Protein AF-A0A535T5K2-F1 (afdb_monomer)

Nearest PDB structures (foldseek):
  8evx-assembly1_B  TM=9.225E-01  e=3.191E-37  Pseudomonas aeruginosa PAO1
  1iow-assembly1_A  TM=9.354E-01  e=1.300E-34  Escherichia coli
  7u9k-assembly1_B  TM=9.002E-01  e=1.572E-31  Staphylococcus aureus subsp. aureus NCTC 8325
  4fu0-assembly1_B  TM=8.604E-01  e=1.718E-29  Enterococcus faecalis
  3r5x-assembly2_C  TM=9.218E-01  e=3.568E-28  Bacillus anthracis

Structure (mmCIF, N/CA/C/O backbone):
data_AF-A0A535T5K2-F1
#
_entry.id   AF-A0A535T5K2-F1
#
loop_
_atom_site.group_PDB
_atom_site.id
_atom_site.type_symbol
_atom_site.label_atom_id
_atom_site.label_alt_id
_atom_site.label_comp_id
_atom_site.label_asym_id
_atom_site.label_entity_id
_atom_site.label_seq_id
_atom_site.pdbx_PDB_ins_code
_atom_site.Cartn_x
_atom_site.Cartn_y
_atom_site.Cartn_z
_atom_site.occupancy
_atom_site.B_iso_or_equiv
_atom_site.auth_seq_id
_atom_site.auth_comp_id
_atom_site.auth_asym_id
_atom_site.auth_atom_id
_atom_site.pdbx_PDB_model_num
ATOM 1 N N . MET A 1 1 ? 8.643 1.066 -57.774 1.00 52.25 1 MET A N 1
ATOM 2 C CA . MET A 1 1 ? 9.621 2.095 -58.182 1.00 52.25 1 MET A CA 1
ATOM 3 C C . MET A 1 1 ? 10.368 2.502 -56.928 1.00 52.25 1 MET A C 1
ATOM 5 O O . MET A 1 1 ? 9.748 3.037 -56.026 1.00 52.25 1 MET A O 1
ATOM 9 N N . SER A 1 2 ? 11.632 2.103 -56.788 1.00 76.88 2 SER A N 1
ATOM 10 C CA . SER A 1 2 ? 12.394 2.373 -55.565 1.00 76.88 2 SER A CA 1
ATOM 11 C C . SER A 1 2 ? 12.776 3.853 -55.527 1.00 76.88 2 SER A C 1
ATOM 13 O O . SER A 1 2 ? 13.371 4.355 -56.482 1.00 76.88 2 SER A O 1
ATOM 15 N N . TRP A 1 3 ? 12.440 4.547 -54.439 1.00 89.62 3 TRP A N 1
ATOM 16 C CA . TRP A 1 3 ? 12.830 5.938 -54.179 1.00 89.62 3 TRP A CA 1
ATOM 17 C C . TRP A 1 3 ? 14.362 6.119 -54.128 1.00 89.62 3 TRP A C 1
ATOM 19 O O . TRP A 1 3 ? 14.854 7.240 -54.229 1.00 89.62 3 TRP A O 1
ATOM 29 N N . ARG A 1 4 ? 15.131 5.017 -54.069 1.00 92.75 4 ARG A N 1
ATOM 30 C CA . ARG A 1 4 ? 16.603 4.931 -53.990 1.00 92.75 4 ARG A CA 1
ATOM 31 C C . ARG A 1 4 ? 17.344 5.294 -55.290 1.00 92.75 4 ARG A C 1
ATOM 33 O O . ARG A 1 4 ? 18.420 4.769 -55.572 1.00 92.75 4 ARG A O 1
ATOM 40 N N . LYS A 1 5 ? 16.791 6.182 -56.119 1.00 93.56 5 LYS A N 1
ATOM 41 C CA . LYS A 1 5 ? 17.503 6.715 -57.293 1.00 93.56 5 LYS A CA 1
ATOM 42 C C . LYS A 1 5 ? 18.678 7.576 -56.820 1.00 93.56 5 LYS A C 1
ATOM 44 O O . LYS A 1 5 ? 18.582 8.240 -55.789 1.00 93.56 5 LYS A O 1
ATOM 49 N N . LYS A 1 6 ? 19.763 7.621 -57.604 1.00 92.69 6 LYS A N 1
ATOM 50 C CA . LYS A 1 6 ? 20.960 8.423 -57.287 1.00 92.69 6 LYS A CA 1
ATOM 51 C C . LYS A 1 6 ? 20.608 9.879 -56.947 1.00 92.69 6 LYS A C 1
ATOM 53 O O . LYS A 1 6 ? 21.063 10.388 -55.935 1.00 92.69 6 LYS A O 1
ATOM 58 N N . SER A 1 7 ? 19.713 10.498 -57.717 1.00 94.00 7 SER A N 1
ATOM 59 C CA . SER A 1 7 ? 19.234 11.866 -57.473 1.00 94.00 7 SER A CA 1
ATOM 60 C C . SER A 1 7 ? 18.540 12.061 -56.117 1.00 94.00 7 SER A C 1
ATOM 62 O O . SER A 1 7 ? 18.687 13.120 -55.511 1.00 94.00 7 SER A O 1
ATOM 64 N N . SER A 1 8 ? 17.800 11.065 -55.624 1.00 95.00 8 SER A N 1
ATOM 65 C CA . SER A 1 8 ? 17.133 11.116 -54.315 1.00 95.00 8 SER A CA 1
ATOM 66 C C . SER A 1 8 ? 18.128 10.957 -53.166 1.00 95.00 8 SER A C 1
ATOM 68 O O . SER A 1 8 ? 18.044 11.682 -52.179 1.00 95.00 8 SER A O 1
ATOM 70 N N . LEU A 1 9 ? 19.097 10.048 -53.313 1.00 95.50 9 LEU A N 1
ATOM 71 C CA . LEU A 1 9 ? 20.156 9.833 -52.322 1.00 95.50 9 LEU A CA 1
ATOM 72 C C . LEU A 1 9 ? 21.106 11.034 -52.235 1.00 95.50 9 LEU A C 1
ATOM 74 O O . LEU A 1 9 ? 21.477 11.442 -51.138 1.00 95.50 9 LEU A O 1
ATOM 78 N N . ASP A 1 10 ? 21.468 11.624 -53.376 1.00 95.94 10 ASP A N 1
ATOM 79 C CA . ASP A 1 10 ? 22.308 12.823 -53.425 1.00 95.94 10 ASP A CA 1
ATOM 80 C C . ASP A 1 10 ? 21.592 14.018 -52.775 1.00 95.94 10 ASP A C 1
ATOM 82 O O . ASP A 1 10 ? 22.206 14.772 -52.023 1.00 95.94 10 ASP A O 1
ATOM 86 N N . TRP A 1 11 ? 20.275 14.147 -52.981 1.00 97.00 11 TRP A N 1
ATOM 87 C CA . TRP A 1 11 ? 19.466 15.163 -52.306 1.00 97.00 11 TRP A CA 1
ATOM 88 C C . TRP A 1 11 ? 19.399 14.949 -50.787 1.00 97.00 11 TRP A C 1
ATOM 90 O O . TRP A 1 11 ? 19.615 15.901 -50.041 1.00 97.00 11 TRP A O 1
ATOM 100 N N . LEU A 1 12 ? 19.166 13.714 -50.321 1.00 96.56 12 LEU A N 1
ATOM 101 C CA . LEU A 1 12 ? 19.140 13.393 -48.887 1.00 96.56 12 LEU A CA 1
ATOM 102 C C . LEU A 1 12 ? 20.468 13.731 -48.209 1.00 96.56 12 LEU A C 1
ATOM 104 O O . LEU A 1 12 ? 20.468 14.351 -47.153 1.00 96.56 12 LEU A O 1
ATOM 108 N N . ARG A 1 13 ? 21.597 13.387 -48.839 1.00 96.31 13 ARG A N 1
ATOM 109 C CA . ARG A 1 13 ? 22.947 13.690 -48.332 1.00 96.31 13 ARG A CA 1
ATOM 110 C C . ARG A 1 13 ? 23.275 15.181 -48.322 1.00 96.31 13 ARG A C 1
ATOM 112 O O . ARG A 1 13 ? 24.139 15.601 -47.561 1.00 96.31 13 ARG A O 1
ATOM 119 N N . ALA A 1 14 ? 22.607 15.967 -49.162 1.00 96.38 14 ALA A N 1
ATOM 120 C CA . ALA A 1 14 ? 22.768 17.414 -49.214 1.00 96.38 14 ALA A CA 1
ATOM 121 C C . ALA A 1 14 ? 21.903 18.158 -48.179 1.00 96.38 14 ALA A C 1
ATOM 123 O O . ALA A 1 14 ? 22.040 19.376 -48.043 1.00 96.38 14 ALA A O 1
ATOM 124 N N . LEU A 1 15 ? 21.013 17.467 -47.451 1.00 96.12 15 LEU A N 1
ATOM 125 C CA . LEU A 1 15 ? 20.202 18.100 -46.415 1.00 96.12 15 LEU A CA 1
ATOM 126 C C . LEU A 1 15 ? 21.092 18.632 -45.275 1.00 96.12 15 LEU A C 1
ATOM 128 O O . LEU A 1 15 ? 21.939 17.903 -44.755 1.00 96.12 15 LEU A O 1
ATOM 132 N N . PRO A 1 16 ? 20.900 19.888 -44.833 1.00 93.62 16 PRO A N 1
ATOM 133 C CA . PRO A 1 16 ? 21.685 20.444 -43.738 1.00 93.62 16 PRO A CA 1
ATOM 134 C C . PRO A 1 16 ? 21.524 19.638 -42.445 1.00 93.62 16 PRO A C 1
ATOM 136 O O . PRO A 1 16 ? 20.408 19.475 -41.954 1.00 93.62 16 PRO A O 1
ATOM 139 N N . GLY A 1 17 ? 22.642 19.185 -41.872 1.00 93.00 17 GLY A N 1
ATOM 140 C CA . GLY A 1 17 ? 22.655 18.465 -40.595 1.00 93.00 17 GLY A CA 1
ATOM 141 C C . GLY A 1 17 ? 22.129 17.030 -40.665 1.00 93.00 17 GLY A C 1
ATOM 142 O O . GLY A 1 17 ? 21.757 16.484 -39.629 1.00 93.00 17 GLY A O 1
ATOM 143 N N . VAL A 1 18 ? 22.072 16.435 -41.860 1.00 97.00 18 VAL A N 1
ATOM 144 C CA . VAL A 1 18 ? 21.679 15.035 -42.025 1.00 97.00 18 VAL A CA 1
ATOM 145 C C . VAL A 1 18 ? 22.752 14.087 -41.479 1.00 97.00 18 VAL A C 1
ATOM 147 O O . VAL A 1 18 ? 23.939 14.248 -41.769 1.00 97.00 18 VAL A O 1
ATOM 150 N N . SER A 1 19 ? 22.337 13.079 -40.719 1.00 97.12 19 SER A N 1
ATOM 151 C CA . SER A 1 19 ? 23.143 11.901 -40.389 1.00 97.12 19 SER A CA 1
ATOM 152 C C . SER A 1 19 ? 22.592 10.663 -41.099 1.00 97.12 19 SER A C 1
ATOM 154 O O . SER A 1 19 ? 21.420 10.614 -41.472 1.00 97.12 19 SER A O 1
ATOM 156 N N . GLN A 1 20 ? 23.463 9.684 -41.342 1.00 97.00 20 GLN A N 1
ATOM 157 C CA . GLN A 1 20 ? 23.094 8.353 -41.829 1.00 97.00 20 GLN A CA 1
ATOM 158 C C . GLN A 1 20 ? 23.261 7.348 -40.694 1.00 97.00 20 GLN A C 1
ATOM 160 O O . GLN A 1 20 ? 24.113 7.545 -39.825 1.00 97.00 20 GLN A O 1
ATOM 165 N N . ASP A 1 21 ? 22.445 6.300 -40.719 1.00 96.44 21 ASP A N 1
ATOM 166 C CA . ASP A 1 21 ? 22.463 5.208 -39.744 1.00 96.44 21 ASP A CA 1
ATOM 167 C C . ASP A 1 21 ? 22.327 5.676 -38.276 1.00 96.44 21 ASP A C 1
ATOM 169 O O . ASP A 1 21 ? 22.955 5.141 -37.361 1.00 96.44 21 ASP A O 1
ATOM 173 N N . GLU A 1 22 ? 21.496 6.694 -38.029 1.00 96.75 22 GLU A N 1
ATOM 174 C CA . GLU A 1 22 ? 21.328 7.290 -36.696 1.00 96.75 22 GLU A CA 1
ATOM 175 C C . GLU A 1 22 ? 20.591 6.326 -35.748 1.00 96.75 22 GLU A C 1
ATOM 177 O O . GLU A 1 22 ? 19.432 5.995 -36.009 1.00 96.75 22 GLU A O 1
ATOM 182 N N . PRO A 1 23 ? 21.171 5.924 -34.602 1.00 95.81 23 PRO A N 1
ATOM 183 C CA . PRO A 1 23 ? 20.540 4.970 -33.692 1.00 95.81 23 PRO A CA 1
ATOM 184 C C . PRO A 1 23 ? 19.324 5.578 -32.979 1.00 95.81 23 PRO A C 1
ATOM 186 O O . PRO A 1 23 ? 19.457 6.395 -32.055 1.00 95.81 23 PRO A O 1
ATOM 189 N N . LEU A 1 24 ? 18.119 5.134 -33.352 1.00 96.12 24 LEU A N 1
ATOM 190 C CA . LEU A 1 24 ? 16.872 5.676 -32.806 1.00 96.12 24 LEU A CA 1
ATOM 191 C C . LEU A 1 24 ? 16.601 5.245 -31.363 1.00 96.12 24 LEU A C 1
ATOM 193 O O . LEU A 1 24 ? 15.871 5.950 -30.669 1.00 96.12 24 LEU A O 1
ATOM 197 N N . ALA A 1 25 ? 17.250 4.191 -30.861 1.00 94.56 25 ALA A N 1
ATOM 198 C CA . ALA A 1 25 ? 17.255 3.849 -29.438 1.00 94.56 25 ALA A CA 1
ATOM 199 C C . ALA A 1 25 ? 17.637 5.039 -28.537 1.00 94.56 25 ALA A C 1
ATOM 201 O O . ALA A 1 25 ? 17.032 5.249 -27.491 1.00 94.56 25 ALA A O 1
ATOM 202 N N . SER A 1 26 ? 18.571 5.891 -28.976 1.00 91.56 26 SER A N 1
ATOM 203 C CA . SER A 1 26 ? 18.963 7.109 -28.242 1.00 91.56 26 SER A CA 1
ATOM 204 C C . SER A 1 26 ? 17.929 8.247 -28.320 1.00 91.56 26 SER A C 1
ATOM 206 O O . SER A 1 26 ? 18.065 9.284 -27.662 1.00 91.56 26 SER A O 1
ATOM 208 N N . ARG A 1 27 ? 16.905 8.084 -29.164 1.00 92.19 27 ARG A N 1
ATOM 209 C CA . ARG A 1 27 ? 15.894 9.090 -29.514 1.00 92.19 27 ARG A CA 1
ATOM 210 C C . ARG A 1 27 ? 14.478 8.688 -29.083 1.00 92.19 27 ARG A C 1
ATOM 212 O O . ARG A 1 27 ? 13.564 9.491 -29.273 1.00 92.19 27 ARG A O 1
ATOM 219 N N . THR A 1 28 ? 14.293 7.507 -28.486 1.00 91.62 28 THR A N 1
ATOM 220 C CA . THR A 1 28 ? 13.017 7.024 -27.932 1.00 91.62 28 THR A CA 1
ATOM 221 C C . THR A 1 28 ? 13.068 6.915 -26.409 1.00 91.62 28 THR A C 1
ATOM 223 O O . THR A 1 28 ? 14.124 6.737 -25.809 1.00 91.62 28 THR A O 1
ATOM 226 N N . SER A 1 29 ? 11.911 7.030 -25.752 1.00 89.75 29 SER A N 1
ATOM 227 C CA . SER A 1 29 ? 11.833 6.953 -24.282 1.00 89.75 29 SER A CA 1
ATOM 228 C C . SER A 1 29 ? 12.059 5.538 -23.735 1.00 89.75 29 SER A C 1
ATOM 230 O O . SER A 1 29 ? 12.448 5.396 -22.582 1.00 89.75 29 SER A O 1
ATOM 232 N N . PHE A 1 30 ? 11.839 4.503 -24.551 1.00 90.31 30 PHE A N 1
ATOM 233 C CA . PHE A 1 30 ? 12.069 3.105 -24.172 1.00 90.31 30 PHE A CA 1
ATOM 234 C C . PHE A 1 30 ? 13.523 2.652 -24.361 1.00 90.31 30 PHE A C 1
ATOM 236 O O . PHE A 1 30 ? 13.860 1.550 -23.944 1.00 90.31 30 PHE A O 1
ATOM 243 N N . GLY A 1 31 ? 14.382 3.470 -24.982 1.00 92.50 31 GLY A N 1
ATOM 244 C CA . GLY A 1 31 ? 15.774 3.093 -25.235 1.00 92.50 31 GLY A CA 1
ATOM 245 C C . GLY A 1 31 ? 15.934 1.993 -26.290 1.00 92.50 31 GLY A C 1
ATOM 246 O O . GLY A 1 31 ? 16.943 1.295 -26.284 1.00 92.50 31 GLY A O 1
ATOM 247 N N . ILE A 1 32 ? 14.942 1.817 -27.170 1.00 90.06 32 ILE A N 1
ATOM 248 C CA . ILE A 1 32 ? 14.905 0.767 -28.203 1.00 90.06 32 ILE A CA 1
ATOM 249 C C . ILE A 1 32 ? 14.713 1.368 -29.600 1.00 90.06 32 ILE A C 1
ATOM 251 O O . ILE A 1 32 ? 14.125 2.448 -29.743 1.00 90.06 32 ILE A O 1
ATOM 255 N N . GLY A 1 33 ? 15.178 0.657 -30.627 1.00 92.81 33 GLY A N 1
ATOM 256 C CA . GLY A 1 33 ? 15.029 1.044 -32.029 1.00 92.81 33 GLY A CA 1
ATOM 257 C C . GLY A 1 33 ? 16.327 0.997 -32.822 1.00 92.81 33 GLY A C 1
ATOM 258 O O .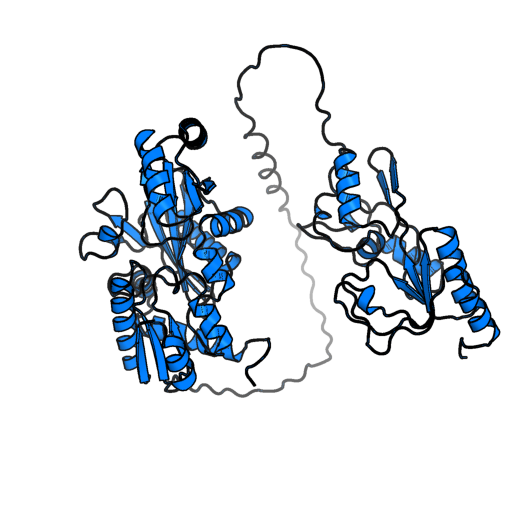 GLY A 1 33 ? 17.343 1.553 -32.397 1.00 92.81 33 GLY A O 1
ATOM 259 N N . GLY A 1 34 ? 16.254 0.381 -34.003 1.00 94.44 34 GLY A N 1
ATOM 260 C CA . GLY A 1 34 ? 17.328 0.353 -34.990 1.00 94.44 34 GLY A CA 1
ATOM 261 C C . GLY A 1 34 ? 17.619 1.720 -35.622 1.00 94.44 34 GLY A C 1
ATOM 262 O O . GLY A 1 34 ? 17.036 2.737 -35.230 1.00 94.44 34 GLY A O 1
ATOM 263 N N . PRO A 1 35 ? 18.529 1.775 -36.605 1.00 97.31 35 PRO A N 1
ATOM 264 C CA . PRO A 1 35 ? 18.966 3.034 -37.188 1.00 97.31 35 PRO A CA 1
ATOM 265 C C . PRO A 1 35 ? 17.896 3.687 -38.077 1.00 97.31 35 PRO A C 1
ATOM 267 O O . PRO A 1 35 ? 17.149 3.012 -38.783 1.00 97.31 35 PRO A O 1
ATOM 270 N N . ALA A 1 36 ? 17.842 5.015 -38.088 1.00 97.00 36 ALA A N 1
ATOM 271 C CA . ALA A 1 36 ? 17.252 5.758 -39.193 1.00 97.00 36 ALA A CA 1
ATOM 272 C C . ALA A 1 36 ? 18.247 5.783 -40.353 1.00 97.00 36 ALA A C 1
ATOM 274 O O . ALA A 1 36 ? 19.384 6.213 -40.163 1.00 97.00 36 ALA A O 1
ATOM 275 N N . GLU A 1 37 ? 17.813 5.377 -41.546 1.00 96.44 37 GLU A N 1
ATOM 276 C CA . GLU A 1 37 ? 18.677 5.379 -42.733 1.00 96.44 37 GLU A CA 1
ATOM 277 C C . GLU A 1 37 ? 19.214 6.788 -43.029 1.00 96.44 37 GLU A C 1
ATOM 279 O O . GLU A 1 37 ? 20.410 6.972 -43.240 1.00 96.44 37 GLU A O 1
ATOM 284 N N . PHE A 1 38 ? 18.342 7.795 -42.952 1.00 97.88 38 PHE A N 1
ATOM 285 C CA . PHE A 1 38 ? 18.713 9.202 -42.875 1.00 97.88 38 PHE A CA 1
ATOM 286 C C . PHE A 1 38 ? 17.973 9.860 -41.715 1.00 97.88 38 PHE A C 1
ATOM 288 O O . PHE A 1 38 ? 16.794 9.593 -41.480 1.00 97.88 38 PHE A O 1
ATOM 295 N N . PHE A 1 39 ? 18.635 10.770 -41.012 1.00 97.88 39 PHE A N 1
ATOM 296 C CA . PHE A 1 39 ? 18.066 11.493 -39.885 1.00 97.88 39 PHE A CA 1
ATOM 297 C C . PHE A 1 39 ? 18.403 12.974 -39.970 1.00 97.88 39 PHE A C 1
ATOM 299 O O . PHE A 1 39 ? 19.538 13.344 -40.245 1.00 97.88 39 PHE A O 1
ATOM 306 N N . VAL A 1 40 ? 17.426 13.834 -39.701 1.00 97.25 40 VAL A N 1
ATOM 307 C CA . VAL A 1 40 ? 17.642 15.276 -39.575 1.00 97.25 40 VAL A CA 1
ATOM 308 C C . VAL A 1 40 ? 16.870 15.811 -38.382 1.00 97.25 40 VAL A C 1
ATOM 310 O O . VAL A 1 40 ? 15.730 15.425 -38.135 1.00 97.25 40 VAL A O 1
ATOM 313 N N . GLU A 1 41 ? 17.471 16.741 -37.650 1.00 96.00 41 GLU A N 1
ATOM 314 C CA . GLU A 1 41 ? 16.805 17.482 -36.584 1.00 96.00 41 GLU A CA 1
ATOM 315 C C . GLU A 1 41 ? 16.585 18.931 -37.032 1.00 96.00 41 GLU A C 1
ATOM 317 O O . GLU A 1 41 ? 17.509 19.593 -37.503 1.00 96.00 41 GLU A O 1
ATOM 322 N N . SER A 1 42 ? 15.358 19.442 -36.902 1.00 93.81 42 SER A N 1
ATOM 323 C CA . SER A 1 42 ? 15.052 20.827 -37.269 1.00 93.81 42 SER A CA 1
ATOM 324 C C . SER A 1 42 ? 14.096 21.490 -36.286 1.00 93.81 42 SER A C 1
ATOM 326 O O . SER A 1 42 ? 13.065 20.939 -35.893 1.00 93.81 42 SER A O 1
ATOM 328 N N . GLY A 1 43 ? 14.442 22.722 -35.909 1.00 92.56 43 GLY A N 1
ATOM 329 C CA . GLY A 1 43 ? 13.580 23.630 -35.156 1.00 92.56 43 GLY A CA 1
ATOM 330 C C . GLY A 1 43 ? 12.903 24.702 -36.013 1.00 92.56 43 GLY A C 1
ATOM 331 O O . GLY A 1 43 ? 12.127 25.477 -35.472 1.00 92.56 43 GLY A O 1
ATOM 332 N N . ARG A 1 44 ? 13.187 24.776 -37.322 1.00 90.44 44 ARG A N 1
ATOM 333 C CA . ARG A 1 44 ? 12.618 25.797 -38.220 1.00 90.44 44 ARG A CA 1
ATOM 334 C C . ARG A 1 44 ? 11.477 25.209 -39.036 1.00 90.44 44 ARG A C 1
ATOM 336 O O . ARG A 1 44 ? 11.695 24.236 -39.761 1.00 90.44 44 ARG A O 1
ATOM 343 N N . VAL A 1 45 ? 10.296 25.815 -38.944 1.00 86.81 45 VAL A N 1
ATOM 344 C CA . VAL A 1 45 ? 9.067 25.324 -39.590 1.00 86.81 45 VAL A CA 1
ATOM 345 C C . VAL A 1 45 ? 9.235 25.257 -41.106 1.00 86.81 45 VAL A C 1
ATOM 347 O O . VAL A 1 45 ? 9.022 24.201 -41.693 1.00 86.81 45 VAL A O 1
ATOM 350 N N . GLU A 1 46 ? 9.776 26.305 -41.726 1.00 88.25 46 GLU A N 1
ATOM 351 C CA . GLU A 1 46 ? 9.948 26.376 -43.182 1.00 88.25 46 GLU A CA 1
ATOM 352 C C . GLU A 1 46 ? 10.975 25.349 -43.682 1.00 88.25 46 GLU A C 1
ATOM 354 O O . GLU A 1 46 ? 10.950 24.924 -44.835 1.00 88.25 46 GLU A O 1
ATOM 359 N N . ALA A 1 47 ? 11.937 24.967 -42.835 1.00 90.38 47 ALA A N 1
ATOM 360 C CA . ALA A 1 47 ? 12.888 23.914 -43.174 1.00 90.38 47 ALA A CA 1
ATOM 361 C C . ALA A 1 47 ? 12.234 22.531 -43.104 1.00 90.38 47 ALA A C 1
ATOM 363 O O . ALA A 1 47 ? 12.479 21.719 -43.988 1.00 90.38 47 ALA A O 1
ATOM 364 N N . ILE A 1 48 ? 11.388 22.281 -42.100 1.00 89.25 48 ILE A N 1
ATOM 365 C CA . ILE A 1 48 ? 10.617 21.035 -41.988 1.00 89.25 48 ILE A CA 1
ATOM 366 C C . ILE A 1 48 ? 9.683 20.890 -43.197 1.00 89.25 48 ILE A C 1
ATOM 368 O O . ILE A 1 48 ? 9.697 19.851 -43.849 1.00 89.25 48 ILE A O 1
ATOM 372 N N . GLU A 1 49 ? 8.949 21.948 -43.545 1.00 87.31 49 GLU A N 1
ATOM 373 C CA . GLU A 1 49 ? 8.051 21.998 -44.708 1.00 87.31 49 GLU A CA 1
ATOM 374 C C . GLU A 1 49 ? 8.772 21.687 -46.020 1.00 87.31 49 GLU A C 1
ATOM 376 O O . GLU A 1 49 ? 8.351 20.802 -46.763 1.00 87.31 49 GLU A O 1
ATOM 381 N N . ARG A 1 50 ? 9.897 22.364 -46.292 1.00 89.88 50 ARG A N 1
ATOM 382 C CA . ARG A 1 50 ? 10.687 22.110 -47.506 1.00 89.88 50 ARG A CA 1
ATOM 383 C C . ARG A 1 50 ? 11.237 20.688 -47.560 1.00 89.88 50 ARG A C 1
ATOM 385 O O . ARG A 1 50 ? 11.264 20.099 -48.636 1.00 89.88 50 ARG A O 1
ATOM 392 N N . THR A 1 51 ? 11.671 20.136 -46.428 1.00 92.38 51 THR A N 1
ATOM 393 C CA . THR A 1 51 ? 12.162 18.754 -46.369 1.00 92.38 51 THR A CA 1
ATOM 394 C C . THR A 1 51 ? 11.038 17.763 -46.664 1.00 92.38 51 THR A C 1
ATOM 396 O O . THR A 1 51 ? 11.222 16.871 -47.487 1.00 92.38 51 THR A O 1
ATOM 399 N N . ILE A 1 52 ? 9.857 17.946 -46.067 1.00 88.88 52 ILE A N 1
ATOM 400 C CA . ILE A 1 52 ? 8.683 17.099 -46.326 1.00 88.88 52 ILE A CA 1
ATOM 401 C C . ILE A 1 52 ? 8.258 17.189 -47.799 1.00 88.88 52 ILE A C 1
ATOM 403 O O . ILE A 1 52 ? 8.061 16.157 -48.440 1.00 88.88 52 ILE A O 1
ATOM 407 N N . ALA A 1 53 ? 8.172 18.399 -48.358 1.00 87.88 53 ALA A N 1
ATOM 408 C CA . ALA A 1 53 ? 7.836 18.607 -49.766 1.00 87.88 53 ALA A CA 1
ATOM 409 C C . ALA A 1 53 ? 8.857 17.933 -50.699 1.00 87.88 53 ALA A C 1
ATOM 411 O O . ALA A 1 53 ? 8.480 17.212 -51.621 1.00 87.88 53 ALA A O 1
ATOM 412 N N . GLY A 1 54 ? 10.153 18.081 -50.409 1.00 90.75 54 GLY A N 1
ATOM 413 C CA . GLY A 1 54 ? 11.219 17.440 -51.176 1.00 90.75 54 GLY A CA 1
ATOM 414 C C . GLY A 1 54 ? 11.182 15.910 -51.112 1.00 90.75 54 GLY A C 1
ATOM 415 O O . GLY A 1 54 ? 11.450 15.260 -52.128 1.00 90.75 54 GLY A O 1
ATOM 416 N N . CYS A 1 55 ? 10.797 15.338 -49.963 1.00 90.94 55 CYS A N 1
ATOM 417 C CA . CYS A 1 55 ? 10.525 13.907 -49.827 1.00 90.94 55 CYS A CA 1
ATOM 418 C C . CYS A 1 55 ? 9.324 13.477 -50.676 1.00 90.94 55 CYS A C 1
ATOM 420 O O . CYS A 1 55 ? 9.423 12.474 -51.381 1.00 90.94 55 CYS A O 1
ATOM 422 N N . ALA A 1 56 ? 8.225 14.237 -50.661 1.00 86.38 56 ALA A N 1
ATOM 423 C CA . ALA A 1 56 ? 7.027 13.938 -51.444 1.00 86.38 56 ALA A CA 1
ATOM 424 C C . ALA A 1 56 ? 7.303 13.949 -52.960 1.00 86.38 56 ALA A C 1
ATOM 426 O O . ALA A 1 56 ? 6.962 12.987 -53.643 1.00 86.38 56 ALA A O 1
ATOM 427 N N . GLU A 1 57 ? 8.001 14.970 -53.470 1.00 89.00 57 GLU A N 1
ATOM 428 C CA . GLU A 1 57 ? 8.409 15.081 -54.884 1.00 89.00 57 GLU A CA 1
ATOM 429 C C . GLU A 1 57 ? 9.245 13.889 -55.372 1.00 89.00 57 GLU A C 1
ATOM 431 O O . GLU A 1 57 ? 9.201 13.518 -56.544 1.00 89.00 57 GLU A O 1
ATOM 436 N N . ARG A 1 58 ? 10.052 13.312 -54.477 1.00 91.81 58 ARG A N 1
ATOM 437 C CA . ARG A 1 58 ? 11.003 12.230 -54.778 1.00 91.81 58 ARG A CA 1
ATOM 438 C C . ARG A 1 58 ? 10.496 10.857 -54.343 1.00 91.81 58 ARG A C 1
ATOM 440 O O . ARG A 1 58 ? 11.245 9.884 -54.438 1.00 91.81 58 ARG A O 1
ATOM 447 N N . GLU A 1 59 ? 9.256 10.791 -53.857 1.00 90.38 59 GLU A N 1
ATOM 448 C CA . GLU A 1 59 ? 8.612 9.593 -53.310 1.00 90.38 59 GLU A CA 1
ATOM 449 C C . GLU A 1 59 ? 9.407 8.933 -52.164 1.00 90.38 59 GLU A C 1
ATOM 451 O O . GLU A 1 59 ? 9.318 7.724 -51.947 1.00 90.38 59 GLU A O 1
ATOM 456 N N . ILE A 1 60 ? 10.192 9.721 -51.424 1.00 92.12 60 ILE A N 1
ATOM 457 C CA . ILE A 1 60 ? 11.015 9.252 -50.305 1.00 92.12 60 ILE A CA 1
ATOM 458 C C . ILE A 1 60 ? 10.104 9.023 -49.088 1.00 92.12 60 ILE A C 1
ATOM 460 O O . ILE A 1 60 ? 9.393 9.951 -48.687 1.00 92.12 60 ILE A O 1
ATOM 464 N N . PRO A 1 61 ? 10.110 7.828 -48.466 1.00 91.12 61 PRO A N 1
ATOM 465 C CA . PRO A 1 61 ? 9.395 7.603 -47.219 1.00 91.12 61 PRO A CA 1
ATOM 466 C C . PRO A 1 61 ? 10.023 8.437 -46.101 1.00 91.12 61 PRO A C 1
ATOM 468 O O . PRO A 1 61 ? 11.245 8.555 -46.002 1.00 91.12 61 PRO A O 1
ATOM 471 N N . TYR A 1 62 ? 9.182 9.028 -45.259 1.00 91.31 62 TYR A N 1
ATOM 472 C CA . TYR A 1 62 ? 9.647 9.802 -44.118 1.00 91.31 62 TYR A CA 1
ATOM 473 C C . TYR A 1 62 ? 8.785 9.569 -42.880 1.00 91.31 62 TYR A C 1
ATOM 475 O O . TYR A 1 62 ? 7.597 9.249 -42.973 1.00 91.31 62 TYR A O 1
ATOM 483 N N . LEU A 1 63 ? 9.394 9.770 -41.714 1.00 90.44 63 LEU A N 1
ATOM 484 C CA . LEU A 1 63 ? 8.757 9.693 -40.404 1.00 90.44 63 LEU A CA 1
ATOM 485 C C . LEU A 1 63 ? 9.023 10.987 -39.636 1.00 90.44 63 LEU A C 1
ATOM 487 O O . LEU A 1 63 ? 10.169 11.411 -39.504 1.00 90.44 63 LEU A O 1
ATOM 491 N N . LEU A 1 64 ? 7.973 11.598 -39.085 1.00 90.19 64 LEU A N 1
ATOM 492 C CA . LEU A 1 64 ? 8.128 12.701 -38.138 1.00 90.19 64 LEU A CA 1
ATOM 493 C C . LEU A 1 64 ? 8.304 12.143 -36.727 1.00 90.19 64 LEU A C 1
ATOM 495 O O . LEU A 1 64 ? 7.469 11.377 -36.249 1.00 90.19 64 LEU A O 1
ATOM 499 N N . LEU A 1 65 ? 9.372 12.562 -36.054 1.00 91.50 65 LEU A N 1
ATOM 500 C CA . LEU A 1 65 ? 9.696 12.146 -34.695 1.00 91.50 65 LEU A CA 1
ATOM 501 C C . LEU A 1 65 ? 9.637 13.347 -33.744 1.00 91.50 65 LEU A C 1
ATOM 503 O O . LEU A 1 65 ? 10.322 14.349 -33.939 1.00 91.50 65 LEU A O 1
ATOM 507 N N . GLY A 1 66 ? 8.831 13.241 -32.688 1.00 91.56 66 GLY A N 1
ATOM 508 C CA . GLY A 1 66 ? 8.846 14.193 -31.574 1.00 91.56 66 GLY A CA 1
ATOM 509 C C . GLY A 1 66 ? 9.954 13.862 -30.567 1.00 91.56 66 GLY A C 1
ATOM 510 O O . GLY A 1 66 ? 11.131 13.725 -30.898 1.00 91.56 66 GLY A O 1
ATOM 511 N N . ALA A 1 67 ? 9.569 13.680 -29.303 1.00 90.56 67 ALA A N 1
ATOM 512 C CA . ALA A 1 67 ? 10.483 13.207 -28.257 1.00 90.56 67 ALA A CA 1
ATOM 513 C C . ALA A 1 67 ? 10.679 11.675 -28.238 1.00 90.56 67 ALA A C 1
ATOM 515 O O . ALA A 1 67 ? 11.389 11.181 -27.367 1.00 90.56 67 ALA A O 1
ATOM 516 N N . GLY A 1 68 ? 10.023 10.930 -29.138 1.00 90.38 68 GLY A N 1
ATOM 517 C CA . GLY A 1 68 ? 10.055 9.462 -29.155 1.00 90.38 68 GLY A CA 1
ATOM 518 C C . GLY A 1 68 ? 9.375 8.810 -27.943 1.00 90.38 68 GLY A C 1
ATOM 519 O O . GLY A 1 68 ? 9.715 7.696 -27.550 1.00 90.38 68 GLY A O 1
ATOM 520 N N . THR A 1 69 ? 8.437 9.522 -27.320 1.00 88.88 69 THR A N 1
ATOM 521 C CA . THR A 1 69 ? 7.590 9.012 -26.236 1.00 88.88 69 THR A CA 1
ATOM 522 C C . THR A 1 69 ? 6.524 8.080 -26.806 1.00 88.88 69 THR A C 1
ATOM 524 O O . THR A 1 69 ? 5.928 8.396 -27.833 1.00 88.88 69 THR A O 1
ATOM 527 N N . ASN A 1 70 ? 6.284 6.944 -26.143 1.00 85.12 70 ASN A N 1
ATOM 528 C CA . ASN A 1 70 ? 5.298 5.933 -26.549 1.00 85.12 70 ASN A CA 1
ATOM 529 C C . ASN A 1 70 ? 5.503 5.378 -27.973 1.00 85.12 70 ASN A C 1
ATOM 531 O O . ASN A 1 70 ? 4.537 5.026 -28.646 1.00 85.12 70 ASN A O 1
ATOM 535 N N . MET A 1 71 ? 6.751 5.302 -28.447 1.00 86.50 71 MET A N 1
ATOM 536 C CA . MET A 1 71 ? 7.085 4.703 -29.741 1.00 86.50 71 MET A CA 1
ATOM 537 C C . MET A 1 71 ? 7.927 3.444 -29.561 1.00 86.50 71 MET A C 1
ATOM 539 O O . MET A 1 71 ? 8.949 3.475 -28.880 1.00 86.50 71 MET A O 1
ATOM 543 N N . LEU A 1 72 ? 7.513 2.366 -30.227 1.00 90.62 72 LEU A N 1
ATOM 544 C CA . LEU A 1 72 ? 8.302 1.151 -30.399 1.00 90.62 72 LEU A CA 1
ATOM 545 C C . LEU A 1 72 ? 8.856 1.164 -31.824 1.00 90.62 72 LEU A C 1
ATOM 547 O O . LEU A 1 72 ? 8.091 1.160 -32.787 1.00 90.62 72 LEU A O 1
ATOM 551 N N . ILE A 1 73 ? 10.176 1.231 -31.952 1.00 90.44 73 ILE A N 1
ATOM 552 C CA . ILE A 1 73 ? 10.864 1.205 -33.243 1.00 90.44 73 ILE A CA 1
ATOM 553 C C . ILE A 1 73 ? 11.543 -0.154 -33.359 1.00 90.44 73 ILE A C 1
ATOM 555 O O . ILE A 1 73 ? 12.178 -0.604 -32.410 1.00 90.44 73 ILE A O 1
ATOM 559 N N . ALA A 1 74 ? 11.368 -0.820 -34.498 1.00 92.94 74 ALA A N 1
ATOM 560 C CA . ALA A 1 74 ? 11.960 -2.130 -34.735 1.00 92.94 74 ALA A CA 1
ATOM 561 C C . ALA A 1 74 ? 13.492 -2.040 -34.829 1.00 92.94 74 ALA A C 1
ATOM 563 O O . ALA A 1 74 ? 14.034 -1.033 -35.286 1.00 92.94 74 ALA A O 1
ATOM 564 N N . ASP A 1 75 ? 14.188 -3.121 -34.476 1.00 93.62 75 ASP A N 1
ATOM 565 C CA . ASP A 1 75 ? 15.654 -3.209 -34.584 1.00 93.62 75 ASP A CA 1
ATOM 566 C C . ASP A 1 75 ? 16.149 -3.117 -36.035 1.00 93.62 75 ASP A C 1
ATOM 568 O O . ASP A 1 75 ? 17.272 -2.690 -36.285 1.00 93.62 75 ASP A O 1
ATOM 572 N N . ALA A 1 76 ? 15.284 -3.448 -37.001 1.00 94.44 76 ALA A N 1
ATOM 573 C CA . ALA A 1 76 ? 15.546 -3.254 -38.426 1.00 94.44 76 ALA A CA 1
ATOM 574 C C . ALA A 1 76 ? 15.679 -1.770 -38.828 1.00 94.44 76 ALA A C 1
ATOM 576 O O . ALA A 1 76 ? 16.170 -1.482 -39.916 1.00 94.44 76 ALA A O 1
ATOM 577 N N . GLY A 1 77 ? 15.263 -0.836 -37.966 1.00 94.50 77 GLY A N 1
ATOM 578 C CA . GLY A 1 77 ? 15.368 0.596 -38.216 1.00 94.50 77 GLY A CA 1
ATOM 579 C C . GLY A 1 77 ? 14.218 1.176 -39.040 1.00 94.50 77 GLY A C 1
ATOM 580 O O . GLY A 1 77 ? 13.160 0.563 -39.200 1.00 94.50 77 GLY A O 1
ATOM 581 N N . VAL A 1 78 ? 14.416 2.404 -39.519 1.00 94.06 78 VAL A N 1
ATOM 582 C CA . VAL A 1 78 ? 13.440 3.154 -40.321 1.00 94.06 78 VAL A CA 1
ATOM 583 C C . VAL A 1 78 ? 14.055 3.495 -41.675 1.00 94.06 78 VAL A C 1
ATOM 585 O O . VAL A 1 78 ? 15.054 4.209 -41.746 1.00 94.06 78 VAL A O 1
ATOM 588 N N . GLU A 1 79 ? 13.431 2.993 -42.743 1.00 94.38 79 GLU A N 1
ATOM 589 C CA . GLU A 1 79 ? 13.804 3.290 -44.129 1.00 94.38 79 GLU A CA 1
ATOM 590 C C . GLU A 1 79 ? 13.465 4.745 -44.502 1.00 94.38 79 GLU A C 1
ATOM 592 O O . GLU A 1 79 ? 12.399 5.259 -44.148 1.00 94.38 79 GLU A O 1
ATOM 597 N N . GLY A 1 80 ? 14.343 5.388 -45.276 1.00 94.12 80 GLY A N 1
ATOM 598 C CA . GLY A 1 80 ? 14.148 6.764 -45.736 1.00 94.12 80 GLY A CA 1
ATOM 599 C C . GLY A 1 80 ? 14.587 7.808 -44.712 1.00 94.12 80 GLY A C 1
ATOM 600 O O . GLY A 1 80 ? 15.661 7.688 -44.128 1.00 94.12 80 GLY A O 1
ATOM 601 N N . LEU A 1 81 ? 13.799 8.874 -44.537 1.00 95.94 81 LEU A N 1
ATOM 602 C CA . LEU A 1 81 ? 14.183 10.026 -43.713 1.00 95.94 81 LEU A CA 1
ATOM 603 C C . LEU A 1 81 ? 13.373 10.128 -42.415 1.00 95.94 81 LEU A C 1
ATOM 605 O O . LEU A 1 81 ? 12.161 10.330 -42.431 1.00 95.94 81 LEU A O 1
ATOM 609 N N . VAL A 1 82 ? 14.051 10.121 -41.272 1.00 96.19 82 VAL A N 1
ATOM 610 C CA . VAL A 1 82 ? 13.466 10.520 -39.989 1.00 96.19 82 VAL A CA 1
ATOM 611 C C . VAL A 1 82 ? 13.723 12.005 -39.753 1.00 96.19 82 VAL A C 1
ATOM 613 O O . VAL A 1 82 ? 14.864 12.455 -39.693 1.00 96.19 82 VAL A O 1
ATOM 616 N N . ILE A 1 83 ? 12.652 12.779 -39.591 1.00 95.06 83 ILE A N 1
ATOM 617 C CA . ILE A 1 83 ? 12.705 14.216 -39.314 1.00 95.06 83 ILE A CA 1
ATOM 618 C C . ILE A 1 83 ? 12.312 14.431 -37.857 1.00 95.06 83 ILE A C 1
ATOM 620 O O . ILE A 1 83 ? 11.141 14.300 -37.488 1.00 95.06 83 ILE A O 1
ATOM 624 N N . ARG A 1 84 ? 13.278 14.791 -37.014 1.00 94.88 84 ARG A N 1
ATOM 625 C CA . ARG A 1 84 ? 13.019 15.141 -35.623 1.00 94.88 84 ARG A CA 1
ATOM 626 C C . ARG A 1 84 ? 12.616 16.605 -35.491 1.00 94.88 84 ARG A C 1
ATOM 628 O O . ARG A 1 84 ? 13.382 17.515 -35.809 1.00 94.88 84 ARG A O 1
ATOM 635 N N . VAL A 1 85 ? 11.408 16.822 -34.985 1.00 94.06 85 VAL A N 1
ATOM 636 C CA . VAL A 1 85 ? 10.801 18.147 -34.833 1.00 94.06 85 VAL A CA 1
ATOM 637 C C . VAL A 1 85 ? 11.112 18.694 -33.442 1.00 94.06 85 VAL A C 1
ATOM 639 O O . VAL A 1 85 ? 10.633 18.171 -32.435 1.00 94.06 85 VAL A O 1
ATOM 642 N N . VAL A 1 86 ? 11.913 19.761 -33.378 1.00 94.56 86 VAL A N 1
ATOM 643 C CA . VAL A 1 86 ? 12.390 20.348 -32.109 1.00 94.56 86 VAL A CA 1
ATOM 644 C C . VAL A 1 86 ? 12.064 21.833 -31.953 1.00 94.56 86 VAL A C 1
ATOM 646 O O . VAL A 1 86 ? 12.654 22.492 -31.097 1.00 94.56 86 VAL A O 1
ATOM 649 N N . ASN A 1 87 ? 11.131 22.374 -32.743 1.00 93.00 87 ASN A N 1
ATOM 650 C CA . ASN A 1 87 ? 10.709 23.772 -32.638 1.00 93.00 87 ASN A CA 1
ATOM 651 C C . ASN A 1 87 ? 10.047 24.054 -31.279 1.00 93.00 87 ASN A C 1
ATOM 653 O O . ASN A 1 87 ? 9.195 23.295 -30.819 1.00 93.00 87 ASN A O 1
ATOM 657 N N . ARG A 1 88 ? 10.461 25.137 -30.614 1.00 93.00 88 ARG A N 1
ATOM 658 C CA . ARG A 1 88 ? 10.043 25.467 -29.233 1.00 93.00 88 ARG A CA 1
ATOM 659 C C . ARG A 1 88 ? 9.344 26.816 -29.126 1.00 93.00 88 ARG A C 1
ATOM 661 O O . ARG A 1 88 ? 9.097 27.285 -28.013 1.00 93.00 88 ARG A O 1
ATOM 668 N N . ASP A 1 89 ? 9.076 27.438 -30.267 1.00 92.38 89 ASP A N 1
ATOM 669 C CA . ASP A 1 89 ? 8.448 28.745 -30.340 1.00 92.38 89 ASP A CA 1
ATOM 670 C C . ASP A 1 89 ? 7.081 28.700 -29.678 1.00 92.38 89 ASP A C 1
ATOM 672 O O . ASP A 1 89 ? 6.336 27.722 -29.787 1.00 92.38 89 ASP A O 1
ATOM 676 N N . HIS A 1 90 ? 6.767 29.761 -28.953 1.00 95.56 90 HIS A N 1
ATOM 677 C CA . HIS A 1 90 ? 5.456 29.942 -28.371 1.00 95.56 90 HIS A CA 1
ATOM 678 C C . HIS A 1 90 ? 5.136 31.426 -28.289 1.00 95.56 90 HIS A C 1
ATOM 680 O O . HIS A 1 90 ? 6.026 32.266 -28.158 1.00 95.56 90 HIS A O 1
ATOM 686 N N . SER A 1 91 ? 3.852 31.740 -28.348 1.00 96.19 91 SER A N 1
ATOM 687 C CA . SER A 1 91 ? 3.340 33.077 -28.093 1.00 96.19 91 SER A CA 1
ATOM 688 C C . SER A 1 91 ? 2.027 32.983 -27.332 1.00 96.19 91 SER A C 1
ATOM 690 O O . SER A 1 91 ? 1.298 31.992 -27.421 1.00 96.19 91 SER A O 1
ATOM 692 N N . ILE A 1 92 ? 1.749 34.009 -26.537 1.00 94.81 92 ILE A N 1
ATOM 693 C CA . ILE A 1 92 ? 0.546 34.090 -25.717 1.00 94.81 92 ILE A CA 1
ATOM 694 C C . ILE A 1 92 ? -0.212 35.342 -26.134 1.00 94.81 92 ILE A C 1
ATOM 696 O O . ILE A 1 92 ? 0.331 36.445 -26.092 1.00 94.81 92 ILE A O 1
ATOM 700 N N . GLU A 1 93 ? -1.476 35.170 -26.502 1.00 93.12 93 GLU A N 1
ATOM 701 C CA . GLU A 1 93 ? -2.378 36.255 -26.867 1.00 93.12 93 GLU A CA 1
ATOM 702 C C . GLU A 1 93 ? -3.690 36.104 -26.095 1.00 93.12 93 GLU A C 1
ATOM 704 O O . GLU A 1 93 ? -4.514 35.226 -26.360 1.00 93.12 93 GLU A O 1
ATOM 709 N N . GLY A 1 94 ? -3.888 36.957 -25.088 1.00 90.56 94 GLY A N 1
ATOM 710 C CA . GLY A 1 94 ? -5.075 36.898 -24.239 1.00 90.56 94 GLY A CA 1
ATOM 711 C C . GLY A 1 94 ? -5.146 35.587 -23.454 1.00 90.56 94 GLY A C 1
ATOM 712 O O . GLY A 1 94 ? -4.441 35.434 -22.462 1.00 90.56 94 GLY A O 1
ATOM 713 N N . THR A 1 95 ? -6.031 34.680 -23.869 1.00 89.88 95 THR A N 1
ATOM 714 C CA . THR A 1 95 ? -6.160 33.322 -23.314 1.00 89.88 95 THR A CA 1
ATOM 715 C C . THR A 1 95 ? -5.777 32.228 -24.309 1.00 89.88 95 THR A C 1
ATOM 717 O O . THR A 1 95 ? -5.997 31.052 -24.047 1.00 89.88 95 THR A O 1
ATOM 720 N N . ARG A 1 96 ? -5.217 32.585 -25.466 1.00 91.62 96 ARG A N 1
ATOM 721 C CA . ARG A 1 96 ? -4.728 31.626 -26.457 1.00 91.62 96 ARG A CA 1
ATOM 722 C C . ARG A 1 96 ? -3.220 31.492 -26.334 1.00 91.62 96 ARG A C 1
ATOM 724 O O . ARG A 1 96 ? -2.512 32.490 -26.226 1.00 91.62 96 ARG A O 1
ATOM 731 N N . VAL A 1 97 ? -2.742 30.254 -26.378 1.00 94.38 97 VAL A N 1
ATOM 732 C CA . VAL A 1 97 ? -1.314 29.942 -26.415 1.00 94.38 97 VAL A CA 1
ATOM 733 C C . VAL A 1 97 ? -1.032 29.221 -27.721 1.00 94.38 97 VAL A C 1
ATOM 735 O O . VAL A 1 97 ? -1.584 28.153 -27.974 1.00 94.38 97 VAL A O 1
ATOM 738 N N . ARG A 1 98 ? -0.191 29.819 -28.565 1.00 94.56 98 ARG A N 1
ATOM 739 C CA . ARG A 1 98 ? 0.357 29.168 -29.755 1.00 94.56 98 ARG A CA 1
ATOM 740 C C . ARG A 1 98 ? 1.664 2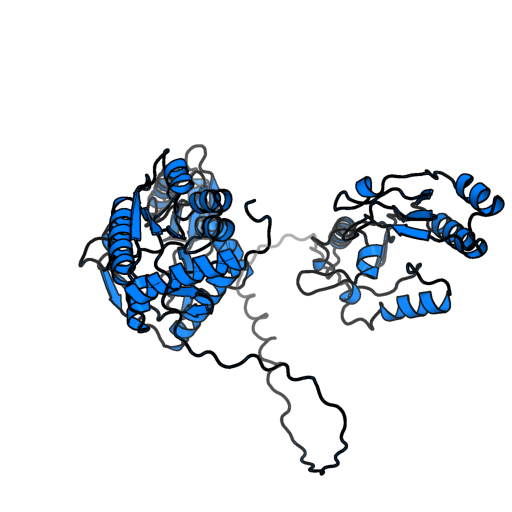8.507 -29.344 1.00 94.56 98 ARG A C 1
ATOM 742 O O . ARG A 1 98 ? 2.495 29.158 -28.719 1.00 94.56 98 ARG A O 1
ATOM 749 N N . ALA A 1 99 ? 1.844 27.235 -29.680 1.00 95.00 99 ALA A N 1
ATOM 750 C CA . ALA A 1 99 ? 3.028 26.466 -29.315 1.00 95.00 99 ALA A CA 1
ATOM 751 C C . ALA A 1 99 ? 3.505 25.602 -30.487 1.00 95.00 99 ALA A C 1
ATOM 753 O O . ALA A 1 99 ? 2.700 24.980 -31.177 1.00 95.00 99 ALA A O 1
ATOM 754 N N . GLY A 1 100 ? 4.819 25.552 -30.694 1.00 94.19 100 GLY A N 1
ATOM 755 C CA . GLY A 1 100 ? 5.450 24.678 -31.676 1.00 94.19 100 GLY A CA 1
ATOM 756 C C . GLY A 1 100 ? 5.326 23.198 -31.306 1.00 94.19 100 GLY A C 1
ATOM 757 O O . GLY A 1 100 ? 5.382 22.827 -30.133 1.00 94.19 100 GLY A O 1
ATOM 758 N N . ALA A 1 101 ? 5.203 22.339 -32.319 1.00 93.31 101 ALA A N 1
ATOM 759 C CA . ALA A 1 101 ? 5.017 20.895 -32.168 1.00 93.31 101 ALA A CA 1
ATOM 760 C C . ALA A 1 101 ? 6.147 20.184 -31.391 1.00 93.31 101 ALA A C 1
ATOM 762 O O . ALA A 1 101 ? 5.901 19.152 -30.763 1.00 93.31 101 ALA A O 1
ATOM 763 N N . GLY A 1 102 ? 7.369 20.723 -31.407 1.00 94.44 102 GLY A N 1
ATOM 764 C CA . GLY A 1 102 ? 8.525 20.210 -30.670 1.00 94.44 102 GLY A CA 1
ATOM 765 C C . GLY A 1 102 ? 8.622 20.682 -29.212 1.00 94.44 102 GLY A C 1
ATOM 766 O O . GLY A 1 102 ? 9.488 20.205 -28.471 1.00 94.44 102 GLY A O 1
ATOM 767 N N . LEU A 1 103 ? 7.755 21.596 -28.759 1.00 95.62 103 LEU A N 1
ATOM 768 C CA . LEU A 1 103 ? 7.748 22.061 -27.374 1.00 95.62 103 LEU A CA 1
ATOM 769 C C . LEU A 1 103 ? 7.321 20.914 -26.448 1.00 95.62 103 LEU A C 1
ATOM 771 O O . LEU A 1 103 ? 6.363 20.204 -26.729 1.00 95.62 103 LEU A O 1
ATOM 775 N N . LYS A 1 104 ? 8.026 20.710 -25.331 1.00 94.38 104 LYS A N 1
ATOM 776 C CA . LYS A 1 104 ? 7.659 19.671 -24.353 1.00 94.38 104 LYS A CA 1
ATOM 777 C C . LYS A 1 104 ? 6.366 20.041 -23.624 1.00 94.38 104 LYS A C 1
ATOM 779 O O . LYS A 1 104 ? 6.246 21.178 -23.168 1.00 94.38 104 LYS A O 1
ATOM 784 N N . MET A 1 105 ? 5.476 19.070 -23.416 1.00 94.19 105 MET A N 1
ATOM 785 C CA . MET A 1 105 ? 4.187 19.273 -22.733 1.00 94.19 105 MET A CA 1
ATOM 786 C C . MET A 1 105 ? 4.345 19.886 -21.338 1.00 94.19 105 MET A C 1
ATOM 788 O O . MET A 1 105 ? 3.759 20.925 -21.048 1.00 94.19 105 MET A O 1
ATOM 792 N N . MET A 1 106 ? 5.260 19.345 -20.529 1.00 91.19 106 MET A N 1
ATOM 793 C CA . MET A 1 106 ? 5.603 19.896 -19.209 1.00 91.19 106 MET A CA 1
ATOM 794 C C . MET A 1 106 ? 6.052 21.361 -19.251 1.00 91.19 106 MET A C 1
ATOM 796 O O . MET A 1 106 ? 5.752 22.145 -18.351 1.00 91.19 106 MET A O 1
ATOM 800 N N . ARG A 1 107 ? 6.791 21.748 -20.299 1.00 94.38 107 ARG A N 1
ATOM 801 C CA . ARG A 1 107 ? 7.255 23.128 -20.459 1.00 94.38 107 ARG A CA 1
ATOM 802 C C . ARG A 1 107 ? 6.104 24.042 -20.863 1.00 94.38 107 ARG A C 1
ATOM 804 O O . ARG A 1 107 ? 6.031 25.152 -20.349 1.00 94.38 107 ARG A O 1
ATOM 811 N N . LEU A 1 108 ? 5.210 23.577 -21.736 1.00 95.94 108 LEU A N 1
ATOM 812 C CA . LEU A 1 108 ? 4.001 24.314 -22.089 1.00 95.94 108 LEU A CA 1
ATOM 813 C C . LEU A 1 108 ? 3.090 24.508 -20.869 1.00 95.94 108 LEU A C 1
ATOM 815 O O . LEU A 1 108 ? 2.656 25.627 -20.634 1.00 95.94 108 LEU A O 1
ATOM 819 N N . ALA A 1 109 ? 2.876 23.475 -20.049 1.00 94.44 109 ALA A N 1
ATOM 820 C CA . ALA A 1 109 ? 2.079 23.584 -18.825 1.00 94.44 109 ALA A CA 1
ATOM 821 C C . ALA A 1 109 ? 2.609 24.671 -17.880 1.00 94.44 109 ALA A C 1
ATOM 823 O O . ALA A 1 109 ? 1.842 25.492 -17.380 1.00 94.44 109 ALA A O 1
ATOM 824 N N . ARG A 1 110 ? 3.936 24.746 -17.720 1.00 93.56 110 ARG A N 1
ATOM 825 C CA . ARG A 1 110 ? 4.577 25.824 -16.962 1.00 93.56 110 ARG A CA 1
ATOM 826 C C . ARG A 1 110 ? 4.385 27.200 -17.606 1.00 93.56 110 ARG A C 1
ATOM 828 O O . ARG A 1 110 ? 4.036 28.131 -16.900 1.00 93.56 110 ARG A O 1
ATOM 835 N N . ILE A 1 111 ? 4.559 27.327 -18.924 1.00 94.94 111 ILE A N 1
ATOM 836 C CA . ILE A 1 111 ? 4.332 28.590 -19.655 1.00 94.94 111 ILE A CA 1
ATOM 837 C C . ILE A 1 111 ? 2.890 29.086 -19.464 1.00 94.94 111 ILE A C 1
ATOM 839 O O . ILE A 1 111 ? 2.670 30.273 -19.239 1.00 94.94 111 ILE A O 1
ATOM 843 N N . VAL A 1 112 ? 1.908 28.182 -19.532 1.00 95.19 112 VAL A N 1
ATOM 844 C CA . VAL A 1 112 ? 0.487 28.501 -19.321 1.00 95.19 112 VAL A CA 1
ATOM 845 C C . VAL A 1 112 ? 0.249 28.968 -17.880 1.00 95.19 112 VAL A C 1
ATOM 847 O O . VAL A 1 112 ? -0.414 29.985 -17.670 1.00 95.19 112 VAL A O 1
ATOM 850 N N . ALA A 1 113 ? 0.833 28.278 -16.897 1.00 91.94 113 ALA A N 1
ATOM 851 C CA . ALA A 1 113 ? 0.738 28.656 -15.489 1.00 91.94 113 ALA A CA 1
ATOM 852 C C . ALA A 1 113 ? 1.398 30.019 -15.201 1.00 91.94 113 ALA A C 1
ATOM 854 O O . ALA A 1 113 ? 0.776 30.876 -14.575 1.00 91.94 113 ALA A O 1
ATOM 855 N N . ASP A 1 114 ? 2.607 30.260 -15.720 1.00 93.00 114 ASP A N 1
ATOM 856 C CA . ASP A 1 114 ? 3.346 31.525 -15.578 1.00 93.00 114 ASP A CA 1
ATOM 857 C C . ASP A 1 114 ? 2.586 32.699 -16.231 1.00 93.00 114 ASP A C 1
ATOM 859 O O . ASP A 1 114 ? 2.639 33.836 -15.761 1.00 93.00 114 ASP A O 1
ATOM 863 N N . ALA A 1 115 ? 1.812 32.419 -17.285 1.00 91.75 115 ALA A N 1
ATOM 864 C CA . ALA A 1 115 ? 0.910 33.373 -17.928 1.00 91.75 115 ALA A CA 1
ATOM 865 C C . ALA A 1 115 ? -0.402 33.613 -17.155 1.00 91.75 115 ALA A C 1
ATOM 867 O O . ALA A 1 115 ? -1.263 34.369 -17.616 1.00 91.75 115 ALA A O 1
ATOM 868 N N . ASN A 1 116 ? -0.567 32.987 -15.984 1.00 91.88 116 ASN A N 1
ATOM 869 C CA . ASN A 1 116 ? -1.763 33.048 -15.148 1.00 91.88 116 ASN A CA 1
ATOM 870 C C . ASN A 1 116 ? -3.026 32.588 -15.903 1.00 91.88 116 ASN A C 1
ATOM 872 O O . ASN A 1 116 ? -4.115 33.161 -15.754 1.00 91.88 116 ASN A O 1
ATOM 876 N N . LEU A 1 117 ? -2.862 31.578 -16.761 1.00 90.25 117 LEU A N 1
ATOM 877 C CA . LEU A 1 117 ? -3.936 30.928 -17.496 1.00 90.25 117 LEU A CA 1
ATOM 878 C C . LEU A 1 117 ? -4.299 29.606 -16.818 1.00 90.25 117 LEU A C 1
ATOM 880 O O . LEU A 1 117 ? -3.430 28.868 -16.363 1.00 90.25 117 LEU A O 1
ATOM 884 N N . ARG A 1 118 ? -5.597 29.312 -16.768 1.00 88.38 118 ARG A N 1
ATOM 885 C CA . ARG A 1 118 ? -6.144 28.074 -16.196 1.00 88.38 118 ARG A CA 1
ATOM 886 C C . ARG A 1 118 ? -6.726 27.176 -17.274 1.00 88.38 118 ARG A C 1
ATOM 888 O O . ARG A 1 118 ? -7.188 27.676 -18.302 1.00 88.38 118 ARG A O 1
ATOM 895 N N . GLY A 1 119 ? -6.830 25.890 -16.981 1.00 86.81 119 GLY A N 1
ATOM 896 C CA . GLY A 1 119 ? -7.463 24.890 -17.831 1.00 86.81 119 GLY A CA 1
ATOM 897 C C . GLY A 1 119 ? -6.484 23.990 -18.583 1.00 86.81 119 GLY A C 1
ATOM 898 O O . GLY A 1 119 ? -6.953 23.175 -19.369 1.00 86.81 119 GLY A O 1
ATOM 899 N N . PHE A 1 120 ? -5.177 24.102 -18.347 1.00 92.88 120 PHE A N 1
ATOM 900 C CA . PHE A 1 120 ? -4.137 23.238 -18.928 1.00 92.88 120 PHE A CA 1
ATOM 901 C C . PHE A 1 120 ? -3.366 22.444 -17.856 1.00 92.88 120 PHE A C 1
ATOM 903 O O . PHE A 1 120 ? -2.319 21.869 -18.126 1.00 92.88 120 PHE A O 1
ATOM 910 N N . GLU A 1 121 ? -3.868 22.418 -16.620 1.00 91.62 121 GLU A N 1
ATOM 911 C CA . GLU A 1 121 ? -3.236 21.764 -15.467 1.00 91.62 121 GLU A CA 1
ATOM 912 C C . GLU A 1 121 ? -3.103 20.255 -15.685 1.00 91.62 121 GLU A C 1
ATOM 914 O O . GLU A 1 121 ? -2.129 19.652 -15.246 1.00 91.62 121 GLU A O 1
ATOM 919 N N . PHE A 1 122 ? -4.036 19.665 -16.439 1.00 91.44 122 PHE A N 1
ATOM 920 C CA . PHE A 1 122 ? -4.001 18.252 -16.804 1.00 91.44 122 PHE A CA 1
ATOM 921 C C . PHE A 1 122 ? -2.728 17.875 -17.571 1.00 91.44 122 PHE A C 1
ATOM 923 O O . PHE A 1 122 ? -2.289 16.742 -17.500 1.00 91.44 122 PHE A O 1
ATOM 930 N N . ALA A 1 123 ? -2.085 18.812 -18.272 1.00 90.75 123 ALA A N 1
ATOM 931 C CA . ALA A 1 123 ? -0.847 18.533 -18.992 1.00 90.75 123 ALA A CA 1
ATOM 932 C C . ALA A 1 123 ? 0.364 18.323 -18.059 1.00 90.75 123 ALA A C 1
ATOM 934 O O . ALA A 1 123 ? 1.430 17.903 -18.523 1.00 90.75 123 ALA A O 1
ATOM 935 N N . ILE A 1 124 ? 0.233 18.612 -16.756 1.00 87.62 124 ILE A N 1
ATOM 936 C CA . ILE A 1 124 ? 1.268 18.337 -15.757 1.00 87.62 124 ILE A CA 1
ATOM 937 C C . ILE A 1 124 ? 1.359 16.819 -15.550 1.00 87.62 124 ILE A C 1
ATOM 939 O O . ILE A 1 124 ? 0.452 16.166 -15.042 1.00 87.62 124 ILE A O 1
ATOM 943 N N . GLY A 1 125 ? 2.499 16.265 -15.946 1.00 82.00 125 GLY A N 1
ATOM 944 C CA . GLY A 1 125 ? 2.808 14.838 -15.916 1.00 82.00 125 GLY A CA 1
ATOM 945 C C . GLY A 1 125 ? 2.705 14.157 -17.280 1.00 82.00 125 GLY A C 1
ATOM 946 O O . GLY A 1 125 ? 3.150 13.020 -17.398 1.00 82.00 125 GLY A O 1
ATOM 947 N N . VAL A 1 126 ? 2.195 14.831 -18.321 1.00 89.31 126 VAL A N 1
ATOM 948 C CA . VAL A 1 126 ? 2.120 14.256 -19.674 1.00 89.31 126 VAL A CA 1
ATOM 949 C C . VAL A 1 126 ? 3.511 14.295 -20.330 1.00 89.31 126 VAL A C 1
ATOM 951 O O . VAL A 1 126 ? 4.053 15.385 -20.561 1.00 89.31 126 VAL A O 1
ATOM 954 N N . PRO A 1 127 ? 4.130 13.136 -20.635 1.00 88.56 127 PRO A N 1
ATOM 955 C CA . PRO A 1 127 ? 5.422 13.094 -21.307 1.00 88.56 127 PRO A CA 1
ATOM 956 C C . PRO A 1 127 ? 5.280 13.429 -22.801 1.00 88.56 127 PRO A C 1
ATOM 958 O O . PRO A 1 127 ? 4.201 13.363 -23.383 1.00 88.56 127 PRO A O 1
ATOM 961 N N . GLY A 1 128 ? 6.394 13.771 -23.449 1.00 92.38 128 GLY A N 1
ATOM 962 C CA . GLY A 1 128 ? 6.428 14.038 -24.888 1.00 92.38 128 GLY A CA 1
ATOM 963 C C . GLY A 1 128 ? 6.286 15.513 -25.277 1.00 92.38 128 GLY A C 1
ATOM 964 O O . GLY A 1 128 ? 6.535 16.428 -24.482 1.00 92.38 128 GLY A O 1
ATOM 965 N N . THR A 1 129 ? 5.970 15.747 -26.553 1.00 95.00 129 THR A N 1
ATOM 966 C CA . THR A 1 129 ? 5.879 17.086 -27.157 1.00 95.00 129 THR A CA 1
ATOM 967 C C . THR A 1 129 ? 4.441 17.456 -27.502 1.00 95.00 129 THR A C 1
ATOM 969 O O . THR A 1 129 ? 3.594 16.577 -27.627 1.00 95.00 129 THR A O 1
ATOM 972 N N . VAL A 1 130 ? 4.174 18.748 -27.699 1.00 94.81 130 VAL A N 1
ATOM 973 C CA . VAL A 1 130 ? 2.861 19.284 -28.094 1.00 94.81 130 VAL A CA 1
ATOM 974 C C . VAL A 1 130 ? 2.329 18.592 -29.348 1.00 94.81 130 VAL A C 1
ATOM 976 O O . VAL A 1 130 ? 1.179 18.173 -29.370 1.00 94.81 130 VAL A O 1
ATOM 979 N N . GLY A 1 131 ? 3.167 18.398 -30.369 1.00 91.75 131 GLY A N 1
ATOM 980 C CA . GLY A 1 131 ? 2.760 17.720 -31.602 1.00 91.75 131 GLY A CA 1
ATOM 981 C C . GLY A 1 131 ? 2.365 16.262 -31.371 1.00 91.75 131 GLY A C 1
ATOM 982 O O . GLY A 1 131 ? 1.344 15.815 -31.884 1.00 91.75 131 GLY A O 1
ATOM 983 N N . GLY A 1 132 ? 3.127 15.537 -30.545 1.00 90.56 132 GLY A N 1
ATOM 984 C CA . GLY A 1 132 ? 2.776 14.170 -30.154 1.00 90.56 132 GLY A CA 1
ATOM 985 C C . GLY A 1 132 ? 1.482 14.116 -29.341 1.00 90.56 132 GLY A C 1
ATOM 986 O O . GLY A 1 132 ? 0.636 13.266 -29.597 1.00 90.56 132 GLY A O 1
ATOM 987 N N . ALA A 1 133 ? 1.295 15.062 -28.420 1.00 92.19 133 ALA A N 1
ATOM 988 C CA . ALA A 1 133 ? 0.101 15.157 -27.591 1.00 92.19 133 ALA A CA 1
ATOM 989 C C . ALA A 1 133 ? -1.159 15.467 -28.411 1.00 92.19 133 ALA A C 1
ATOM 991 O O . ALA A 1 133 ? -2.196 14.861 -28.172 1.00 92.19 133 ALA A O 1
ATOM 992 N N . VAL A 1 134 ? -1.073 16.343 -29.415 1.00 90.44 134 VAL A N 1
ATOM 993 C CA . VAL A 1 134 ? -2.179 16.601 -30.353 1.00 90.44 134 VAL A CA 1
ATOM 994 C C . VAL A 1 134 ? -2.450 15.378 -31.237 1.00 90.44 134 VAL A C 1
ATOM 996 O O . VAL A 1 134 ? -3.601 14.998 -31.443 1.00 90.44 134 VAL A O 1
ATOM 999 N N . TYR A 1 135 ? -1.402 14.706 -31.725 1.00 85.81 135 TYR A N 1
ATOM 1000 C CA . TYR A 1 135 ? -1.556 13.510 -32.559 1.00 85.81 135 TYR A CA 1
ATOM 1001 C C . TYR A 1 135 ? -2.166 12.319 -31.798 1.00 85.81 135 TYR A C 1
ATOM 1003 O O . TYR A 1 135 ? -2.930 11.542 -32.368 1.00 85.81 135 TYR A O 1
ATOM 1011 N N . GLN A 1 136 ? -1.864 12.172 -30.511 1.00 87.19 136 GLN A N 1
ATOM 1012 C CA . GLN A 1 136 ? -2.370 11.073 -29.682 1.00 87.19 136 GLN A CA 1
ATOM 1013 C C . GLN A 1 136 ? -3.613 11.444 -28.862 1.00 87.19 136 GLN A C 1
ATOM 1015 O O . GLN A 1 136 ? -4.125 10.581 -28.159 1.00 87.19 136 GLN A O 1
ATOM 1020 N N . ASN A 1 137 ? -4.077 12.700 -28.929 1.00 89.50 137 ASN A N 1
ATOM 1021 C CA . ASN A 1 137 ? -5.045 13.266 -27.983 1.00 89.50 137 ASN A CA 1
ATOM 1022 C C . ASN A 1 137 ? -4.660 12.958 -26.522 1.00 89.50 137 ASN A C 1
ATOM 1024 O O . ASN A 1 137 ? -5.429 12.397 -25.748 1.00 89.50 137 ASN A O 1
ATOM 1028 N N . ALA A 1 138 ? -3.407 13.245 -26.168 1.00 90.75 138 ALA A N 1
ATOM 1029 C CA . ALA A 1 138 ? -2.868 12.877 -24.868 1.00 90.75 138 ALA A CA 1
ATOM 1030 C C . ALA A 1 138 ? -3.623 13.583 -23.731 1.00 90.75 138 ALA A C 1
ATOM 1032 O O . ALA A 1 138 ? -3.951 14.769 -23.823 1.00 90.75 138 ALA A O 1
ATOM 1033 N N . GLY A 1 139 ? -3.840 12.860 -22.637 1.00 88.94 139 GLY A N 1
ATOM 1034 C CA . GLY A 1 139 ? -4.576 13.346 -21.481 1.00 88.94 139 GLY A CA 1
ATOM 1035 C C . GLY A 1 139 ? -4.247 12.571 -20.213 1.00 88.94 139 GLY A C 1
ATOM 1036 O O . GLY A 1 139 ? -3.717 11.460 -20.254 1.00 88.94 139 GLY A O 1
ATOM 1037 N N . CYS A 1 140 ? -4.558 13.182 -19.080 1.00 84.75 140 CYS A N 1
ATOM 1038 C CA . CYS A 1 140 ? -4.586 12.559 -17.763 1.00 84.75 140 CYS A CA 1
ATOM 1039 C C . CYS A 1 140 ? -5.478 13.404 -16.841 1.00 84.75 140 CYS A C 1
ATOM 1041 O O . CYS A 1 140 ? -5.960 14.466 -17.231 1.00 84.75 140 CYS A O 1
ATOM 1043 N N . TRP A 1 141 ? -5.763 12.918 -15.631 1.00 87.12 141 TRP A N 1
ATOM 1044 C CA . TRP A 1 141 ? -6.594 13.643 -14.654 1.00 87.12 141 TRP A CA 1
ATOM 1045 C C . TRP A 1 141 ? -8.002 14.009 -15.169 1.00 87.12 141 TRP A C 1
ATOM 1047 O O . TRP A 1 141 ? -8.552 15.052 -14.822 1.00 87.12 141 TRP A O 1
ATOM 1057 N N . GLY A 1 142 ? -8.581 13.153 -16.018 1.00 83.94 142 GLY A N 1
ATOM 1058 C CA . GLY A 1 142 ? -9.938 13.324 -16.549 1.00 83.94 142 GLY A CA 1
ATOM 1059 C C . GLY A 1 142 ? -10.088 14.410 -17.618 1.00 83.94 142 GLY A C 1
ATOM 1060 O O . GLY A 1 142 ? -11.217 14.808 -17.896 1.00 83.94 142 GLY A O 1
ATOM 1061 N N . ARG A 1 143 ? -8.982 14.902 -18.196 1.00 88.50 143 ARG A N 1
ATOM 1062 C CA . ARG A 1 143 ? -8.973 15.856 -19.316 1.00 88.50 143 ARG A CA 1
ATOM 1063 C C . ARG A 1 143 ? -7.916 15.496 -20.357 1.00 88.50 143 ARG A C 1
ATOM 1065 O O . ARG A 1 143 ? -6.949 14.795 -20.057 1.00 88.50 143 ARG A O 1
ATOM 1072 N N . GLU A 1 144 ? -8.088 16.002 -21.568 1.00 91.44 144 GLU A N 1
ATOM 1073 C CA . GLU A 1 144 ? -7.256 15.676 -22.729 1.00 91.44 144 GLU A CA 1
ATOM 1074 C C . GLU A 1 144 ? -6.991 16.885 -23.634 1.00 91.44 144 GLU A C 1
ATOM 1076 O O . GLU A 1 144 ? -7.589 17.952 -23.485 1.00 91.44 144 GLU A O 1
ATOM 1081 N N . MET A 1 145 ? -6.052 16.742 -24.576 1.00 90.81 145 MET A N 1
ATOM 1082 C CA . MET A 1 145 ? -5.671 17.832 -25.481 1.00 90.81 145 MET A CA 1
ATOM 1083 C C . MET A 1 145 ? -6.852 18.402 -26.267 1.00 90.81 145 MET A C 1
ATOM 1085 O O . MET A 1 145 ? -6.910 19.619 -26.452 1.00 90.81 145 MET A O 1
ATOM 1089 N N . ASN A 1 146 ? -7.811 17.572 -26.672 1.00 88.25 146 ASN A N 1
ATOM 1090 C CA . ASN A 1 146 ? -9.000 18.031 -27.386 1.00 88.25 146 ASN A CA 1
ATOM 1091 C C . ASN A 1 146 ? -9.887 18.982 -26.563 1.00 88.25 146 ASN A C 1
ATOM 1093 O O . ASN A 1 146 ? -10.554 19.829 -27.150 1.00 88.25 146 ASN A O 1
ATOM 1097 N N . ASP A 1 147 ? -9.842 18.941 -25.225 1.00 86.12 147 ASP A N 1
ATOM 1098 C CA . ASP A 1 147 ? -10.619 19.854 -24.368 1.00 86.12 147 ASP A CA 1
ATOM 1099 C C . ASP A 1 147 ? -10.143 21.315 -24.440 1.00 86.12 147 ASP A C 1
ATOM 1101 O O . ASP A 1 147 ? -10.806 22.223 -23.930 1.00 86.12 147 ASP A O 1
ATOM 1105 N N . VAL A 1 148 ? -8.941 21.543 -24.973 1.00 89.06 148 VAL A N 1
ATOM 1106 C CA . VAL A 1 148 ? -8.256 22.847 -24.974 1.00 89.06 148 VAL A CA 1
ATOM 1107 C C . VAL A 1 148 ? -7.704 23.244 -26.340 1.00 89.06 148 VAL A C 1
ATOM 1109 O O . VAL A 1 148 ? -7.288 24.393 -26.514 1.00 89.06 148 VAL A O 1
ATOM 1112 N N . LEU A 1 149 ? -7.678 22.320 -27.303 1.00 90.44 149 LEU A N 1
ATOM 1113 C CA . LEU A 1 149 ? -7.189 22.557 -28.654 1.00 90.44 149 LEU A CA 1
ATOM 1114 C C . LEU A 1 149 ? -8.215 23.371 -29.449 1.00 90.44 149 LEU A C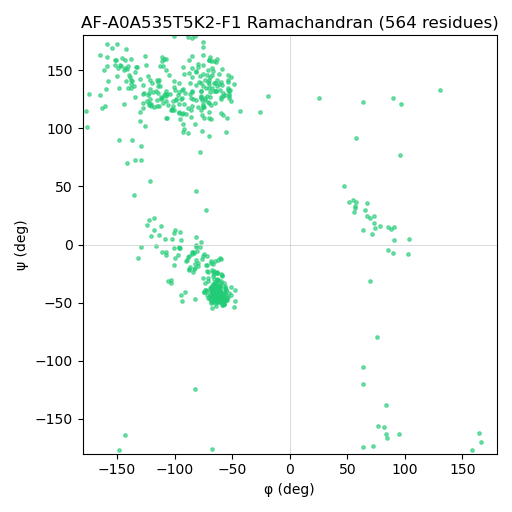 1
ATOM 1116 O O . LEU A 1 149 ? -9.348 22.952 -29.649 1.00 90.44 149 LEU A O 1
ATOM 1120 N N . VAL A 1 150 ? -7.804 24.555 -29.902 1.00 86.56 150 VAL A N 1
ATOM 1121 C CA . VAL A 1 150 ? -8.685 25.498 -30.616 1.00 86.56 150 VAL A CA 1
ATOM 1122 C C . VAL A 1 150 ? -8.439 25.489 -32.123 1.00 86.56 150 VAL A C 1
ATOM 1124 O O . VAL A 1 150 ? -9.358 25.744 -32.892 1.00 86.56 150 VAL A O 1
ATOM 1127 N N . ASP A 1 151 ? -7.194 25.264 -32.532 1.00 86.88 151 ASP A N 1
ATOM 1128 C CA . ASP A 1 151 ? -6.759 25.249 -33.926 1.00 86.88 151 ASP A CA 1
ATOM 1129 C C . ASP A 1 151 ? -5.417 24.510 -34.027 1.00 86.88 151 ASP A C 1
ATOM 1131 O O . ASP A 1 151 ? -4.619 24.533 -33.081 1.00 86.88 151 ASP A O 1
ATOM 1135 N N . VAL A 1 152 ? -5.162 23.868 -35.164 1.00 87.94 152 VAL A N 1
ATOM 1136 C CA . VAL A 1 152 ? -3.902 23.183 -35.459 1.00 87.94 152 VAL A CA 1
ATOM 1137 C C . VAL A 1 152 ? -3.604 23.256 -36.954 1.00 87.94 152 VAL A C 1
ATOM 1139 O O . VAL A 1 152 ? -4.452 22.975 -37.792 1.00 87.94 152 VAL A O 1
ATOM 1142 N N . ALA A 1 153 ? -2.357 23.580 -37.281 1.00 83.06 153 ALA A N 1
ATOM 1143 C CA . ALA A 1 153 ? -1.818 23.496 -38.631 1.00 83.06 153 ALA A CA 1
ATOM 1144 C C . ALA A 1 153 ? -0.528 22.671 -38.593 1.00 83.06 153 ALA A C 1
ATOM 1146 O O . ALA A 1 153 ? 0.290 22.835 -37.682 1.00 83.06 153 ALA A O 1
ATOM 1147 N N . GLY A 1 154 ? -0.343 21.775 -39.559 1.00 79.56 154 GLY A N 1
ATOM 1148 C CA . GLY A 1 154 ? 0.851 20.941 -39.633 1.00 79.56 154 GLY A CA 1
ATOM 1149 C C . GLY A 1 154 ? 0.693 19.756 -40.575 1.00 79.56 154 GLY A C 1
ATOM 1150 O O . GLY A 1 154 ? -0.202 19.726 -41.411 1.00 79.56 154 GLY A O 1
ATOM 1151 N N . PHE A 1 155 ? 1.568 18.767 -40.419 1.00 74.25 155 PHE A N 1
ATOM 1152 C CA . PHE A 1 155 ? 1.571 17.549 -41.226 1.00 74.25 155 PHE A CA 1
ATOM 1153 C C . PHE A 1 155 ? 1.234 16.345 -40.357 1.00 74.25 155 PHE A C 1
ATOM 1155 O O . PHE A 1 155 ? 1.737 16.215 -39.238 1.00 74.25 155 PHE A O 1
ATOM 1162 N N . VAL A 1 156 ? 0.426 15.438 -40.898 1.00 71.31 156 VAL A N 1
ATOM 1163 C CA . VAL A 1 156 ? 0.073 14.176 -40.245 1.00 71.31 156 VAL A CA 1
ATOM 1164 C C . VAL A 1 156 ? 0.949 13.054 -40.819 1.00 71.31 156 VAL A C 1
ATOM 1166 O O . VAL A 1 156 ? 0.952 12.860 -42.039 1.00 71.31 156 VAL A O 1
ATOM 1169 N N . PRO A 1 157 ? 1.693 12.297 -39.987 1.00 64.94 157 PRO A N 1
ATOM 1170 C CA . PRO A 1 157 ? 2.465 11.147 -40.452 1.00 64.94 157 PRO A CA 1
ATOM 1171 C C . PRO A 1 157 ? 1.607 10.156 -41.256 1.00 64.94 157 PRO A C 1
ATOM 1173 O O . PRO A 1 157 ? 0.517 9.782 -40.833 1.00 64.94 157 PRO A O 1
ATOM 1176 N N . GLY A 1 158 ? 2.100 9.721 -42.420 1.00 62.94 158 GLY A N 1
ATOM 1177 C CA . GLY A 1 158 ? 1.423 8.732 -43.272 1.00 62.94 158 GLY A CA 1
ATOM 1178 C C . GLY A 1 158 ? 0.373 9.285 -44.249 1.00 62.94 158 GLY A C 1
ATOM 1179 O O . GLY A 1 158 ? -0.125 8.520 -45.075 1.00 62.94 158 GLY A O 1
ATOM 1180 N N . LYS A 1 159 ? 0.062 10.589 -44.223 1.00 66.94 159 LYS A N 1
ATOM 1181 C CA . LYS A 1 159 ? -0.845 11.243 -45.186 1.00 66.94 159 LYS A CA 1
ATOM 1182 C C . LYS A 1 159 ? -0.063 12.063 -46.210 1.00 66.94 159 LYS A C 1
ATOM 1184 O O . LYS A 1 159 ? 0.782 12.872 -45.834 1.00 66.94 159 LYS A O 1
ATOM 1189 N N . ARG A 1 160 ? -0.343 11.860 -47.503 1.00 62.16 160 ARG A N 1
ATOM 1190 C CA . ARG A 1 160 ? 0.388 12.507 -48.613 1.00 62.16 160 ARG A CA 1
ATOM 1191 C C . ARG A 1 160 ? -0.363 13.673 -49.260 1.00 62.16 160 ARG A C 1
ATOM 1193 O O . ARG A 1 160 ? 0.293 14.592 -49.730 1.00 62.16 160 ARG A O 1
ATOM 1200 N N . ASP A 1 161 ? -1.695 13.638 -49.281 1.00 69.06 161 ASP A N 1
ATOM 1201 C CA . ASP A 1 161 ? -2.522 14.704 -49.859 1.00 69.06 161 ASP A CA 1
ATOM 1202 C C . ASP A 1 161 ? -2.804 15.802 -48.819 1.00 69.06 161 ASP A C 1
ATOM 1204 O O . ASP A 1 161 ? -3.084 15.508 -47.654 1.00 69.06 161 ASP A O 1
ATOM 1208 N N . ALA A 1 162 ? -2.741 17.064 -49.243 1.00 68.56 162 ALA A N 1
ATOM 1209 C CA . ALA A 1 162 ? -3.065 18.220 -48.416 1.00 68.56 162 ALA A CA 1
ATOM 1210 C C . ALA A 1 162 ? -4.530 18.208 -47.944 1.00 68.56 162 ALA A C 1
ATOM 1212 O O . ALA A 1 162 ? -4.803 18.615 -46.816 1.00 68.56 162 ALA A O 1
ATOM 1213 N N . ALA A 1 163 ? -5.461 17.708 -48.765 1.00 67.88 163 ALA A N 1
ATOM 1214 C CA . ALA A 1 163 ? -6.874 17.601 -48.405 1.00 67.88 163 ALA A CA 1
ATOM 1215 C C . ALA A 1 163 ? -7.101 16.584 -47.273 1.00 67.88 163 ALA A C 1
ATOM 1217 O O . ALA A 1 163 ? -7.819 16.872 -46.316 1.00 67.88 163 ALA A O 1
ATOM 1218 N N . ASP A 1 164 ? -6.426 15.432 -47.334 1.00 70.62 164 ASP A N 1
ATOM 1219 C CA . ASP A 1 164 ? -6.473 14.407 -46.285 1.00 70.62 164 ASP A CA 1
ATOM 1220 C C . ASP A 1 164 ? -5.833 14.898 -44.979 1.00 70.62 164 ASP A C 1
ATOM 1222 O O . ASP A 1 164 ? -6.317 14.590 -43.889 1.00 70.62 164 ASP A O 1
ATOM 1226 N N . GLN A 1 165 ? -4.731 15.649 -45.081 1.00 72.81 165 GLN A N 1
ATOM 1227 C CA . GLN A 1 165 ? -4.064 16.247 -43.923 1.00 72.81 165 GLN A CA 1
ATOM 1228 C C . GLN A 1 165 ? -4.962 17.284 -43.237 1.00 72.81 165 GLN A C 1
ATOM 1230 O O . GLN A 1 165 ? -5.127 17.232 -42.020 1.00 72.81 165 GLN A O 1
ATOM 1235 N N . ASP A 1 166 ? -5.570 18.191 -44.004 1.00 70.56 166 ASP A N 1
ATOM 1236 C CA . ASP A 1 166 ? -6.479 19.222 -43.492 1.00 70.56 166 ASP A CA 1
ATOM 1237 C C . ASP A 1 166 ? -7.753 18.607 -42.890 1.00 70.56 166 ASP A C 1
ATOM 1239 O O . ASP A 1 166 ? -8.165 18.996 -41.797 1.00 70.56 166 ASP A O 1
ATOM 1243 N N . GLN A 1 167 ? -8.335 17.586 -43.525 1.00 74.56 167 GLN A N 1
ATOM 1244 C CA . GLN A 1 167 ? -9.495 16.878 -42.982 1.00 74.56 167 GLN A CA 1
ATOM 1245 C C . GLN A 1 167 ? -9.187 16.207 -41.632 1.00 74.56 167 GLN A C 1
ATOM 1247 O O . GLN A 1 167 ? -9.960 16.353 -40.685 1.00 74.56 167 GLN A O 1
ATOM 1252 N N . GLU A 1 168 ? -8.064 15.498 -41.526 1.00 75.12 168 GLU A N 1
ATOM 1253 C CA . GLU A 1 168 ? -7.634 14.818 -40.298 1.00 75.12 168 GLU A CA 1
ATOM 1254 C C . GLU A 1 168 ? -7.322 15.811 -39.169 1.00 75.12 168 GLU A C 1
ATOM 1256 O O . GLU A 1 168 ? -7.707 15.602 -38.018 1.00 75.12 168 GLU A O 1
ATOM 1261 N N . LEU A 1 169 ? -6.648 16.920 -39.485 1.00 76.00 169 LEU A N 1
ATOM 1262 C CA . LEU A 1 169 ? -6.356 17.974 -38.515 1.00 76.00 169 LEU A CA 1
ATOM 1263 C C . LEU A 1 169 ? -7.632 18.660 -38.020 1.00 76.00 169 LEU A C 1
ATOM 1265 O O . LEU A 1 169 ? -7.762 18.899 -36.822 1.00 76.00 169 LEU A O 1
ATOM 1269 N N . ARG A 1 170 ? -8.606 18.902 -38.904 1.00 73.50 170 ARG A N 1
ATOM 1270 C CA . ARG A 1 170 ? -9.912 19.463 -38.528 1.00 73.50 170 ARG A CA 1
ATOM 1271 C C . ARG A 1 170 ? -10.733 18.520 -37.662 1.00 73.50 170 ARG A C 1
ATOM 1273 O O . ARG A 1 170 ? -11.365 18.988 -36.728 1.00 73.50 170 ARG A O 1
ATOM 1280 N N . GLN A 1 171 ? -10.706 17.210 -37.916 1.00 72.38 171 GLN A N 1
ATOM 1281 C CA . GLN A 1 171 ? -11.401 16.228 -37.068 1.00 72.38 171 GLN A CA 1
ATOM 1282 C C . GLN A 1 171 ? -10.852 16.180 -35.636 1.00 72.38 171 GLN A C 1
ATOM 1284 O O . GLN A 1 171 ? -11.567 15.794 -34.712 1.00 72.38 171 GLN A O 1
ATOM 1289 N N . ARG A 1 172 ? -9.594 16.586 -35.444 1.00 70.94 172 ARG A N 1
ATOM 1290 C CA . ARG A 1 172 ? -8.959 16.686 -34.123 1.00 70.94 172 ARG A CA 1
ATOM 1291 C C . ARG A 1 172 ? -9.359 17.955 -33.371 1.00 70.94 172 ARG A C 1
ATOM 1293 O O . ARG A 1 172 ? -9.171 18.020 -32.164 1.00 70.94 172 ARG A O 1
ATOM 1300 N N . VAL A 1 173 ? -9.926 18.947 -34.056 1.00 70.06 173 VAL A N 1
ATOM 1301 C CA . VAL A 1 173 ? -10.463 20.165 -33.443 1.00 70.06 173 VAL A CA 1
ATOM 1302 C C . VAL A 1 173 ? -11.968 19.982 -33.233 1.00 70.06 173 VAL A C 1
ATOM 1304 O O . VAL A 1 173 ? -12.730 19.902 -34.192 1.00 70.06 173 VAL A O 1
ATOM 1307 N N . GLN A 1 174 ? -12.423 19.920 -31.979 1.00 57.62 174 GLN A N 1
ATOM 1308 C CA . GLN A 1 174 ? -13.859 19.951 -31.667 1.00 57.62 174 GLN A CA 1
ATOM 1309 C C . GLN A 1 174 ? -14.378 21.389 -31.525 1.00 57.62 174 GLN A C 1
ATOM 1311 O O . GLN A 1 174 ? -13.618 22.315 -31.233 1.00 57.62 174 GLN A O 1
ATOM 1316 N N . GLU A 1 175 ? -15.697 21.584 -31.675 1.00 48.22 175 GLU A N 1
ATOM 1317 C CA . GLU A 1 175 ? -16.334 22.818 -31.203 1.00 48.22 175 GLU A CA 1
ATOM 1318 C C . GLU A 1 175 ? -16.104 22.954 -29.683 1.00 48.22 175 GLU A C 1
ATOM 1320 O O . GLU A 1 175 ? -16.376 22.019 -28.929 1.00 48.22 175 GLU A O 1
ATOM 1325 N N . PRO A 1 176 ? -15.568 24.089 -29.203 1.00 45.88 176 PRO A N 1
ATOM 1326 C CA . PRO A 1 176 ? -14.955 24.163 -27.881 1.00 45.88 176 PRO A CA 1
ATOM 1327 C C . PRO A 1 176 ? -15.981 24.022 -26.750 1.00 45.88 176 PRO A C 1
ATOM 1329 O O . PRO A 1 176 ? -16.845 24.883 -26.574 1.00 45.88 176 PRO A O 1
ATOM 1332 N N . SER A 1 177 ? -15.816 23.000 -25.907 1.00 43.03 177 SER A N 1
ATOM 1333 C CA . SER A 1 177 ? -16.534 22.852 -24.632 1.00 43.03 177 SER A CA 1
ATOM 1334 C C . SER A 1 177 ? -15.902 23.674 -23.490 1.00 43.03 177 SER A C 1
ATOM 1336 O O . SER A 1 177 ? -16.553 23.920 -22.471 1.00 43.03 177 SER A O 1
ATOM 1338 N N . GLY A 1 178 ? -14.672 24.184 -23.666 1.00 50.53 178 GLY A N 1
ATOM 1339 C CA . GLY A 1 178 ? -13.983 25.040 -22.695 1.00 50.53 178 GLY A CA 1
ATOM 1340 C C . GLY A 1 178 ? -12.878 25.909 -23.310 1.00 50.53 178 GLY A C 1
ATOM 1341 O O . GLY A 1 178 ? -12.132 25.480 -24.180 1.00 50.53 178 GLY A O 1
ATOM 1342 N N . ARG A 1 179 ? -12.757 27.166 -22.855 1.00 53.50 179 ARG A N 1
ATOM 1343 C CA . ARG A 1 179 ? -11.630 28.065 -23.183 1.00 53.50 179 ARG A CA 1
ATOM 1344 C C . ARG A 1 179 ? -10.696 28.170 -21.980 1.00 53.50 179 ARG A C 1
ATOM 1346 O O . ARG A 1 179 ? -11.177 28.227 -20.846 1.00 53.50 179 ARG A O 1
ATOM 1353 N N . LEU A 1 180 ? -9.387 28.296 -22.220 1.00 47.34 180 LEU A N 1
ATOM 1354 C CA . LEU A 1 180 ? -8.453 28.737 -21.179 1.00 47.34 180 LEU A CA 1
ATOM 1355 C C . LEU A 1 180 ? -8.957 30.066 -20.589 1.00 47.34 180 LEU A C 1
ATOM 1357 O O . LEU A 1 180 ? -9.405 30.961 -21.313 1.00 47.34 180 LEU A O 1
ATOM 1361 N N . GLY A 1 181 ? -8.936 30.176 -19.263 1.00 51.81 181 GLY A N 1
ATOM 1362 C CA . GLY A 1 181 ? -9.420 31.354 -18.537 1.00 51.81 181 GLY A CA 1
ATOM 1363 C C . GLY A 1 181 ? -8.276 32.145 -17.911 1.00 51.81 181 GLY A C 1
ATOM 1364 O O . GLY A 1 181 ? -7.210 31.591 -17.666 1.00 51.81 181 GLY A O 1
ATOM 1365 N N . ARG A 1 182 ? -8.498 33.425 -17.594 1.00 52.91 182 ARG A N 1
ATOM 1366 C CA . ARG A 1 182 ? -7.576 34.176 -16.727 1.00 52.91 182 ARG A CA 1
ATOM 1367 C C . ARG A 1 182 ? -7.789 33.766 -15.274 1.00 52.91 182 ARG A C 1
ATOM 1369 O O . ARG A 1 182 ? -8.927 33.762 -14.803 1.00 52.91 182 ARG A O 1
ATOM 1376 N N . ALA A 1 183 ? -6.710 33.474 -14.561 1.00 43.66 183 ALA A N 1
ATOM 1377 C CA . ALA A 1 183 ? -6.758 33.397 -13.111 1.00 43.66 183 ALA A CA 1
ATOM 1378 C C . ALA A 1 183 ? -6.918 34.815 -12.506 1.00 43.66 183 ALA A C 1
ATOM 1380 O O . ALA A 1 183 ? -6.511 35.808 -13.127 1.00 43.66 183 ALA A O 1
ATOM 1381 N N . PRO A 1 184 ? -7.559 34.961 -11.331 1.00 38.28 184 PRO A N 1
ATOM 1382 C CA . PRO A 1 184 ? -7.788 36.268 -10.714 1.00 38.28 184 PRO A CA 1
ATOM 1383 C C . PRO A 1 184 ? -6.463 37.003 -10.457 1.00 38.28 184 PRO A C 1
ATOM 1385 O O . PRO A 1 184 ? -5.501 36.400 -9.987 1.00 38.28 184 PRO A O 1
ATOM 1388 N N . ARG A 1 185 ? -6.393 38.312 -10.742 1.00 41.03 185 ARG A N 1
ATOM 1389 C CA . ARG A 1 185 ? -5.235 39.138 -10.356 1.00 41.03 185 ARG A CA 1
ATOM 1390 C C . ARG A 1 185 ? -5.279 39.400 -8.849 1.00 41.03 185 ARG A C 1
ATOM 1392 O O . ARG A 1 185 ? -6.247 39.984 -8.367 1.00 41.03 185 ARG A O 1
ATOM 1399 N N . ALA A 1 186 ? -4.219 39.050 -8.125 1.00 45.72 186 ALA A N 1
ATOM 1400 C CA . ALA A 1 186 ? -3.986 39.579 -6.784 1.00 45.72 186 ALA A CA 1
ATOM 1401 C C . ALA A 1 186 ? -3.645 41.079 -6.898 1.00 45.72 186 ALA A C 1
ATOM 1403 O O . ALA A 1 186 ? -2.595 41.447 -7.425 1.00 45.72 186 ALA A O 1
ATOM 1404 N N . GLY A 1 187 ? -4.566 41.955 -6.489 1.00 31.62 187 GLY A N 1
ATOM 1405 C CA . GLY A 1 187 ? -4.364 43.407 -6.504 1.00 31.62 187 GLY A CA 1
ATOM 1406 C C . GLY A 1 187 ? -3.366 43.870 -5.434 1.00 31.62 187 GLY A C 1
ATOM 1407 O O . GLY A 1 187 ? -3.394 43.380 -4.308 1.00 31.62 187 GLY A O 1
ATOM 1408 N N . ARG A 1 188 ? -2.496 44.831 -5.783 1.00 37.38 188 ARG A N 1
ATOM 1409 C CA . ARG A 1 188 ? -1.661 45.599 -4.839 1.00 37.38 188 ARG A CA 1
ATOM 1410 C C . ARG A 1 188 ? -2.368 46.909 -4.444 1.00 37.38 188 ARG A C 1
ATOM 1412 O O . ARG A 1 188 ? -2.772 47.649 -5.334 1.00 37.38 188 ARG A O 1
ATOM 1419 N N . GLY A 1 189 ? -2.389 47.199 -3.134 1.00 31.20 189 GLY A N 1
ATOM 1420 C CA . GLY A 1 189 ? -2.785 48.467 -2.477 1.00 31.20 189 GLY A CA 1
ATOM 1421 C C . GLY A 1 189 ? -4.282 48.537 -2.134 1.00 31.20 189 GLY A C 1
ATOM 1422 O O . GLY A 1 189 ? -5.095 48.319 -3.016 1.00 31.20 189 GLY A O 1
ATOM 1423 N N . THR A 1 190 ? -4.741 48.800 -0.905 1.00 27.36 190 THR A N 1
ATOM 1424 C CA . THR A 1 190 ? -4.237 49.697 0.153 1.00 27.36 190 THR A CA 1
ATOM 1425 C C . THR A 1 190 ? -4.475 49.139 1.569 1.00 27.36 190 THR A C 1
ATOM 1427 O O . THR A 1 190 ? -5.297 48.255 1.790 1.00 27.36 190 THR A O 1
ATOM 1430 N N . GLN A 1 191 ? -3.711 49.660 2.533 1.00 42.31 191 GLN A N 1
ATOM 1431 C CA . GLN A 1 191 ? -3.788 49.357 3.963 1.00 42.31 191 GLN A CA 1
ATOM 1432 C C . GLN A 1 191 ? -5.210 49.536 4.524 1.00 42.31 191 GLN A C 1
ATOM 1434 O O . GLN A 1 191 ? -5.806 50.602 4.399 1.00 42.31 191 GLN A O 1
ATOM 1439 N N . GLY A 1 192 ? -5.716 48.508 5.202 1.00 28.00 192 GLY A N 1
ATOM 1440 C CA . GLY A 1 192 ? -6.964 48.553 5.959 1.00 28.00 192 GLY A CA 1
ATOM 1441 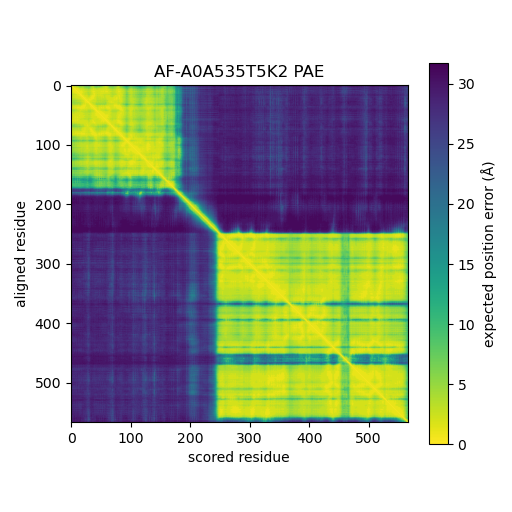C C . GLY A 1 192 ? -7.194 47.226 6.676 1.00 28.00 192 GLY A C 1
ATOM 1442 O O . GLY A 1 192 ? -7.316 46.194 6.029 1.00 28.00 192 GLY A O 1
ATOM 1443 N N . ARG A 1 193 ? -7.173 47.277 8.012 1.00 29.50 193 ARG A N 1
ATOM 1444 C CA . ARG A 1 193 ? -7.435 46.213 9.001 1.00 29.50 193 ARG A CA 1
ATOM 1445 C C . ARG A 1 193 ? -8.216 45.001 8.472 1.00 29.50 193 ARG A C 1
ATOM 1447 O O . ARG A 1 193 ? -9.322 45.155 7.969 1.00 29.50 193 ARG A O 1
ATOM 1454 N N . ALA A 1 194 ? -7.679 43.802 8.696 1.00 26.50 194 ALA A N 1
ATOM 1455 C CA . ALA A 1 194 ? -8.370 42.541 8.446 1.00 26.50 194 ALA A CA 1
ATOM 1456 C C . ALA A 1 194 ? -9.599 42.378 9.368 1.00 26.50 194 ALA A C 1
ATOM 1458 O O . ALA A 1 194 ? -9.423 42.357 10.588 1.00 26.50 194 ALA A O 1
ATOM 1459 N N . PRO A 1 195 ? -10.825 42.212 8.831 1.00 31.81 195 PRO A N 1
ATOM 1460 C CA . PRO A 1 195 ? -11.937 41.605 9.546 1.00 31.81 195 PRO A CA 1
ATOM 1461 C C . PRO A 1 195 ? -11.978 40.094 9.257 1.00 31.81 195 PRO A C 1
ATOM 1463 O O . PRO A 1 195 ? -11.495 39.618 8.228 1.00 31.81 195 PRO A O 1
ATOM 1466 N N . GLY A 1 196 ? -12.521 39.343 10.212 1.00 29.92 196 GLY A N 1
ATOM 1467 C CA . GLY A 1 196 ? -12.343 37.903 10.359 1.00 29.92 196 GLY A CA 1
ATOM 1468 C C . GLY A 1 196 ? -12.929 37.022 9.253 1.00 29.92 196 GLY A C 1
ATOM 1469 O O . GLY A 1 196 ? -13.853 37.380 8.523 1.00 29.92 196 GLY A O 1
ATOM 1470 N N . ARG A 1 197 ? -12.366 35.813 9.166 1.00 32.66 197 ARG A N 1
ATOM 1471 C CA . ARG A 1 197 ? -12.839 34.720 8.317 1.00 32.66 197 ARG A CA 1
ATOM 1472 C C . ARG A 1 197 ? -14.076 34.080 8.949 1.00 32.66 197 ARG A C 1
ATOM 1474 O O . ARG A 1 197 ? -13.954 33.222 9.812 1.00 32.66 197 ARG A O 1
ATOM 1481 N N . GLY A 1 198 ? -15.248 34.487 8.479 1.00 33.75 198 GLY A N 1
ATOM 1482 C CA . GLY A 1 198 ? -16.501 33.749 8.613 1.00 33.75 198 GLY A CA 1
ATOM 1483 C C . GLY A 1 198 ? -17.085 33.473 7.226 1.00 33.75 198 GLY A C 1
ATOM 1484 O O . GLY A 1 198 ? -17.178 34.381 6.405 1.00 33.75 198 GLY A O 1
ATOM 1485 N N . ASN A 1 199 ? -17.447 32.214 6.982 1.00 42.53 199 ASN A N 1
ATOM 1486 C CA . ASN A 1 199 ? -18.260 31.689 5.878 1.00 42.53 199 ASN A CA 1
ATOM 1487 C C . ASN A 1 199 ? -17.804 31.931 4.427 1.00 42.53 199 ASN A C 1
ATOM 1489 O O . ASN A 1 199 ? -18.251 32.845 3.736 1.00 42.53 199 ASN A O 1
ATOM 1493 N N . ARG A 1 200 ? -17.032 30.969 3.897 1.00 35.38 200 ARG A N 1
ATOM 1494 C CA . ARG A 1 200 ? -16.998 30.633 2.456 1.00 35.38 200 ARG A CA 1
ATOM 1495 C C . ARG A 1 200 ? -17.035 29.116 2.205 1.00 35.38 200 ARG A C 1
ATOM 1497 O O . ARG A 1 200 ? -16.317 28.618 1.347 1.00 35.38 200 ARG A O 1
ATOM 1504 N N . LEU A 1 201 ? -17.883 28.391 2.938 1.00 36.84 201 LEU A N 1
ATOM 1505 C CA . LEU A 1 201 ? -18.191 26.975 2.666 1.00 36.84 201 LEU A CA 1
ATOM 1506 C C . LEU A 1 201 ? -19.597 26.749 2.071 1.00 36.84 201 LEU A C 1
ATOM 1508 O O . LEU A 1 201 ? -19.862 25.678 1.531 1.00 36.84 201 LEU A O 1
ATOM 1512 N N . ASP A 1 202 ? -20.461 27.768 2.024 1.00 37.81 202 ASP A N 1
ATOM 1513 C CA . ASP A 1 202 ? -21.851 27.581 1.570 1.00 37.81 202 ASP A CA 1
ATOM 1514 C C . ASP A 1 202 ? -22.082 27.743 0.057 1.00 37.81 202 ASP A C 1
ATOM 1516 O O . ASP A 1 202 ? -23.110 27.311 -0.464 1.00 37.81 202 ASP A O 1
ATOM 1520 N N . ALA A 1 203 ? -21.125 28.290 -0.701 1.00 35.41 203 ALA A N 1
ATOM 1521 C CA . ALA A 1 203 ? -21.318 28.524 -2.139 1.00 35.41 203 ALA A CA 1
ATOM 1522 C C . ALA A 1 203 ? -21.046 27.286 -3.023 1.00 35.41 203 ALA A C 1
ATOM 1524 O O . ALA A 1 203 ? -21.548 27.209 -4.143 1.00 35.41 203 ALA A O 1
ATOM 1525 N N . ALA A 1 204 ? -20.291 26.296 -2.532 1.00 34.09 204 ALA A N 1
ATOM 1526 C CA . ALA A 1 204 ? -19.963 25.085 -3.296 1.00 34.09 204 ALA A CA 1
ATOM 1527 C C . ALA A 1 204 ? -21.014 23.966 -3.147 1.00 34.09 204 ALA A C 1
ATOM 1529 O O . ALA A 1 204 ? -21.150 23.124 -4.032 1.00 34.09 204 ALA A O 1
ATOM 1530 N N . ARG A 1 205 ? -21.825 23.985 -2.076 1.00 40.78 205 ARG A N 1
ATOM 1531 C CA . ARG A 1 205 ? -22.854 22.962 -1.803 1.00 40.78 205 ARG A CA 1
ATOM 1532 C C . ARG A 1 205 ? -24.175 23.171 -2.566 1.00 40.78 205 ARG A C 1
ATOM 1534 O O . ARG A 1 205 ? -24.950 22.226 -2.706 1.00 40.78 205 ARG A O 1
ATOM 1541 N N . GLN A 1 206 ? -24.446 24.362 -3.113 1.00 35.84 206 GLN A N 1
ATOM 1542 C CA . GLN A 1 206 ? -25.716 24.646 -3.810 1.00 35.84 206 GLN A CA 1
ATOM 1543 C C . GLN A 1 206 ? -25.736 24.304 -5.311 1.00 35.84 206 GLN A C 1
ATOM 1545 O O . GLN A 1 206 ? -26.813 24.062 -5.858 1.00 35.84 206 GLN A O 1
ATOM 1550 N N . LEU A 1 207 ? -24.585 24.200 -5.985 1.00 35.81 207 LEU A N 1
ATOM 1551 C CA . LEU A 1 207 ? -24.544 23.928 -7.433 1.00 35.81 207 LEU A CA 1
ATOM 1552 C C . LEU A 1 207 ? -24.760 22.449 -7.800 1.00 35.81 207 LEU A C 1
ATOM 1554 O O . LEU A 1 207 ? -25.169 22.163 -8.926 1.00 35.81 207 LEU A O 1
ATOM 1558 N N . HIS A 1 208 ? -24.597 21.515 -6.854 1.00 37.88 208 HIS A N 1
ATOM 1559 C CA . HIS A 1 208 ? -24.822 20.085 -7.105 1.00 37.88 208 HIS A CA 1
ATOM 1560 C C . HIS A 1 208 ? -26.261 19.601 -6.843 1.00 37.88 208 HIS A C 1
ATOM 1562 O O . HIS A 1 208 ? -26.643 18.544 -7.341 1.00 37.88 208 HIS A O 1
ATOM 1568 N N . ARG A 1 209 ? -27.108 20.387 -6.155 1.00 37.00 209 ARG A N 1
ATOM 1569 C CA . ARG A 1 209 ? -28.521 20.027 -5.895 1.00 37.00 209 ARG A CA 1
ATOM 1570 C C . ARG A 1 209 ? -29.511 20.470 -6.982 1.00 37.00 209 ARG A C 1
ATOM 1572 O O . ARG A 1 209 ? -30.648 20.008 -6.978 1.00 37.00 209 ARG A O 1
ATOM 1579 N N . GLN A 1 210 ? -29.114 21.312 -7.942 1.00 35.41 210 GLN A N 1
ATOM 1580 C CA . GLN A 1 210 ? -30.038 21.836 -8.967 1.00 35.41 210 GLN A CA 1
ATOM 1581 C C . GLN A 1 210 ? -30.047 21.082 -10.311 1.00 35.41 210 GLN A C 1
ATOM 1583 O O . GLN A 1 210 ? -30.886 21.383 -11.157 1.00 35.41 210 GLN A O 1
ATOM 1588 N N . ARG A 1 211 ? -29.203 20.059 -10.519 1.00 37.09 211 ARG A N 1
ATOM 1589 C CA . ARG A 1 211 ? -29.222 19.247 -11.759 1.00 37.09 211 ARG A CA 1
ATOM 1590 C C . ARG A 1 211 ? -30.042 17.949 -11.683 1.00 37.09 211 ARG A C 1
ATOM 1592 O O . ARG A 1 211 ? -30.211 17.295 -12.703 1.00 37.09 211 ARG A O 1
ATOM 1599 N N . GLY A 1 212 ? -30.621 17.616 -10.525 1.00 34.31 212 GLY A N 1
ATOM 1600 C CA . GLY A 1 212 ? -31.421 16.395 -10.315 1.00 34.31 212 GLY A CA 1
ATOM 1601 C C . GLY A 1 212 ? -32.941 16.534 -10.493 1.00 34.31 212 GLY A C 1
ATOM 1602 O O . GLY A 1 212 ? -33.674 15.584 -10.238 1.00 34.31 212 GLY A O 1
ATOM 1603 N N . ARG A 1 213 ? -33.460 17.698 -10.900 1.00 38.47 213 ARG A N 1
ATOM 1604 C CA . ARG A 1 213 ? -34.905 17.895 -11.109 1.00 38.47 213 ARG A CA 1
ATOM 1605 C C . ARG A 1 213 ? -35.176 18.670 -12.389 1.00 38.47 213 ARG A C 1
ATOM 1607 O O . ARG A 1 213 ? -35.291 19.890 -12.344 1.00 38.47 213 ARG A O 1
ATOM 1614 N N . ARG A 1 214 ? -35.341 17.961 -13.510 1.00 31.08 214 ARG A N 1
ATOM 1615 C CA . ARG A 1 214 ? -36.350 18.287 -14.537 1.00 31.08 214 ARG A CA 1
ATOM 1616 C C . ARG A 1 214 ? -36.409 17.224 -15.640 1.00 31.08 214 ARG A C 1
ATOM 1618 O O . ARG A 1 214 ? -35.409 16.958 -16.291 1.00 31.08 214 ARG A O 1
ATOM 1625 N N . LYS A 1 215 ? -37.649 16.777 -15.884 1.00 31.88 215 LYS A N 1
ATOM 1626 C CA . LYS A 1 215 ? -38.196 16.019 -17.026 1.00 31.88 215 LYS A CA 1
ATOM 1627 C C . LYS A 1 215 ? -38.290 14.498 -16.882 1.00 31.88 215 LYS A C 1
ATOM 1629 O O . LYS A 1 215 ? -37.576 13.746 -17.529 1.00 31.88 215 LYS A O 1
ATOM 1634 N N . GLY A 1 216 ? -39.312 14.078 -16.138 1.00 30.50 216 GLY A N 1
ATOM 1635 C CA . GLY A 1 216 ? -40.267 13.115 -16.677 1.00 30.50 216 GLY A CA 1
ATOM 1636 C C . GLY A 1 216 ? -41.459 13.880 -17.259 1.00 30.50 216 GLY A C 1
ATOM 1637 O O . GLY A 1 216 ? -42.018 14.723 -16.570 1.00 30.50 216 GLY A O 1
ATOM 1638 N N . GLU A 1 217 ? -41.787 13.631 -18.523 1.00 28.91 217 GLU A N 1
ATOM 1639 C CA . GLU A 1 217 ? -43.138 13.716 -19.093 1.00 28.91 217 GLU A CA 1
ATOM 1640 C C . GLU A 1 217 ? -43.110 12.985 -20.441 1.00 28.91 217 GLU A C 1
ATOM 1642 O O . GLU A 1 217 ? -42.180 13.132 -21.235 1.00 28.91 217 GLU A O 1
ATOM 1647 N N . GLY A 1 218 ? -44.063 12.070 -20.606 1.00 27.19 218 GLY A N 1
ATOM 1648 C CA . GLY A 1 218 ? -43.947 10.932 -21.504 1.00 27.19 218 GLY A CA 1
ATOM 1649 C C . GLY A 1 218 ? -44.324 11.185 -22.957 1.00 27.19 218 GLY A C 1
ATOM 1650 O O . GLY A 1 218 ? -44.815 12.243 -23.339 1.00 27.19 218 GLY A O 1
ATOM 1651 N N . ARG A 1 219 ? -44.163 10.123 -23.750 1.00 26.39 219 ARG A N 1
ATOM 1652 C CA . ARG A 1 219 ? -45.064 9.777 -24.852 1.00 26.39 219 ARG A CA 1
ATOM 1653 C C . ARG A 1 219 ? -44.838 8.328 -25.269 1.00 26.39 219 ARG A C 1
ATOM 1655 O O . ARG A 1 219 ? -43.765 7.938 -25.715 1.00 26.39 219 ARG A O 1
ATOM 1662 N N . SER A 1 220 ? -45.899 7.551 -25.098 1.00 28.17 220 SER A N 1
ATOM 1663 C CA . SER A 1 220 ? -46.128 6.248 -25.701 1.00 28.17 220 SER A CA 1
ATOM 1664 C C . SER A 1 220 ? -45.984 6.299 -27.223 1.00 28.17 220 SER A C 1
ATOM 1666 O O . SER A 1 220 ? -46.547 7.191 -27.855 1.00 28.17 220 SER A O 1
ATOM 1668 N N . SER A 1 221 ? -45.376 5.283 -27.826 1.00 26.64 221 SER A N 1
ATOM 1669 C CA . SER A 1 221 ? -45.894 4.722 -29.079 1.00 26.64 221 SER A CA 1
ATOM 1670 C C . SER A 1 221 ? -45.334 3.319 -29.291 1.00 26.64 221 SER A C 1
ATOM 1672 O O . SER A 1 221 ? -44.131 3.090 -29.358 1.00 26.64 221 SER A O 1
ATOM 1674 N N . ALA A 1 222 ? -46.252 2.360 -29.346 1.00 27.41 222 ALA A N 1
ATOM 1675 C CA . ALA A 1 222 ? -45.990 1.016 -29.805 1.00 27.41 222 ALA A CA 1
ATOM 1676 C C . ALA A 1 222 ? -45.810 1.029 -31.326 1.00 27.41 222 ALA A C 1
ATOM 1678 O O . ALA A 1 222 ? -46.665 1.565 -32.028 1.00 27.41 222 ALA A O 1
ATOM 1679 N N . HIS A 1 223 ? -44.797 0.339 -31.850 1.00 25.97 223 HIS A N 1
ATOM 1680 C CA . HIS A 1 223 ? -44.931 -0.279 -33.164 1.00 25.97 223 HIS A CA 1
ATOM 1681 C C . HIS A 1 223 ? -44.101 -1.552 -33.314 1.00 25.97 223 HIS A C 1
ATOM 1683 O O . HIS A 1 223 ? -43.061 -1.748 -32.695 1.00 25.97 223 HIS A O 1
ATOM 1689 N N . ARG A 1 224 ? -44.694 -2.466 -34.080 1.00 27.09 224 ARG A N 1
ATOM 1690 C CA . ARG A 1 224 ? -44.412 -3.896 -34.163 1.00 27.09 224 ARG A CA 1
ATOM 1691 C C . ARG A 1 224 ? -43.216 -4.196 -35.067 1.00 27.09 224 ARG A C 1
ATOM 1693 O O . ARG A 1 224 ? -43.026 -3.548 -36.085 1.00 27.09 224 ARG A O 1
ATOM 1700 N N . ALA A 1 225 ? -42.534 -5.282 -34.706 1.00 25.36 225 ALA A N 1
ATOM 1701 C CA . ALA A 1 225 ? -42.012 -6.363 -35.545 1.00 25.36 225 ALA A CA 1
ATOM 1702 C C . ALA A 1 225 ? -41.687 -6.087 -37.028 1.00 25.36 225 ALA A C 1
ATOM 1704 O O . ALA A 1 225 ? -42.588 -5.874 -37.837 1.00 25.36 225 ALA A O 1
ATOM 1705 N N . ARG A 1 226 ? -40.445 -6.409 -37.421 1.00 25.98 226 ARG A N 1
ATOM 1706 C CA . ARG A 1 226 ? -40.191 -7.346 -38.531 1.00 25.98 226 ARG A CA 1
ATOM 1707 C C . ARG A 1 226 ? -38.781 -7.939 -38.477 1.00 25.98 226 ARG A C 1
ATOM 1709 O O . ARG A 1 226 ? -37.797 -7.246 -38.266 1.00 25.98 226 ARG A O 1
ATOM 1716 N N . ALA A 1 227 ? -38.747 -9.252 -38.668 1.00 26.09 227 ALA A N 1
ATOM 1717 C CA . ALA A 1 227 ? -37.585 -10.126 -38.689 1.00 26.09 227 ALA A CA 1
ATOM 1718 C C . ALA A 1 227 ? -36.821 -10.091 -40.026 1.00 26.09 227 ALA A C 1
ATOM 1720 O O . ALA A 1 227 ? -37.441 -9.867 -41.066 1.00 26.09 227 ALA A O 1
ATOM 1721 N N . ARG A 1 228 ? -35.521 -10.431 -39.975 1.00 26.72 228 ARG A N 1
ATOM 1722 C CA . ARG A 1 228 ? -34.672 -11.145 -40.971 1.00 26.72 228 ARG A CA 1
ATOM 1723 C C . ARG A 1 228 ? -33.289 -11.337 -40.306 1.00 26.72 228 ARG A C 1
ATOM 1725 O O . ARG A 1 228 ? -32.682 -10.344 -39.944 1.00 26.72 228 ARG A O 1
ATOM 1732 N N . ARG A 1 229 ? -32.939 -12.515 -39.764 1.00 27.89 229 ARG A N 1
ATOM 1733 C CA . ARG A 1 229 ? -32.348 -13.748 -40.356 1.00 27.89 229 ARG A CA 1
ATOM 1734 C C . ARG A 1 229 ? -30.936 -13.583 -40.961 1.00 27.89 229 ARG A C 1
ATOM 1736 O O . ARG A 1 229 ? -30.798 -12.875 -41.947 1.00 27.89 229 ARG A O 1
ATOM 1743 N N . GLY A 1 230 ? -30.005 -14.394 -40.428 1.00 24.62 230 GLY A N 1
ATOM 1744 C CA . GLY A 1 230 ? -28.640 -14.704 -40.909 1.00 24.62 230 GLY A CA 1
ATOM 1745 C C . GLY A 1 230 ? -27.592 -13.840 -40.199 1.00 24.62 230 GLY A C 1
ATOM 1746 O O . GLY A 1 230 ? -27.729 -12.633 -40.247 1.00 24.62 230 GLY A O 1
ATOM 1747 N N . GLU A 1 231 ? -26.580 -14.316 -39.470 1.00 27.94 231 GLU A N 1
ATOM 1748 C CA . GLU A 1 231 ? -25.803 -15.561 -39.522 1.00 27.94 231 GLU A CA 1
ATOM 1749 C C . GLU A 1 231 ? -25.257 -15.927 -38.116 1.00 27.94 231 GLU A C 1
ATOM 1751 O O . GLU A 1 231 ? -25.197 -15.093 -37.215 1.00 27.94 231 GLU A O 1
ATOM 1756 N N . ALA A 1 232 ? -24.925 -17.205 -37.910 1.00 27.80 232 ALA A N 1
ATOM 1757 C CA . ALA A 1 232 ? -24.622 -17.826 -36.615 1.00 27.80 232 ALA A CA 1
ATOM 1758 C C . ALA A 1 232 ? -23.156 -17.660 -36.148 1.00 27.80 232 ALA A C 1
ATOM 1760 O O . ALA A 1 232 ? -22.259 -17.696 -36.988 1.00 27.80 232 ALA A O 1
ATOM 1761 N N . PRO A 1 233 ? -22.869 -17.642 -34.826 1.00 31.02 233 PRO A N 1
ATOM 1762 C CA . PRO A 1 233 ? -21.530 -17.884 -34.302 1.00 31.02 233 PRO A CA 1
ATOM 1763 C C . PRO A 1 233 ? -21.323 -19.342 -33.857 1.00 31.02 233 PRO A C 1
ATOM 1765 O O . PRO A 1 233 ? -22.170 -19.973 -33.220 1.00 31.02 233 PRO A O 1
ATOM 1768 N N . LEU A 1 234 ? -20.136 -19.850 -34.192 1.00 28.67 234 LEU A N 1
ATOM 1769 C CA . LEU A 1 234 ? -19.582 -21.162 -33.862 1.00 28.67 234 LEU A CA 1
ATOM 1770 C C . LEU A 1 234 ? -19.589 -21.446 -32.349 1.00 28.67 234 LEU A C 1
ATOM 1772 O O . LEU A 1 234 ? -18.771 -20.929 -31.591 1.00 28.67 234 LEU A O 1
ATOM 1776 N N . GLN A 1 235 ? -20.463 -22.358 -31.923 1.00 28.59 235 GLN A N 1
ATOM 1777 C CA . GLN A 1 235 ? -20.386 -23.013 -30.620 1.00 28.59 235 GLN A CA 1
ATOM 1778 C C . GLN A 1 235 ? -19.261 -24.059 -30.625 1.00 28.59 235 GLN A C 1
ATOM 1780 O O . GLN A 1 235 ? -19.410 -25.139 -31.198 1.00 28.59 235 GLN A O 1
ATOM 1785 N N . ARG A 1 236 ? -18.161 -23.799 -29.911 1.00 29.66 236 ARG A N 1
ATOM 1786 C CA . ARG A 1 236 ? -17.321 -24.876 -29.368 1.00 29.66 236 ARG A CA 1
ATOM 1787 C C . ARG A 1 236 ? -17.778 -25.181 -27.947 1.00 29.66 236 ARG A C 1
ATOM 1789 O O . ARG A 1 236 ? -17.502 -24.449 -27.006 1.00 29.66 236 ARG A O 1
ATOM 1796 N N . ARG A 1 237 ? -18.502 -26.295 -27.828 1.00 29.39 237 ARG A N 1
ATOM 1797 C CA . ARG A 1 237 ? -18.857 -26.965 -26.576 1.00 29.39 237 ARG A CA 1
ATOM 1798 C C . ARG A 1 237 ? -17.582 -27.343 -25.812 1.00 29.39 237 ARG A C 1
ATOM 1800 O O . ARG A 1 237 ? -16.884 -28.265 -26.230 1.00 29.39 237 ARG A O 1
ATOM 1807 N N . ALA A 1 238 ? -17.324 -26.706 -24.675 1.00 30.66 238 ALA A N 1
ATOM 1808 C CA . ALA A 1 238 ? -16.540 -27.313 -23.606 1.00 30.66 238 ALA A CA 1
ATOM 1809 C C . ALA A 1 238 ? -17.538 -27.920 -22.618 1.00 30.66 238 ALA A C 1
ATOM 1811 O O . ALA A 1 238 ? -18.382 -27.231 -22.053 1.00 30.66 238 ALA A O 1
ATOM 1812 N N . ARG A 1 239 ? -17.509 -29.248 -22.536 1.00 31.50 239 ARG A N 1
ATOM 1813 C CA . ARG A 1 239 ? -18.402 -30.059 -21.718 1.00 31.50 239 ARG A CA 1
ATOM 1814 C C . ARG A 1 239 ? -18.216 -29.748 -20.239 1.00 31.50 239 ARG A C 1
ATOM 1816 O O . ARG A 1 239 ? -17.095 -29.711 -19.741 1.00 31.50 239 ARG A O 1
ATOM 1823 N N . ASP A 1 240 ? -19.362 -29.646 -19.591 1.00 33.34 240 ASP A N 1
ATOM 1824 C CA . ASP A 1 240 ? -19.624 -29.974 -18.203 1.00 33.34 240 ASP A CA 1
ATOM 1825 C C . ASP A 1 240 ? -18.651 -31.032 -17.639 1.00 33.34 240 ASP A C 1
ATOM 1827 O O . ASP A 1 240 ? -18.607 -32.187 -18.079 1.00 33.34 240 ASP A O 1
ATOM 1831 N N . ARG A 1 241 ? -17.831 -30.598 -16.681 1.00 32.50 241 ARG A N 1
ATOM 1832 C CA . ARG A 1 241 ? -17.179 -31.445 -15.680 1.00 32.50 241 ARG A CA 1
ATOM 1833 C C . ARG A 1 241 ? -17.343 -30.762 -14.329 1.00 32.50 241 ARG A C 1
ATOM 1835 O O . ARG A 1 241 ? -16.385 -30.251 -13.756 1.00 32.50 241 ARG A O 1
ATOM 1842 N N . GLY A 1 242 ? -18.566 -30.803 -13.810 1.00 33.28 242 GLY A N 1
ATOM 1843 C CA . GLY A 1 242 ? -18.785 -30.865 -12.372 1.00 33.28 242 GLY A CA 1
ATOM 1844 C C . GLY A 1 242 ? -18.036 -32.067 -11.785 1.00 33.28 242 GLY A C 1
ATOM 1845 O O . GLY A 1 242 ? -18.497 -33.205 -11.834 1.00 33.28 242 GLY A O 1
ATOM 1846 N N . ARG A 1 243 ? -16.842 -31.815 -11.252 1.00 33.22 243 ARG A N 1
ATOM 1847 C CA . ARG A 1 243 ? -16.181 -32.658 -10.254 1.00 33.22 243 ARG A CA 1
ATOM 1848 C C . ARG A 1 243 ? -15.451 -31.711 -9.314 1.00 33.22 243 ARG A C 1
ATOM 1850 O O . ARG A 1 243 ? -14.619 -30.930 -9.769 1.00 33.22 243 ARG A O 1
ATOM 1857 N N . ALA A 1 244 ? -15.804 -31.766 -8.033 1.00 36.44 244 ALA A N 1
ATOM 1858 C CA . ALA A 1 244 ? -15.112 -31.073 -6.959 1.00 36.44 244 ALA A CA 1
ATOM 1859 C C . ALA A 1 244 ? -13.592 -31.224 -7.140 1.00 36.44 244 ALA A C 1
ATOM 1861 O O . ALA A 1 244 ? -13.066 -32.337 -7.092 1.00 36.44 244 ALA A O 1
ATOM 1862 N N . ARG A 1 245 ? -12.888 -30.115 -7.397 1.00 41.22 245 ARG A N 1
ATOM 1863 C CA . ARG A 1 245 ? -11.438 -30.068 -7.206 1.00 41.22 245 ARG A CA 1
ATOM 1864 C C . ARG 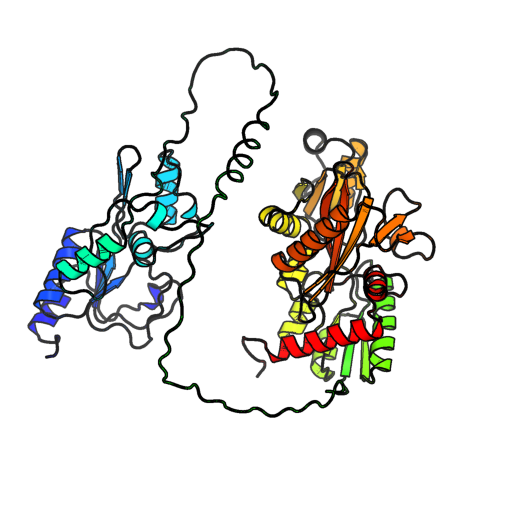A 1 245 ? -11.225 -30.121 -5.696 1.00 41.22 245 ARG A C 1
ATOM 1866 O O . ARG A 1 245 ? -11.303 -29.092 -5.034 1.00 41.22 245 ARG A O 1
ATOM 1873 N N . GLY A 1 246 ? -11.031 -31.324 -5.155 1.00 41.91 246 GLY A N 1
ATOM 1874 C CA . GLY A 1 246 ? -10.367 -31.463 -3.862 1.00 41.91 246 GLY A CA 1
ATOM 1875 C C . GLY A 1 246 ? -9.059 -30.680 -3.935 1.00 41.91 246 GLY A C 1
ATOM 1876 O O . GLY A 1 246 ? -8.373 -30.744 -4.961 1.00 41.91 246 GLY A O 1
ATOM 1877 N N . SER A 1 247 ? -8.774 -29.874 -2.913 1.00 53.28 247 SER A N 1
ATOM 1878 C CA . SER A 1 247 ? -7.474 -29.225 -2.774 1.00 53.28 247 SER A CA 1
ATOM 1879 C C . SER A 1 247 ? -6.415 -30.311 -2.902 1.00 53.28 247 SER A C 1
ATOM 1881 O O . SER A 1 247 ? -6.479 -31.326 -2.210 1.00 53.28 247 SER A O 1
ATOM 1883 N N . LEU A 1 248 ? -5.494 -30.146 -3.849 1.00 65.88 248 LEU A N 1
ATOM 1884 C CA . LEU A 1 248 ? -4.339 -31.028 -3.928 1.00 65.88 248 LEU A CA 1
ATOM 1885 C C . LEU A 1 248 ? -3.618 -30.933 -2.580 1.00 65.88 248 LEU A C 1
ATOM 1887 O O . LEU A 1 248 ? -3.385 -29.832 -2.077 1.00 65.88 248 LEU A O 1
ATOM 1891 N N . GLU A 1 249 ? -3.319 -32.083 -1.986 1.00 85.75 249 GLU A N 1
ATOM 1892 C CA . GLU A 1 249 ? -2.401 -32.168 -0.859 1.00 85.75 249 GLU A CA 1
ATOM 1893 C C . GLU A 1 249 ? -1.095 -31.466 -1.260 1.00 85.75 249 GLU A C 1
ATOM 1895 O O . GLU A 1 249 ? -0.571 -31.662 -2.359 1.00 85.75 249 GLU A O 1
ATOM 1900 N N . MET A 1 250 ? -0.629 -30.556 -0.410 1.00 94.62 250 MET A N 1
ATOM 1901 C CA . MET A 1 250 ? 0.505 -29.676 -0.687 1.00 94.62 250 MET A CA 1
ATOM 1902 C C . MET A 1 250 ? 1.297 -29.491 0.593 1.00 94.62 250 MET A C 1
ATOM 1904 O O . MET A 1 250 ? 0.726 -29.499 1.685 1.00 94.62 250 MET A O 1
ATOM 1908 N N . LYS A 1 251 ? 2.595 -29.250 0.433 1.00 97.94 251 LYS A N 1
ATOM 1909 C CA . LYS A 1 251 ? 3.464 -28.823 1.518 1.00 97.94 251 LYS A CA 1
ATOM 1910 C C . LYS A 1 251 ? 3.400 -27.306 1.666 1.00 97.94 251 LYS A C 1
ATOM 1912 O O . LYS A 1 251 ? 3.781 -26.583 0.745 1.00 97.94 251 LYS A O 1
ATOM 1917 N N . VAL A 1 252 ? 2.907 -26.821 2.800 1.00 98.50 252 VAL A N 1
ATOM 1918 C CA . VAL A 1 252 ? 2.724 -25.394 3.090 1.00 98.50 252 VAL A CA 1
ATOM 1919 C C . VAL A 1 252 ? 3.690 -24.959 4.187 1.00 98.50 252 VAL A C 1
ATOM 1921 O O . VAL A 1 252 ? 3.723 -25.552 5.267 1.00 98.50 252 VAL A O 1
ATOM 1924 N N . ALA A 1 253 ? 4.461 -23.903 3.926 1.00 98.56 253 ALA A N 1
ATOM 1925 C CA . ALA A 1 253 ? 5.206 -23.215 4.976 1.00 98.56 253 ALA A CA 1
ATOM 1926 C C . ALA A 1 253 ? 4.299 -22.181 5.645 1.00 98.56 253 ALA A C 1
ATOM 1928 O O . ALA A 1 253 ? 3.667 -21.392 4.950 1.00 98.56 253 ALA A O 1
ATOM 1929 N N . VAL A 1 254 ? 4.252 -22.139 6.972 1.00 98.62 254 VAL A N 1
ATOM 1930 C CA . VAL A 1 254 ? 3.594 -21.066 7.730 1.00 98.62 254 VAL A CA 1
ATOM 1931 C C . VAL A 1 254 ? 4.682 -20.203 8.347 1.00 98.62 254 VAL A C 1
ATOM 1933 O O . VAL A 1 254 ? 5.365 -20.653 9.266 1.00 98.62 254 VAL A O 1
ATOM 1936 N N . LEU A 1 255 ? 4.855 -18.984 7.834 1.00 98.31 255 LEU A N 1
ATOM 1937 C CA . LEU A 1 255 ? 5.805 -18.029 8.403 1.00 98.31 255 LEU A CA 1
ATOM 1938 C C . LEU A 1 255 ? 5.218 -17.422 9.672 1.00 98.31 255 LEU A C 1
ATOM 1940 O O . LEU A 1 255 ? 4.100 -16.906 9.642 1.00 98.31 255 LEU A O 1
ATOM 1944 N N . CYS A 1 256 ? 5.970 -17.471 10.764 1.00 97.19 256 CYS A N 1
ATOM 1945 C CA . CYS A 1 256 ? 5.574 -16.928 12.060 1.00 97.19 256 CYS A CA 1
ATOM 1946 C C . CYS A 1 256 ? 6.797 -16.428 12.853 1.00 97.19 256 CYS A C 1
ATOM 1948 O O . CYS A 1 256 ? 7.920 -16.406 12.351 1.00 97.19 256 CYS A O 1
ATOM 1950 N N . GLY A 1 257 ? 6.570 -15.965 14.083 1.00 94.94 257 GLY A N 1
ATOM 1951 C CA . GLY A 1 257 ? 7.603 -15.442 14.971 1.00 94.94 257 GLY A CA 1
ATOM 1952 C C . GLY A 1 257 ? 8.281 -14.180 14.437 1.00 94.94 257 GLY A C 1
ATOM 1953 O O . GLY A 1 257 ? 7.625 -13.153 14.255 1.00 94.94 257 GLY A O 1
ATOM 1954 N N . GLY A 1 258 ? 9.599 -14.251 14.239 1.00 91.19 258 GLY A N 1
ATOM 1955 C CA . GLY A 1 258 ? 10.448 -13.126 13.849 1.00 91.19 258 GLY A CA 1
ATOM 1956 C C . GLY A 1 258 ? 10.908 -12.234 15.003 1.00 91.19 258 GLY A C 1
ATOM 1957 O O . GLY A 1 258 ? 10.899 -12.641 16.164 1.00 91.19 258 GLY A O 1
ATOM 1958 N N . ARG A 1 259 ? 11.380 -11.025 14.669 1.00 88.50 259 ARG A N 1
ATOM 1959 C CA . ARG A 1 259 ? 12.011 -10.071 15.609 1.00 88.50 259 ARG A CA 1
ATOM 1960 C C . ARG A 1 259 ? 11.150 -8.846 15.936 1.00 88.50 259 ARG A C 1
ATOM 1962 O O . ARG A 1 259 ? 11.640 -7.932 16.594 1.00 88.50 259 ARG A O 1
ATOM 1969 N N . SER A 1 260 ? 9.915 -8.789 15.440 1.00 85.31 260 SER A N 1
ATOM 1970 C CA . SER A 1 260 ? 9.002 -7.693 15.765 1.00 85.31 260 SER A CA 1
ATOM 1971 C C . SER A 1 260 ? 8.566 -7.779 17.231 1.00 85.31 260 SER A C 1
ATOM 1973 O O . SER A 1 260 ? 8.637 -8.836 17.863 1.00 85.31 260 SER A O 1
ATOM 1975 N N . ALA A 1 261 ? 8.066 -6.669 17.772 1.00 81.69 261 ALA A N 1
ATOM 1976 C CA . ALA A 1 261 ? 7.440 -6.650 19.094 1.00 81.69 261 ALA A CA 1
ATOM 1977 C C . ALA A 1 261 ? 6.180 -7.542 19.176 1.00 81.69 261 ALA A C 1
ATOM 1979 O O . ALA A 1 261 ? 5.716 -7.862 20.265 1.00 81.69 261 ALA A O 1
ATOM 1980 N N . GLU A 1 262 ? 5.656 -7.983 18.029 1.00 84.69 262 GLU A N 1
ATOM 1981 C CA . GLU A 1 262 ? 4.431 -8.776 17.881 1.00 84.69 262 GLU A CA 1
ATOM 1982 C C . GLU A 1 262 ? 4.716 -10.281 17.705 1.00 84.69 262 GLU A C 1
ATOM 1984 O O . GLU A 1 262 ? 3.826 -11.062 17.360 1.00 84.69 262 GLU A O 1
ATOM 1989 N N . ARG A 1 263 ? 5.958 -10.714 17.968 1.00 91.75 263 ARG A N 1
ATOM 1990 C CA . ARG A 1 263 ? 6.422 -12.103 17.829 1.00 91.75 263 ARG A CA 1
ATOM 1991 C C . ARG A 1 263 ? 5.481 -13.133 18.463 1.00 91.75 263 ARG A C 1
ATOM 1993 O O . ARG A 1 263 ? 5.137 -14.121 17.821 1.00 91.75 263 ARG A O 1
ATOM 2000 N N . GLU A 1 264 ? 5.053 -12.917 19.706 1.00 91.25 264 GLU A N 1
ATOM 2001 C CA . GLU A 1 264 ? 4.204 -13.877 20.431 1.00 91.25 264 GLU A CA 1
ATOM 2002 C C . GLU A 1 264 ? 2.816 -14.030 19.795 1.00 91.25 264 GLU A C 1
ATOM 2004 O O . GLU A 1 264 ? 2.253 -15.126 19.751 1.00 91.25 264 GLU A O 1
ATOM 2009 N N . VAL A 1 265 ? 2.268 -12.936 19.260 1.00 88.56 265 VAL A N 1
ATOM 2010 C CA . VAL A 1 265 ? 1.005 -12.959 18.511 1.00 88.56 265 VAL A CA 1
ATOM 2011 C C . VAL A 1 265 ? 1.197 -13.735 17.209 1.00 88.56 265 VAL A C 1
ATOM 2013 O O . VAL A 1 265 ? 0.383 -14.593 16.878 1.00 88.56 265 VAL A O 1
ATOM 2016 N N . SER A 1 266 ? 2.315 -13.500 16.520 1.00 94.62 266 SER A N 1
ATOM 2017 C CA . SER A 1 266 ? 2.679 -14.161 15.262 1.00 94.62 266 SER A CA 1
ATOM 2018 C C . SER A 1 266 ? 2.822 -15.680 15.435 1.00 94.62 266 SER A C 1
ATOM 2020 O O . SER A 1 266 ? 2.282 -16.457 14.646 1.00 94.62 266 SER A O 1
ATOM 2022 N N . LEU A 1 267 ? 3.446 -16.140 16.527 1.00 95.75 267 LEU A N 1
ATOM 2023 C CA . LEU A 1 267 ? 3.530 -17.568 16.865 1.00 95.75 267 LEU A CA 1
ATOM 2024 C C . LEU A 1 267 ? 2.146 -18.198 17.107 1.00 95.75 267 LEU A C 1
ATOM 2026 O O . LEU A 1 267 ? 1.870 -19.289 16.603 1.00 95.75 267 LEU A O 1
ATOM 2030 N N . LYS A 1 268 ? 1.250 -17.508 17.827 1.00 95.31 268 LYS A N 1
ATOM 2031 C CA . LYS A 1 268 ? -0.125 -17.982 18.075 1.00 95.31 268 LYS A CA 1
ATOM 2032 C C . LYS A 1 268 ? -0.953 -18.046 16.789 1.00 95.31 268 LYS A C 1
ATOM 2034 O O . LYS A 1 268 ? -1.600 -19.064 16.543 1.00 95.31 268 LYS A O 1
ATOM 2039 N N . SER A 1 269 ? -0.893 -17.002 15.960 1.00 96.06 269 SER A N 1
ATOM 2040 C CA . SER A 1 269 ? -1.507 -16.977 14.626 1.00 96.06 269 SER A CA 1
ATOM 2041 C C . SER A 1 269 ? -1.000 -18.151 13.781 1.00 96.06 269 SER A C 1
ATOM 2043 O O . SER A 1 269 ? -1.793 -18.914 13.229 1.00 96.06 269 SER A O 1
ATOM 2045 N N . GLY A 1 270 ? 0.318 -18.371 13.758 1.00 97.25 270 GLY A N 1
ATOM 2046 C CA . GLY A 1 270 ? 0.938 -19.482 13.042 1.00 97.25 270 GLY A CA 1
ATOM 2047 C C . GLY A 1 270 ? 0.483 -20.863 13.526 1.00 97.25 270 GLY A C 1
ATOM 2048 O O . GLY A 1 270 ? 0.293 -21.764 12.708 1.00 97.25 270 GLY A O 1
ATOM 2049 N N . ALA A 1 271 ? 0.291 -21.063 14.834 1.00 97.50 271 ALA A N 1
ATOM 2050 C CA . ALA A 1 271 ? -0.193 -22.328 15.405 1.00 97.50 271 ALA A CA 1
ATOM 2051 C C . ALA A 1 271 ? -1.639 -22.639 15.003 1.00 97.50 271 ALA A C 1
ATOM 2053 O O . ALA A 1 271 ? -1.969 -23.778 14.651 1.00 97.50 271 ALA A O 1
ATOM 2054 N N . GLN A 1 272 ? -2.494 -21.621 14.994 1.00 97.38 272 GLN A N 1
ATOM 2055 C CA . GLN A 1 272 ? -3.881 -21.785 14.588 1.00 97.38 272 GLN A CA 1
ATOM 2056 C C . GLN A 1 272 ? -4.007 -22.059 13.087 1.00 97.38 272 GLN A C 1
ATOM 2058 O O . GLN A 1 272 ? -4.700 -22.997 12.694 1.00 97.38 272 GLN A O 1
ATOM 2063 N N . VAL A 1 273 ? -3.279 -21.305 12.255 1.00 98.06 273 VAL A N 1
ATOM 2064 C CA . VAL A 1 273 ? -3.203 -21.541 10.804 1.00 98.06 273 VAL A CA 1
ATOM 2065 C C . VAL A 1 273 ? -2.676 -22.945 10.510 1.00 98.06 273 VAL A C 1
ATOM 2067 O O . VAL A 1 273 ? -3.247 -23.652 9.684 1.00 98.06 273 VAL A O 1
ATOM 2070 N N . GLN A 1 274 ? -1.624 -23.387 11.209 1.00 98.06 274 GLN A N 1
ATOM 2071 C CA . GLN A 1 274 ? -1.090 -24.739 11.043 1.00 98.06 274 GLN A CA 1
ATOM 2072 C C . GLN A 1 274 ? -2.152 -25.807 11.322 1.00 98.06 274 GLN A C 1
ATOM 2074 O O . GLN A 1 274 ? -2.264 -26.763 10.557 1.00 98.06 274 GLN A O 1
ATOM 2079 N N . SER A 1 275 ? -2.921 -25.645 12.399 1.00 97.81 275 SER A N 1
ATOM 2080 C CA . SER A 1 275 ? -3.978 -26.591 12.769 1.00 97.81 275 SER A CA 1
ATOM 2081 C C . SER A 1 275 ? -5.053 -26.663 11.680 1.00 97.81 275 SER A C 1
ATOM 2083 O O . SER A 1 275 ? -5.333 -27.745 11.170 1.00 97.81 275 SER A O 1
ATOM 2085 N N . ALA A 1 276 ? -5.546 -25.508 11.223 1.00 97.62 276 ALA A N 1
ATOM 2086 C CA . ALA A 1 276 ? -6.547 -25.415 10.161 1.00 97.62 276 ALA A CA 1
ATOM 2087 C C . ALA A 1 276 ? -6.077 -26.017 8.823 1.00 97.62 276 ALA A C 1
ATOM 2089 O O . ALA A 1 276 ? -6.819 -26.728 8.151 1.00 97.62 276 ALA A O 1
ATOM 2090 N N . LEU A 1 277 ? -4.827 -25.769 8.424 1.00 97.94 277 LEU A N 1
ATOM 2091 C CA . LEU A 1 277 ? -4.282 -26.317 7.180 1.00 97.94 277 LEU A CA 1
ATOM 2092 C C . LEU A 1 277 ? -4.035 -27.833 7.258 1.00 97.94 277 LEU A C 1
ATOM 2094 O O . LEU A 1 277 ? -4.198 -28.525 6.253 1.00 97.94 277 LEU A O 1
ATOM 2098 N N . ARG A 1 278 ? -3.698 -28.370 8.439 1.00 97.50 278 ARG A N 1
ATOM 2099 C CA . ARG A 1 278 ? -3.599 -29.823 8.661 1.00 97.50 278 ARG A CA 1
ATOM 2100 C C . ARG A 1 278 ? -4.963 -30.507 8.617 1.00 97.50 278 ARG A C 1
ATOM 2102 O O . ARG A 1 278 ? -5.061 -31.595 8.062 1.00 97.50 278 ARG A O 1
ATOM 2109 N N . GLU A 1 279 ? -6.012 -29.873 9.141 1.00 96.94 279 GLU A N 1
ATOM 2110 C CA . GLU A 1 279 ? -7.394 -30.368 9.018 1.00 96.94 279 GLU A CA 1
ATOM 2111 C C . GLU A 1 279 ? -7.840 -30.490 7.551 1.00 96.94 279 GLU A C 1
ATOM 2113 O O . GLU A 1 279 ? -8.595 -31.396 7.206 1.00 96.94 279 GLU A O 1
ATOM 2118 N N . LEU A 1 280 ? -7.327 -29.622 6.674 1.00 96.25 280 LEU A N 1
ATOM 2119 C CA . LEU A 1 280 ? -7.544 -29.677 5.222 1.00 96.25 280 LEU A CA 1
ATOM 2120 C C . LEU A 1 280 ? -6.688 -30.737 4.504 1.00 96.25 280 LEU A C 1
ATOM 2122 O O . LEU A 1 280 ? -6.810 -30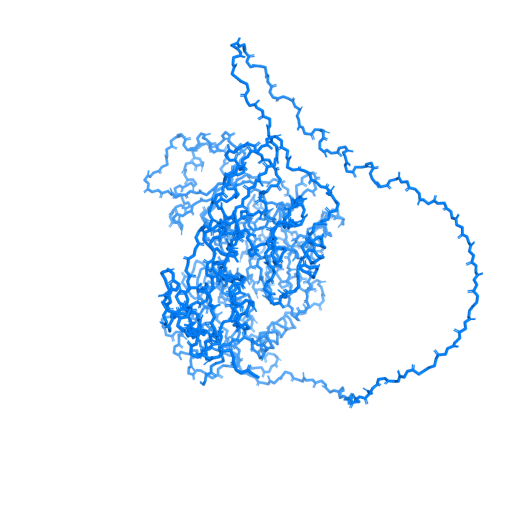.896 3.289 1.00 96.25 280 LEU A O 1
ATOM 2126 N N . GLY A 1 281 ? -5.830 -31.457 5.234 1.00 96.31 281 GLY A N 1
ATOM 2127 C CA . GLY A 1 281 ? -4.975 -32.518 4.705 1.00 96.31 281 GLY A CA 1
ATOM 2128 C C . GLY A 1 281 ? -3.650 -32.044 4.105 1.00 96.31 281 GLY A C 1
ATOM 2129 O O . GLY A 1 281 ? -3.025 -32.811 3.387 1.00 96.31 281 GLY A O 1
ATOM 2130 N N . HIS A 1 282 ? -3.207 -30.807 4.354 1.00 97.50 282 HIS A N 1
ATOM 2131 C CA . HIS A 1 282 ? -1.893 -30.340 3.897 1.00 97.50 282 HIS A CA 1
ATOM 2132 C C . HIS A 1 282 ? -0.759 -30.804 4.828 1.00 97.50 282 HIS A C 1
ATOM 2134 O O . HIS A 1 282 ? -0.920 -30.869 6.050 1.00 97.50 282 HIS A O 1
ATOM 2140 N N . GLU A 1 283 ? 0.431 -31.041 4.269 1.00 97.88 283 GLU A N 1
ATOM 2141 C CA . GLU A 1 283 ? 1.664 -31.130 5.055 1.00 97.88 283 GLU A CA 1
ATOM 2142 C C . GLU A 1 283 ? 2.068 -29.705 5.454 1.00 97.88 283 GLU A C 1
ATOM 2144 O O . GLU A 1 283 ? 2.268 -28.853 4.591 1.00 97.88 283 GLU A O 1
ATOM 2149 N N . VAL A 1 284 ? 2.182 -29.411 6.752 1.00 98.38 284 VAL A N 1
ATOM 2150 C CA . VAL A 1 284 ? 2.429 -28.037 7.220 1.00 98.38 284 VAL A CA 1
ATOM 2151 C C . VAL A 1 284 ? 3.677 -27.948 8.082 1.00 98.38 284 VAL A C 1
ATOM 2153 O O . VAL A 1 284 ? 3.757 -28.579 9.144 1.00 98.38 284 VAL A O 1
ATOM 2156 N N . VAL A 1 285 ? 4.601 -27.083 7.662 1.00 98.12 285 VAL A N 1
ATOM 2157 C CA . VAL A 1 285 ? 5.842 -26.757 8.372 1.00 98.12 285 VAL A CA 1
ATOM 2158 C C . VAL A 1 285 ? 5.763 -25.315 8.858 1.00 98.12 285 VAL A C 1
ATOM 2160 O O . VAL A 1 285 ? 5.534 -24.403 8.069 1.00 98.12 285 VAL A O 1
ATOM 2163 N N . GLN A 1 286 ? 5.949 -25.093 10.156 1.00 97.75 286 GLN A N 1
ATOM 2164 C CA . GLN A 1 286 ? 6.127 -23.740 10.679 1.00 97.75 286 GLN A CA 1
ATOM 2165 C C . GLN A 1 286 ? 7.568 -23.291 10.487 1.00 97.75 286 GLN A C 1
ATOM 2167 O O . GLN A 1 286 ? 8.495 -24.059 10.738 1.00 97.75 286 GLN A O 1
ATOM 2172 N N . VAL A 1 287 ? 7.736 -22.045 10.062 1.00 97.62 287 VAL A N 1
ATOM 2173 C CA . VAL A 1 287 ? 9.036 -21.414 9.867 1.00 97.62 287 VAL A CA 1
ATOM 2174 C C . VAL A 1 287 ? 9.044 -20.126 10.678 1.00 97.62 287 VAL A C 1
ATOM 2176 O O . VAL A 1 287 ? 8.448 -19.123 10.286 1.00 97.62 287 VAL A O 1
ATOM 2179 N N . ASP A 1 288 ? 9.702 -20.180 11.832 1.00 96.50 288 ASP A N 1
ATOM 2180 C CA . ASP A 1 288 ? 10.009 -18.986 12.613 1.00 96.50 288 ASP A CA 1
ATOM 2181 C C . ASP A 1 288 ? 11.141 -18.229 11.921 1.00 96.50 288 ASP A C 1
ATOM 2183 O O . ASP A 1 288 ? 12.220 -18.787 11.716 1.00 96.50 288 ASP A O 1
ATOM 2187 N N . ILE A 1 289 ? 10.879 -16.995 11.488 1.00 94.31 289 ILE A N 1
ATOM 2188 C CA . ILE A 1 289 ? 11.804 -16.320 10.579 1.00 94.31 289 ILE A CA 1
ATOM 2189 C C . ILE A 1 289 ? 13.107 -15.892 11.270 1.00 94.31 289 ILE A C 1
ATOM 2191 O O . ILE A 1 289 ? 13.135 -15.166 12.267 1.00 94.31 289 ILE A O 1
ATOM 2195 N N . ASP A 1 290 ? 14.216 -16.283 10.659 1.00 92.62 290 ASP A N 1
ATOM 2196 C CA . ASP A 1 290 ? 15.571 -15.871 10.996 1.00 92.62 290 ASP A CA 1
ATOM 2197 C C . ASP A 1 290 ? 16.441 -15.695 9.731 1.00 92.62 290 ASP A C 1
ATOM 2199 O O . ASP A 1 290 ? 15.934 -15.591 8.611 1.00 92.62 290 ASP A O 1
ATOM 2203 N N . ALA A 1 291 ? 17.765 -15.636 9.893 1.00 90.56 291 ALA A N 1
ATOM 2204 C CA . ALA A 1 291 ? 18.696 -15.480 8.775 1.00 90.56 291 ALA A CA 1
ATOM 2205 C C . ALA A 1 291 ? 18.753 -16.701 7.829 1.00 90.56 291 ALA A C 1
ATOM 2207 O O . ALA A 1 291 ? 19.153 -16.545 6.680 1.00 90.56 291 ALA A O 1
ATOM 2208 N N . SER A 1 292 ? 18.355 -17.890 8.292 1.00 93.38 292 SER A N 1
ATOM 2209 C CA . SER A 1 292 ? 18.340 -19.140 7.518 1.00 93.38 292 SER A CA 1
ATOM 2210 C C . SER A 1 292 ? 17.048 -19.352 6.723 1.00 93.38 292 SER A C 1
ATOM 2212 O O . SER A 1 292 ? 16.994 -20.225 5.856 1.00 93.38 292 SER A O 1
ATOM 2214 N N . THR A 1 293 ? 16.019 -18.528 6.968 1.00 95.81 293 THR A N 1
ATOM 2215 C CA . THR A 1 293 ? 14.699 -18.612 6.311 1.00 95.81 293 THR A CA 1
ATOM 2216 C C . THR A 1 293 ? 14.794 -18.748 4.793 1.00 95.81 293 THR A C 1
ATOM 2218 O O . THR A 1 293 ? 14.027 -19.500 4.197 1.00 95.81 293 THR A O 1
ATOM 2221 N N . TRP A 1 294 ? 15.739 -18.045 4.159 1.00 96.50 294 TRP A N 1
ATOM 2222 C CA . TRP A 1 294 ? 15.945 -18.118 2.713 1.00 96.50 294 TRP A CA 1
ATOM 2223 C C . TRP A 1 294 ? 16.225 -19.550 2.241 1.00 96.50 294 TRP A C 1
ATOM 2225 O O . TRP A 1 294 ? 15.560 -20.038 1.329 1.00 96.50 294 TRP A O 1
ATOM 2235 N N . ASP A 1 295 ? 17.185 -20.232 2.871 1.00 96.81 295 ASP A N 1
ATOM 2236 C CA . ASP A 1 295 ? 17.588 -21.587 2.490 1.00 96.81 295 ASP A CA 1
ATOM 2237 C C . ASP A 1 295 ? 16.473 -22.595 2.790 1.00 96.81 295 ASP A C 1
ATOM 2239 O O . ASP A 1 295 ? 16.160 -23.437 1.950 1.00 96.81 295 ASP A O 1
ATOM 2243 N N . VAL A 1 296 ? 15.798 -22.446 3.937 1.00 97.25 296 VAL A N 1
ATOM 2244 C CA . VAL A 1 296 ? 14.644 -23.281 4.309 1.00 97.25 296 VAL A CA 1
ATOM 2245 C C . VAL A 1 296 ? 13.543 -23.200 3.253 1.00 97.25 296 VAL A C 1
ATOM 2247 O O . VAL A 1 296 ? 13.006 -24.227 2.842 1.00 97.25 296 VAL A O 1
ATOM 2250 N N . LEU A 1 297 ? 13.200 -21.992 2.798 1.00 97.69 297 LEU A N 1
ATOM 2251 C CA . LEU A 1 297 ? 12.143 -21.801 1.808 1.00 97.69 297 LEU A CA 1
ATOM 2252 C C . LEU A 1 297 ? 12.563 -22.247 0.405 1.00 97.69 297 LEU A C 1
ATOM 2254 O O . LEU A 1 297 ? 11.750 -22.855 -0.290 1.00 97.69 297 LEU A O 1
ATOM 2258 N N . ARG A 1 298 ? 13.815 -21.990 0.005 1.00 97.00 298 ARG A N 1
ATOM 2259 C CA . ARG A 1 298 ? 14.364 -22.416 -1.291 1.00 97.00 298 ARG A CA 1
ATOM 2260 C C . ARG A 1 298 ? 14.380 -23.939 -1.428 1.00 97.00 298 ARG A C 1
ATOM 2262 O O . ARG A 1 298 ? 13.936 -24.462 -2.446 1.00 97.00 298 ARG A O 1
ATOM 2269 N N . ASP A 1 299 ? 14.869 -24.638 -0.407 1.00 96.56 299 ASP A N 1
ATOM 2270 C CA . ASP A 1 299 ? 15.149 -26.078 -0.480 1.00 96.56 299 ASP A CA 1
ATOM 2271 C C . ASP A 1 299 ? 14.000 -26.935 0.088 1.00 96.56 299 ASP A C 1
ATOM 2273 O O . ASP A 1 299 ? 13.984 -28.158 -0.055 1.00 96.56 299 ASP A O 1
ATOM 2277 N N . GLY A 1 300 ? 13.007 -26.305 0.726 1.00 95.31 300 GLY A N 1
ATOM 2278 C CA . GLY A 1 300 ? 11.936 -26.989 1.452 1.00 95.31 300 GLY A CA 1
ATOM 2279 C C . GLY A 1 300 ? 10.842 -27.629 0.591 1.00 95.31 300 GLY A C 1
ATOM 2280 O O . GLY A 1 300 ? 10.062 -28.428 1.120 1.00 95.31 300 GLY A O 1
ATOM 2281 N N . GLY A 1 301 ? 10.780 -27.315 -0.709 1.00 95.56 301 GLY A N 1
ATOM 2282 C CA . GLY A 1 301 ? 9.801 -27.884 -1.646 1.00 95.56 301 GLY A CA 1
ATOM 2283 C C . GLY A 1 301 ? 8.354 -27.457 -1.370 1.00 95.56 301 GLY A C 1
ATOM 2284 O O . GLY A 1 301 ? 7.433 -28.261 -1.506 1.00 95.56 301 GLY A O 1
ATOM 2285 N N . PHE A 1 302 ? 8.148 -26.216 -0.924 1.00 97.75 302 PHE A N 1
ATOM 2286 C CA . PHE A 1 302 ? 6.829 -25.703 -0.551 1.00 97.75 302 PHE A CA 1
ATOM 2287 C C . PHE A 1 302 ? 5.977 -25.345 -1.775 1.00 97.75 302 PHE A C 1
ATOM 2289 O O . PHE A 1 302 ? 6.419 -24.624 -2.664 1.00 97.75 302 PHE A O 1
ATOM 2296 N N . GLY A 1 303 ? 4.724 -25.804 -1.788 1.00 96.94 303 GLY A N 1
ATOM 2297 C CA . GLY A 1 303 ? 3.735 -25.440 -2.809 1.00 96.94 303 GLY A CA 1
ATOM 2298 C C . GLY A 1 303 ? 3.051 -24.096 -2.544 1.00 96.94 303 GLY A C 1
ATOM 2299 O O . GLY A 1 303 ? 2.501 -23.491 -3.459 1.00 96.94 303 GLY A O 1
ATOM 2300 N N . CYS A 1 304 ? 3.076 -23.619 -1.298 1.00 97.81 304 CYS A N 1
ATOM 2301 C CA . CYS A 1 304 ? 2.581 -22.304 -0.907 1.00 97.81 304 CYS A CA 1
ATOM 2302 C C . CYS A 1 304 ? 3.224 -21.878 0.417 1.00 97.81 304 CYS A C 1
ATOM 2304 O O . CYS A 1 304 ? 3.574 -22.714 1.253 1.00 97.81 304 CYS A O 1
ATOM 2306 N N . VAL A 1 305 ? 3.318 -20.571 0.629 1.00 98.62 305 VAL A N 1
ATOM 2307 C CA . VAL A 1 305 ? 3.726 -19.960 1.889 1.00 98.62 305 VAL A CA 1
ATOM 2308 C C . VAL A 1 305 ? 2.561 -19.165 2.471 1.00 98.62 305 VAL A C 1
ATOM 2310 O O . VAL A 1 305 ? 2.051 -18.229 1.860 1.00 98.62 305 VAL A O 1
ATOM 2313 N N . PHE A 1 306 ? 2.116 -19.534 3.663 1.00 98.62 306 PHE A N 1
ATOM 2314 C CA . PHE A 1 306 ? 1.152 -18.762 4.426 1.00 98.62 306 PHE A CA 1
ATOM 2315 C C . PHE A 1 306 ? 1.896 -17.742 5.290 1.00 98.62 306 PHE A C 1
ATOM 2317 O O . PHE A 1 306 ? 2.666 -18.118 6.173 1.00 98.62 306 PHE A O 1
ATOM 2324 N N . ASN A 1 307 ? 1.660 -16.452 5.058 1.00 98.25 307 ASN A N 1
ATOM 2325 C CA . ASN A 1 307 ? 2.236 -15.394 5.880 1.00 98.25 307 ASN A CA 1
ATOM 2326 C C . ASN A 1 307 ? 1.359 -15.133 7.117 1.00 98.25 307 ASN A C 1
ATOM 2328 O O . ASN A 1 307 ? 0.255 -14.609 6.984 1.00 98.25 307 ASN A O 1
ATOM 2332 N N . ALA A 1 308 ? 1.846 -15.509 8.301 1.00 97.44 308 ALA A N 1
ATOM 2333 C CA . ALA A 1 308 ? 1.226 -15.218 9.597 1.00 97.44 308 ALA A CA 1
ATOM 2334 C C . ALA A 1 308 ? 2.137 -14.345 10.486 1.00 97.44 308 ALA A C 1
ATOM 2336 O O . ALA A 1 308 ? 2.022 -14.366 11.711 1.00 97.44 308 ALA A O 1
ATOM 2337 N N . LEU A 1 309 ? 3.058 -13.600 9.866 1.00 95.50 309 LEU A N 1
ATOM 2338 C CA . LEU A 1 309 ? 3.922 -12.637 10.540 1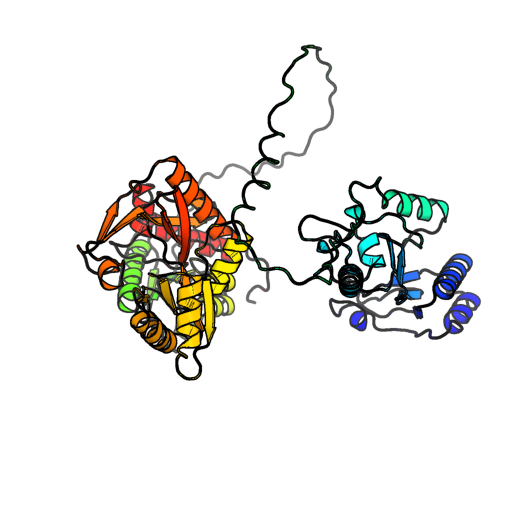.00 95.50 309 LEU A CA 1
ATOM 2339 C C . LEU A 1 309 ? 3.162 -11.346 10.850 1.00 95.50 309 LEU A C 1
ATOM 2341 O O . LEU A 1 309 ? 2.361 -10.898 10.036 1.00 95.50 309 LEU A O 1
ATOM 2345 N N . HIS A 1 310 ? 3.487 -10.719 11.981 1.00 91.19 310 HIS A N 1
ATOM 2346 C CA . HIS A 1 310 ? 2.927 -9.426 12.376 1.00 91.19 310 HIS A CA 1
ATOM 2347 C C . HIS A 1 310 ? 4.016 -8.367 12.523 1.00 91.19 310 HIS A C 1
ATOM 2349 O O . HIS A 1 310 ? 5.108 -8.641 13.044 1.00 91.19 310 HIS A O 1
ATOM 2355 N N . GLY A 1 311 ? 3.705 -7.163 12.055 1.00 87.38 311 GLY A N 1
ATOM 2356 C CA . GLY A 1 311 ? 4.595 -6.014 12.082 1.00 87.38 311 GLY A CA 1
ATOM 2357 C C . GLY A 1 311 ? 5.686 -6.055 11.012 1.00 87.38 311 GLY A C 1
ATOM 2358 O O . GLY A 1 311 ? 5.564 -6.675 9.949 1.00 87.38 311 GLY A O 1
ATOM 2359 N N . ARG A 1 312 ? 6.782 -5.340 11.276 1.00 86.38 312 ARG A N 1
ATOM 2360 C CA . ARG A 1 312 ? 7.899 -5.186 10.330 1.00 86.38 312 ARG A CA 1
ATOM 2361 C C . ARG A 1 312 ? 8.508 -6.527 9.934 1.00 86.38 312 ARG A C 1
ATOM 2363 O O . ARG A 1 312 ? 8.502 -7.483 10.705 1.00 86.38 312 ARG A O 1
ATOM 2370 N N . LEU A 1 313 ? 9.058 -6.575 8.725 1.00 90.31 313 LEU A N 1
ATOM 2371 C CA . LEU A 1 313 ? 9.473 -7.767 7.981 1.00 90.31 313 LEU A CA 1
ATOM 2372 C C . LEU A 1 313 ? 8.319 -8.652 7.483 1.00 90.31 313 LEU A C 1
ATOM 2374 O O . LEU A 1 313 ? 8.472 -9.266 6.430 1.00 90.31 313 LEU A O 1
ATOM 2378 N N . GLY A 1 314 ? 7.187 -8.715 8.192 1.00 91.88 314 GLY A N 1
ATOM 2379 C CA . GLY A 1 314 ? 6.018 -9.518 7.818 1.00 91.88 314 GLY A CA 1
ATOM 2380 C C . GLY A 1 314 ? 4.988 -8.779 6.968 1.00 91.88 314 GLY A C 1
ATOM 2381 O O . GLY A 1 314 ? 4.452 -9.334 6.009 1.00 91.88 314 GLY A O 1
ATOM 2382 N N . GLU A 1 315 ? 4.729 -7.520 7.305 1.00 93.00 315 GLU A N 1
ATOM 2383 C CA . GLU A 1 315 ? 3.654 -6.701 6.731 1.00 93.00 315 GLU A CA 1
ATOM 2384 C C . GLU A 1 315 ? 4.157 -5.550 5.854 1.00 93.00 315 GLU A C 1
ATOM 2386 O O . GLU A 1 315 ? 3.359 -4.877 5.216 1.00 93.00 315 GLU A O 1
ATOM 2391 N N . ASP A 1 316 ? 5.470 -5.322 5.794 1.00 94.00 316 ASP A N 1
ATOM 2392 C CA . ASP A 1 316 ? 6.097 -4.151 5.159 1.00 94.00 316 ASP A CA 1
ATOM 2393 C C . ASP A 1 316 ? 6.664 -4.417 3.754 1.00 94.00 316 ASP A C 1
ATOM 2395 O O . ASP A 1 316 ? 7.373 -3.583 3.191 1.00 94.00 316 ASP A O 1
ATOM 2399 N N . GLY A 1 317 ? 6.365 -5.584 3.182 1.00 96.38 317 GLY A N 1
ATOM 2400 C CA . GLY A 1 317 ? 6.827 -5.986 1.855 1.00 96.38 317 GLY A CA 1
ATOM 2401 C C . GLY A 1 317 ? 8.170 -6.723 1.844 1.00 96.38 317 GLY A C 1
ATOM 2402 O O . GLY A 1 317 ? 8.555 -7.234 0.790 1.00 96.38 317 GLY A O 1
ATOM 2403 N N . THR A 1 318 ? 8.882 -6.812 2.974 1.00 95.81 318 THR A N 1
ATOM 2404 C CA . THR A 1 318 ? 10.224 -7.417 3.018 1.00 95.81 318 THR A CA 1
ATOM 2405 C C . THR A 1 318 ? 10.174 -8.919 2.739 1.00 95.81 318 THR A C 1
ATOM 2407 O O . THR A 1 318 ? 10.826 -9.401 1.809 1.00 95.81 318 THR A O 1
ATOM 2410 N N . VAL A 1 319 ? 9.368 -9.671 3.499 1.00 96.69 319 VAL A N 1
ATOM 2411 C CA . VAL A 1 319 ? 9.215 -11.117 3.285 1.00 96.69 319 VAL A CA 1
ATOM 2412 C C . VAL A 1 319 ? 8.534 -11.412 1.949 1.00 96.69 319 VAL A C 1
ATOM 2414 O O . VAL A 1 319 ? 8.927 -12.346 1.258 1.00 96.69 319 VAL A O 1
ATOM 2417 N N . GLN A 1 320 ? 7.582 -10.574 1.526 1.00 97.94 320 GLN A N 1
ATOM 2418 C CA . GLN A 1 320 ? 6.932 -10.679 0.222 1.00 97.94 320 GLN A CA 1
ATOM 2419 C C . GLN A 1 320 ? 7.983 -10.593 -0.884 1.00 97.94 320 GLN A C 1
ATOM 2421 O O . GLN A 1 320 ? 7.990 -11.435 -1.771 1.00 97.94 320 GLN A O 1
ATOM 2426 N N . GLY A 1 321 ? 8.923 -9.646 -0.804 1.00 97.19 321 GLY A N 1
ATOM 2427 C CA . GLY A 1 321 ? 10.011 -9.510 -1.774 1.00 97.19 321 GLY A CA 1
ATOM 2428 C C . GLY A 1 321 ? 10.906 -10.749 -1.846 1.00 97.19 321 GLY A C 1
ATOM 2429 O O . GLY A 1 321 ? 11.267 -11.181 -2.938 1.00 97.19 321 GLY A O 1
ATOM 2430 N N . MET A 1 322 ? 11.213 -11.373 -0.706 1.00 96.50 322 MET A N 1
ATOM 2431 C CA . MET A 1 322 ? 11.925 -12.656 -0.684 1.00 96.50 322 MET A CA 1
ATOM 2432 C C . MET A 1 322 ? 11.123 -13.762 -1.384 1.00 96.50 322 MET A C 1
ATOM 2434 O O . MET A 1 322 ? 11.671 -14.482 -2.214 1.00 96.50 322 MET A O 1
ATOM 2438 N N . LEU A 1 323 ? 9.828 -13.885 -1.083 1.00 96.75 323 LEU A N 1
ATOM 2439 C CA . LEU A 1 323 ? 8.953 -14.898 -1.684 1.00 96.75 323 LEU A CA 1
ATOM 2440 C C . LEU A 1 323 ? 8.785 -14.689 -3.196 1.00 96.75 323 LEU A C 1
ATOM 2442 O O . LEU A 1 323 ? 8.753 -15.659 -3.952 1.00 96.75 323 LEU A O 1
ATOM 2446 N N . GLU A 1 324 ? 8.756 -13.430 -3.642 1.00 95.44 324 GLU A N 1
ATOM 2447 C CA . GLU A 1 324 ? 8.782 -13.054 -5.056 1.00 95.44 324 GLU A CA 1
ATOM 2448 C C . GLU A 1 324 ? 10.062 -13.533 -5.753 1.00 95.44 324 GLU A C 1
ATOM 2450 O O . GLU A 1 324 ? 9.981 -14.103 -6.841 1.00 95.44 324 GLU A O 1
ATOM 2455 N N . LEU A 1 325 ? 11.232 -13.348 -5.128 1.00 95.00 325 LEU A N 1
ATOM 2456 C CA . LEU A 1 325 ? 12.519 -13.798 -5.676 1.00 95.00 325 LEU A CA 1
ATOM 2457 C C . LEU A 1 325 ? 12.648 -15.325 -5.709 1.00 95.00 325 LEU A C 1
ATOM 2459 O O . LEU A 1 325 ? 13.218 -15.867 -6.653 1.00 95.00 325 LEU A O 1
ATOM 2463 N N . LEU A 1 326 ? 12.113 -16.012 -4.698 1.00 94.88 326 LEU A N 1
ATOM 2464 C CA . LEU A 1 326 ? 12.091 -17.475 -4.633 1.00 94.88 326 LEU A CA 1
ATOM 2465 C C . LEU A 1 326 ? 11.046 -18.101 -5.570 1.00 94.88 326 LEU A C 1
ATOM 2467 O O . LEU A 1 326 ? 11.038 -19.316 -5.745 1.00 94.88 326 LEU A O 1
ATOM 2471 N N . GLY A 1 327 ? 10.158 -17.298 -6.165 1.00 94.19 327 GLY A N 1
ATOM 2472 C CA . GLY A 1 327 ? 9.083 -17.801 -7.016 1.00 94.19 327 GLY A CA 1
ATOM 2473 C C . GLY A 1 327 ? 8.061 -18.648 -6.253 1.00 94.19 327 GLY A C 1
ATOM 2474 O O . GLY A 1 327 ? 7.464 -19.545 -6.838 1.00 94.19 327 GLY A O 1
ATOM 2475 N N . LEU A 1 328 ? 7.847 -18.379 -4.962 1.00 96.19 328 LEU A N 1
ATOM 2476 C CA . LEU A 1 328 ? 6.900 -19.130 -4.137 1.00 96.19 328 LEU A CA 1
ATOM 2477 C C . LEU A 1 328 ? 5.519 -18.453 -4.131 1.00 96.19 328 LEU A C 1
ATOM 2479 O O . LEU A 1 328 ? 5.437 -17.238 -3.933 1.00 96.19 328 LEU A O 1
ATOM 2483 N N . PRO A 1 329 ? 4.408 -19.194 -4.309 1.00 96.62 329 PRO A N 1
ATOM 2484 C CA . PRO A 1 329 ? 3.069 -18.671 -4.044 1.00 96.62 329 PRO A CA 1
ATOM 2485 C C . PRO A 1 329 ? 2.928 -18.280 -2.572 1.00 96.62 329 PRO A C 1
ATOM 2487 O O . PRO A 1 329 ? 3.360 -19.032 -1.698 1.00 96.62 329 PRO A O 1
ATOM 2490 N N . TYR A 1 330 ? 2.297 -17.140 -2.280 1.00 98.12 330 TYR A N 1
ATOM 2491 C CA . TYR A 1 330 ? 2.080 -16.709 -0.897 1.00 98.12 330 TYR A CA 1
ATOM 2492 C C . TYR A 1 330 ? 0.751 -15.991 -0.658 1.00 98.12 330 TYR A C 1
ATOM 2494 O O . TYR A 1 330 ? 0.199 -15.341 -1.559 1.00 98.12 330 TYR A O 1
ATOM 2502 N N . THR A 1 331 ? 0.234 -16.135 0.565 1.00 98.12 331 THR A N 1
ATOM 2503 C CA . THR A 1 331 ? -1.039 -15.545 1.001 1.00 98.12 331 THR A CA 1
ATOM 2504 C C . THR A 1 331 ? -0.933 -14.042 1.262 1.00 98.12 331 THR A C 1
ATOM 2506 O O . THR A 1 331 ? 0.130 -13.516 1.584 1.00 98.12 331 THR A O 1
ATOM 2509 N N . GLY A 1 332 ? -2.066 -13.346 1.131 1.00 96.44 332 GLY A N 1
ATOM 2510 C CA . GLY A 1 332 ? -2.171 -11.914 1.410 1.00 96.44 332 GLY A CA 1
ATOM 2511 C C . GLY A 1 332 ? -1.700 -11.004 0.270 1.00 96.44 332 GLY A C 1
ATOM 2512 O O . GLY A 1 332 ? -1.721 -11.366 -0.915 1.00 96.44 332 GLY A O 1
ATOM 2513 N N . SER A 1 333 ? -1.342 -9.781 0.655 1.00 97.31 333 SER A N 1
ATOM 2514 C CA . SER A 1 333 ? -0.975 -8.691 -0.251 1.00 97.31 333 SER A CA 1
ATOM 2515 C C . SER A 1 333 ? 0.463 -8.819 -0.759 1.00 97.31 333 SER A C 1
ATOM 2517 O O . SER A 1 333 ? 1.310 -9.418 -0.103 1.00 97.31 333 SER A O 1
ATOM 2519 N N . GLY A 1 334 ? 0.732 -8.273 -1.951 1.00 96.12 334 GLY A N 1
ATOM 2520 C CA . GLY A 1 334 ? 2.078 -8.253 -2.535 1.00 96.12 334 GLY A CA 1
ATOM 2521 C C . GLY A 1 334 ? 2.961 -7.112 -2.024 1.00 96.12 334 GLY A C 1
ATOM 2522 O O . GLY A 1 334 ? 2.512 -6.275 -1.247 1.00 96.12 334 GLY A O 1
ATOM 2523 N N . VAL A 1 335 ? 4.205 -7.052 -2.516 1.00 97.62 335 VAL A N 1
ATOM 2524 C CA . VAL A 1 335 ? 5.263 -6.139 -2.026 1.00 97.62 335 VAL A CA 1
ATOM 2525 C C . VAL A 1 335 ? 4.801 -4.686 -1.894 1.00 97.62 335 VAL A C 1
ATOM 2527 O O . VAL A 1 335 ? 4.935 -4.105 -0.822 1.00 97.62 335 VAL A O 1
ATOM 2530 N N . LEU A 1 336 ? 4.251 -4.103 -2.967 1.00 97.12 336 LEU A N 1
ATOM 2531 C CA . LEU A 1 336 ? 3.850 -2.693 -2.977 1.00 97.12 336 LEU A CA 1
ATOM 2532 C C . LEU A 1 336 ? 2.742 -2.412 -1.961 1.00 97.12 336 LEU A C 1
ATOM 2534 O O . LEU A 1 336 ? 2.865 -1.472 -1.187 1.00 97.12 336 LEU A O 1
ATOM 2538 N N . ALA A 1 337 ? 1.682 -3.220 -1.968 1.00 97.56 337 ALA A N 1
ATOM 2539 C CA . ALA A 1 337 ? 0.535 -3.021 -1.092 1.00 97.56 337 ALA A CA 1
ATOM 2540 C C . ALA A 1 337 ? 0.922 -3.183 0.382 1.00 97.56 337 ALA A C 1
ATOM 2542 O O . ALA A 1 337 ? 0.583 -2.334 1.194 1.00 97.56 337 ALA A O 1
ATOM 2543 N N . SER A 1 338 ? 1.710 -4.208 0.716 1.00 97.81 338 SER A N 1
ATOM 2544 C CA . SER A 1 338 ? 2.253 -4.392 2.066 1.00 97.81 338 SER A CA 1
ATOM 2545 C C . SER A 1 338 ? 3.107 -3.194 2.509 1.00 97.81 338 SER A C 1
ATOM 2547 O O . SER A 1 338 ? 2.821 -2.573 3.531 1.00 97.81 338 SER A O 1
ATOM 2549 N N . ALA A 1 339 ? 4.088 -2.782 1.700 1.00 97.00 339 ALA A N 1
ATOM 2550 C CA . ALA A 1 339 ? 4.938 -1.632 2.017 1.00 97.00 339 ALA A CA 1
ATOM 2551 C C . ALA A 1 339 ? 4.147 -0.319 2.154 1.00 97.00 339 ALA A C 1
ATOM 2553 O O . ALA A 1 339 ? 4.439 0.492 3.034 1.00 97.00 339 ALA A O 1
ATOM 2554 N N . LEU A 1 340 ? 3.150 -0.109 1.289 1.00 96.81 340 LEU A N 1
ATOM 2555 C CA . LEU A 1 340 ? 2.311 1.084 1.293 1.00 96.81 340 LEU A CA 1
ATOM 2556 C C . LEU A 1 340 ? 1.414 1.128 2.531 1.00 96.81 340 LEU A C 1
ATOM 2558 O O . LEU A 1 340 ? 1.392 2.149 3.204 1.00 96.81 340 LEU A O 1
ATOM 2562 N N . CYS A 1 341 ? 0.720 0.034 2.848 1.00 97.06 341 CYS A N 1
ATOM 2563 C CA . CYS A 1 341 ? -0.167 -0.065 4.007 1.00 97.06 341 CYS A CA 1
ATOM 2564 C C . CYS A 1 341 ? 0.576 0.065 5.343 1.00 97.06 341 CYS A C 1
ATOM 2566 O O . CYS A 1 341 ? 0.040 0.657 6.276 1.00 97.06 341 CYS A O 1
ATOM 2568 N N . MET A 1 342 ? 1.816 -0.432 5.430 1.00 95.25 342 MET A N 1
ATOM 2569 C CA . MET A 1 342 ? 2.648 -0.235 6.620 1.00 95.25 342 MET A CA 1
ATOM 2570 C C . MET A 1 342 ? 3.028 1.243 6.826 1.00 95.25 342 MET A C 1
ATOM 2572 O O . MET A 1 342 ? 3.216 1.681 7.959 1.00 95.25 342 MET A O 1
ATOM 2576 N N . ASP A 1 343 ? 3.148 2.032 5.755 1.00 96.31 343 ASP A N 1
ATOM 2577 C CA . ASP A 1 343 ? 3.427 3.468 5.830 1.00 96.31 343 ASP A CA 1
ATOM 2578 C C . ASP A 1 343 ? 2.123 4.275 5.941 1.00 96.31 343 ASP A C 1
ATOM 2580 O O . ASP A 1 343 ? 1.489 4.627 4.944 1.00 96.31 343 ASP A O 1
ATOM 2584 N N . LYS A 1 344 ? 1.745 4.623 7.177 1.00 95.38 344 LYS A N 1
ATOM 2585 C CA . LYS A 1 344 ? 0.493 5.337 7.487 1.00 95.38 344 LYS A CA 1
ATOM 2586 C C . LYS A 1 344 ? 0.338 6.661 6.732 1.00 95.38 344 LYS A C 1
ATOM 2588 O O . LYS A 1 344 ? -0.764 6.997 6.305 1.00 95.38 344 LYS A O 1
ATOM 2593 N N . ALA A 1 345 ? 1.428 7.406 6.541 1.00 96.06 345 ALA A N 1
ATOM 2594 C CA . ALA A 1 345 ? 1.396 8.696 5.853 1.00 96.06 345 ALA A CA 1
ATOM 2595 C C . ALA A 1 345 ? 1.162 8.517 4.345 1.00 96.06 345 ALA A C 1
ATOM 2597 O O . ALA A 1 345 ? 0.358 9.226 3.727 1.00 96.06 345 ALA A O 1
ATOM 2598 N N . ARG A 1 346 ? 1.841 7.539 3.735 1.00 97.25 346 ARG A N 1
ATOM 2599 C CA . ARG A 1 346 ? 1.694 7.239 2.306 1.00 97.25 346 ARG A CA 1
ATOM 2600 C C . ARG A 1 346 ? 0.348 6.597 1.996 1.00 97.25 346 ARG A C 1
ATOM 2602 O O . ARG A 1 346 ? -0.307 7.057 1.063 1.00 97.25 346 ARG A O 1
ATOM 2609 N N . ALA A 1 347 ? -0.085 5.610 2.781 1.00 97.69 347 ALA A N 1
ATOM 2610 C CA . ALA A 1 347 ? -1.415 5.019 2.651 1.00 97.69 347 ALA A CA 1
ATOM 2611 C C . ALA A 1 347 ? -2.506 6.085 2.812 1.00 97.69 347 ALA A C 1
ATOM 2613 O O . ALA A 1 347 ? -3.376 6.194 1.951 1.00 97.69 347 ALA A O 1
ATOM 2614 N N . GLY A 1 348 ? -2.407 6.926 3.850 1.00 97.44 348 GLY A N 1
ATOM 2615 C CA . GLY A 1 348 ? -3.331 8.037 4.078 1.00 97.44 348 GLY A CA 1
ATOM 2616 C C . GLY A 1 348 ? -3.423 8.976 2.876 1.00 97.44 348 GLY A C 1
ATOM 2617 O O . GLY A 1 348 ? -4.516 9.254 2.398 1.00 97.44 348 GLY A O 1
ATOM 2618 N N . SER A 1 349 ? -2.282 9.374 2.304 1.00 96.56 349 SER A N 1
ATOM 2619 C CA . SER A 1 349 ? -2.247 10.238 1.113 1.00 96.56 349 SER A CA 1
ATOM 2620 C C . SER A 1 349 ? -2.942 9.613 -0.106 1.00 96.56 349 SER A C 1
ATOM 2622 O O . SER A 1 349 ? -3.629 10.313 -0.850 1.00 96.56 349 SER A O 1
ATOM 2624 N N . VAL A 1 350 ? -2.767 8.304 -0.326 1.00 97.88 350 VAL A N 1
ATOM 2625 C CA . VAL A 1 350 ? -3.417 7.577 -1.431 1.00 97.88 350 VAL A CA 1
ATOM 2626 C C . VAL A 1 350 ? -4.925 7.471 -1.202 1.00 97.88 350 VAL A C 1
ATOM 2628 O O . VAL A 1 350 ? -5.694 7.725 -2.126 1.00 97.88 350 VAL A O 1
ATOM 2631 N N . MET A 1 351 ? -5.353 7.161 0.024 1.00 98.31 351 MET A N 1
ATOM 2632 C CA . MET A 1 351 ? -6.770 7.073 0.386 1.00 98.31 351 MET A CA 1
ATOM 2633 C C . MET A 1 351 ? -7.476 8.433 0.274 1.00 98.31 351 MET A C 1
ATOM 2635 O O . MET A 1 351 ? -8.524 8.519 -0.362 1.00 98.31 351 MET A O 1
ATOM 2639 N N . THR A 1 352 ? -6.868 9.520 0.763 1.00 97.69 352 THR A N 1
ATOM 2640 C CA . THR A 1 352 ? -7.406 10.881 0.587 1.00 97.69 352 THR A CA 1
ATOM 2641 C C . THR A 1 352 ? -7.527 11.257 -0.890 1.00 97.69 352 THR A C 1
ATOM 2643 O O . THR A 1 352 ? -8.531 11.832 -1.305 1.00 97.69 352 THR A O 1
ATOM 2646 N N . ALA A 1 353 ? -6.535 10.908 -1.719 1.00 96.44 353 ALA A N 1
ATOM 2647 C CA . ALA A 1 353 ? -6.598 11.154 -3.161 1.00 96.44 353 ALA A CA 1
ATOM 2648 C C . ALA A 1 353 ? -7.707 10.345 -3.862 1.00 96.44 353 ALA A C 1
ATOM 2650 O O . ALA A 1 353 ? -8.207 10.776 -4.902 1.00 96.44 353 ALA A O 1
ATOM 2651 N N . ALA A 1 354 ? -8.105 9.205 -3.291 1.00 94.62 354 ALA A N 1
ATOM 2652 C CA . ALA A 1 354 ? -9.241 8.405 -3.740 1.00 94.62 354 ALA A CA 1
ATOM 2653 C C . ALA A 1 354 ? -10.603 8.924 -3.237 1.00 94.62 354 ALA A C 1
ATOM 2655 O O . ALA A 1 354 ? -11.632 8.368 -3.612 1.00 94.62 354 ALA A O 1
ATOM 2656 N N . GLY A 1 355 ? -10.620 9.995 -2.436 1.00 97.00 355 GLY A N 1
ATOM 2657 C CA . GLY A 1 355 ? -11.840 10.593 -1.893 1.00 97.00 355 GLY A CA 1
ATOM 2658 C C . GLY A 1 355 ? -12.314 9.987 -0.573 1.00 97.00 355 GLY A C 1
ATOM 2659 O O . GLY A 1 355 ? -13.444 10.257 -0.190 1.00 97.00 355 GLY A O 1
ATOM 2660 N N . LEU A 1 356 ? -11.476 9.194 0.101 1.00 98.19 356 LEU A N 1
ATOM 2661 C CA . LEU A 1 356 ? -11.780 8.630 1.416 1.00 98.19 356 LEU A CA 1
ATOM 2662 C C . LEU A 1 356 ? -11.422 9.615 2.531 1.00 98.19 356 LEU A C 1
ATOM 2664 O O . LEU A 1 356 ? -10.394 10.304 2.461 1.00 98.19 356 LEU A O 1
ATOM 2668 N N . ASP A 1 357 ? -12.234 9.629 3.583 1.00 98.38 357 ASP A N 1
ATOM 2669 C CA . ASP A 1 357 ? -12.001 10.459 4.757 1.00 98.38 357 ASP A CA 1
ATOM 2670 C C . ASP A 1 357 ? -10.897 9.855 5.633 1.00 98.38 357 ASP A C 1
ATOM 2672 O O . ASP A 1 357 ? -11.035 8.805 6.257 1.00 98.38 357 ASP A O 1
ATOM 2676 N N . VAL A 1 358 ? -9.756 10.544 5.674 1.00 98.12 358 VAL A N 1
ATOM 2677 C CA . VAL A 1 358 ? -8.598 10.208 6.512 1.00 98.12 358 VAL A CA 1
ATOM 2678 C C . VAL A 1 358 ? -8.327 11.406 7.420 1.00 98.12 358 VAL A C 1
ATOM 2680 O O . VAL A 1 358 ? -8.303 12.536 6.920 1.00 98.12 358 VAL A O 1
ATOM 2683 N N . PRO A 1 359 ? -8.108 11.218 8.736 1.00 97.31 359 PRO A N 1
ATOM 2684 C CA . PRO A 1 359 ? -7.890 12.349 9.629 1.00 97.31 359 PRO A CA 1
ATOM 2685 C C . PRO A 1 359 ? -6.652 13.144 9.216 1.00 97.31 359 PRO A C 1
ATOM 2687 O O . PRO A 1 359 ? -5.596 12.556 8.983 1.00 97.31 359 PRO A O 1
ATOM 2690 N N . GLU A 1 360 ? -6.776 14.472 9.157 1.00 96.69 360 GLU A N 1
ATOM 2691 C CA . GLU A 1 360 ? -5.700 15.374 8.733 1.00 96.69 360 GLU A CA 1
ATOM 2692 C C . GLU A 1 360 ? -4.417 15.124 9.540 1.00 96.69 360 GLU A C 1
ATOM 2694 O O . GLU A 1 360 ? -4.461 15.050 10.770 1.00 96.69 360 GLU A O 1
ATOM 2699 N N . PHE A 1 361 ? -3.276 15.017 8.858 1.00 96.69 361 PHE A N 1
ATOM 2700 C CA . PHE A 1 361 ? -1.994 14.702 9.481 1.00 96.69 361 PHE A CA 1
ATOM 2701 C C . PHE A 1 361 ? -0.827 15.449 8.830 1.00 96.69 361 PHE A C 1
ATOM 2703 O O . PHE A 1 361 ? -0.923 15.886 7.684 1.00 96.69 361 PHE A O 1
ATOM 2710 N N . ASP A 1 362 ? 0.269 15.566 9.575 1.00 94.94 362 ASP A N 1
ATOM 2711 C CA . ASP A 1 362 ? 1.581 16.007 9.113 1.00 94.94 362 ASP A CA 1
ATOM 2712 C C . ASP A 1 362 ? 2.612 14.918 9.435 1.00 94.94 362 ASP A C 1
ATOM 2714 O O . ASP A 1 362 ? 2.537 14.242 10.464 1.00 94.94 362 ASP A O 1
ATOM 2718 N N . GLU A 1 363 ? 3.593 14.764 8.547 1.00 93.56 363 GLU A N 1
ATOM 2719 C CA . GLU A 1 363 ? 4.739 13.866 8.702 1.00 93.56 363 GLU A CA 1
ATOM 2720 C C . GLU A 1 363 ? 6.018 14.694 8.839 1.00 93.56 363 GLU A C 1
ATOM 2722 O O . GLU A 1 363 ? 6.244 15.633 8.073 1.00 93.56 363 GLU A O 1
ATOM 2727 N N . PHE A 1 364 ? 6.891 14.325 9.775 1.00 88.38 364 PHE A N 1
ATOM 2728 C CA . PHE A 1 364 ? 8.195 14.968 9.918 1.00 88.38 364 PHE A CA 1
ATOM 2729 C C . PHE A 1 364 ? 9.264 14.031 10.483 1.00 88.38 364 PHE A C 1
ATOM 2731 O O . PHE A 1 364 ? 8.980 13.013 11.116 1.00 88.38 364 PHE A O 1
ATOM 2738 N N . GLU A 1 365 ? 10.528 14.382 10.229 1.00 89.06 365 GLU A N 1
ATOM 2739 C CA . GLU A 1 365 ? 11.690 13.699 10.800 1.00 89.06 365 GLU A CA 1
ATOM 2740 C C . GLU A 1 365 ? 12.139 14.395 12.088 1.00 89.06 365 GLU A C 1
ATOM 2742 O O . GLU A 1 365 ? 12.462 15.584 12.075 1.00 89.06 365 GLU A O 1
ATOM 2747 N N . VAL A 1 366 ? 12.243 13.644 13.184 1.00 81.31 366 VAL A N 1
ATOM 2748 C CA . VAL A 1 366 ? 12.777 14.151 14.457 1.00 81.31 366 VAL A CA 1
ATOM 2749 C C . VAL A 1 366 ? 14.283 13.877 14.486 1.00 81.31 366 VAL A C 1
ATOM 2751 O O . VAL A 1 366 ? 14.704 12.745 14.714 1.00 81.31 366 VAL A O 1
ATOM 2754 N N . LYS A 1 367 ? 15.107 14.891 14.178 1.00 71.62 367 LYS A N 1
ATOM 2755 C CA . LYS A 1 367 ? 16.577 14.747 14.078 1.00 71.62 367 LYS A CA 1
ATOM 2756 C C . LYS A 1 367 ? 17.317 15.110 15.363 1.00 71.62 367 LYS A C 1
ATOM 2758 O O . LYS A 1 367 ? 18.226 14.384 15.747 1.00 71.62 367 LYS A O 1
ATOM 2763 N N . GLU A 1 368 ? 16.931 16.203 16.021 1.00 65.38 368 GLU A N 1
ATOM 2764 C CA . GLU A 1 368 ? 17.620 16.745 17.201 1.00 65.38 368 GLU A CA 1
ATOM 2765 C C . GLU A 1 368 ? 16.610 17.429 18.133 1.00 65.38 368 GLU A C 1
ATOM 2767 O O . GLU A 1 368 ? 16.318 18.615 17.998 1.00 65.38 368 GLU A O 1
ATOM 2772 N N . GLY A 1 369 ? 16.044 16.666 19.072 1.00 70.81 369 GLY A N 1
ATOM 2773 C CA . GLY A 1 369 ? 15.035 17.178 20.003 1.00 70.81 369 GLY A CA 1
ATOM 2774 C C . GLY A 1 369 ? 13.740 17.644 19.323 1.00 70.81 369 GLY A C 1
ATOM 2775 O O . GLY A 1 369 ? 13.528 17.461 18.125 1.00 70.81 369 GLY A O 1
ATOM 2776 N N . VAL A 1 370 ? 12.843 18.219 20.121 1.00 80.62 370 VAL A N 1
ATOM 2777 C CA . VAL A 1 370 ? 11.561 18.771 19.668 1.00 80.62 370 VAL A CA 1
ATOM 2778 C C . VAL A 1 370 ? 11.534 20.238 20.080 1.00 80.62 370 VAL A C 1
ATOM 2780 O O . VAL A 1 370 ? 11.656 20.538 21.267 1.00 80.62 370 VAL A O 1
ATOM 2783 N N . SER A 1 371 ? 11.420 21.158 19.117 1.00 85.88 371 SER A N 1
ATOM 2784 C CA . SER A 1 371 ? 11.335 22.589 19.430 1.00 85.88 371 SER A CA 1
ATOM 2785 C C . SER A 1 371 ? 9.954 22.952 19.977 1.00 85.88 371 SER A C 1
ATOM 2787 O O . SER A 1 371 ? 8.944 22.390 19.544 1.00 85.88 371 SER A O 1
ATOM 2789 N N . ALA A 1 372 ? 9.904 23.930 20.888 1.00 86.88 372 ALA A N 1
ATOM 2790 C CA . ALA A 1 372 ? 8.645 24.479 21.397 1.00 86.88 372 ALA A CA 1
ATOM 2791 C C . ALA A 1 372 ? 7.752 24.992 20.253 1.00 86.88 372 ALA A C 1
ATOM 2793 O O . ALA A 1 372 ? 6.573 24.654 20.204 1.00 86.88 372 ALA A O 1
ATOM 2794 N N . ASP A 1 373 ? 8.338 25.675 19.263 1.00 90.38 373 ASP A N 1
ATOM 2795 C CA . ASP A 1 373 ? 7.627 26.151 18.070 1.00 90.38 373 ASP A CA 1
ATOM 2796 C C . ASP A 1 373 ? 6.904 25.023 17.317 1.00 90.38 373 ASP A C 1
ATOM 2798 O O . ASP A 1 373 ? 5.793 25.219 16.832 1.00 90.38 373 ASP A O 1
ATOM 2802 N N . THR A 1 374 ? 7.510 23.832 17.219 1.00 90.69 374 THR A N 1
ATOM 2803 C CA . THR A 1 374 ? 6.877 22.676 16.559 1.00 90.69 374 THR A CA 1
ATOM 2804 C C . THR A 1 374 ? 5.648 22.221 17.341 1.00 90.69 374 THR A C 1
ATOM 2806 O O . THR A 1 374 ? 4.595 21.978 16.757 1.00 90.69 374 THR A O 1
ATOM 2809 N N . VAL A 1 375 ? 5.763 22.138 18.669 1.00 93.62 375 VAL A N 1
ATOM 2810 C CA . VAL A 1 375 ? 4.656 21.757 19.558 1.00 93.62 375 VAL A CA 1
ATOM 2811 C C . VAL A 1 375 ? 3.505 22.754 19.438 1.00 93.62 375 VAL A C 1
ATOM 2813 O O . VAL A 1 375 ? 2.363 22.353 19.218 1.00 93.62 375 VAL A O 1
ATOM 2816 N N . GLU A 1 376 ? 3.805 24.051 19.510 1.00 94.94 376 GLU A N 1
ATOM 2817 C CA . GLU A 1 376 ? 2.810 25.117 19.380 1.00 94.94 376 GLU A CA 1
ATOM 2818 C C . GLU A 1 376 ? 2.116 25.097 18.013 1.00 94.94 376 GLU A C 1
ATOM 2820 O O . GLU A 1 376 ? 0.893 25.219 17.945 1.00 94.94 376 GLU A O 1
ATOM 2825 N N . GLN A 1 377 ? 2.863 24.885 16.923 1.00 95.00 377 GLN A N 1
ATOM 2826 C CA . GLN A 1 377 ? 2.298 24.787 15.573 1.00 95.00 377 GLN A CA 1
ATOM 2827 C C . GLN A 1 377 ? 1.348 23.594 15.423 1.00 95.00 377 GLN A C 1
ATOM 2829 O O . GLN A 1 377 ? 0.271 23.742 14.840 1.00 95.00 377 GLN A O 1
ATOM 2834 N N . LEU A 1 378 ? 1.710 22.428 15.967 1.00 95.50 378 LEU A N 1
ATOM 2835 C CA . LEU A 1 378 ? 0.861 21.236 15.921 1.00 95.50 378 LEU A CA 1
ATOM 2836 C C . LEU A 1 378 ? -0.428 21.432 16.722 1.00 95.50 378 LEU A C 1
ATOM 2838 O O . LEU A 1 378 ? -1.507 21.121 16.219 1.00 95.50 378 LEU A O 1
ATOM 2842 N N . ILE A 1 379 ? -0.337 22.003 17.926 1.00 96.69 379 ILE A N 1
ATOM 2843 C CA . ILE A 1 379 ? -1.509 22.313 18.759 1.00 96.69 379 ILE A CA 1
ATOM 2844 C C . ILE A 1 379 ? -2.400 23.346 18.067 1.00 96.69 379 ILE A C 1
ATOM 2846 O O . ILE A 1 379 ? -3.617 23.180 18.028 1.00 96.69 379 ILE A O 1
ATOM 2850 N N . ALA A 1 380 ? -1.816 24.390 17.476 1.00 96.81 380 ALA A N 1
ATOM 2851 C CA . ALA A 1 380 ? -2.573 25.411 16.758 1.00 96.81 380 ALA A CA 1
ATOM 2852 C C . ALA A 1 380 ? -3.303 24.850 15.525 1.00 96.81 380 ALA A C 1
ATOM 2854 O O . ALA A 1 380 ? -4.385 25.332 15.186 1.00 96.81 380 ALA A O 1
ATOM 2855 N N . LYS A 1 381 ? -2.727 23.846 14.851 1.00 97.06 381 LYS A N 1
ATOM 2856 C CA . LYS A 1 381 ? -3.303 23.226 13.650 1.00 97.06 381 LYS A CA 1
ATOM 2857 C C . LYS A 1 381 ? -4.359 22.164 13.967 1.00 97.06 381 LYS A C 1
ATOM 2859 O O . LYS A 1 381 ? -5.422 22.151 13.343 1.00 97.06 381 LYS A O 1
ATOM 2864 N N . TYR A 1 382 ? -4.068 21.260 14.898 1.00 96.62 382 TYR A N 1
ATOM 2865 C CA . TYR A 1 382 ? -4.903 20.084 15.161 1.00 96.62 382 TYR A CA 1
ATOM 2866 C C . TYR A 1 382 ? -5.808 20.223 16.381 1.00 96.62 382 TYR A C 1
ATOM 2868 O O . TYR A 1 382 ? -6.793 19.493 16.474 1.00 96.62 382 TYR A O 1
ATOM 2876 N N . GLY A 1 383 ? -5.519 21.172 17.270 1.00 96.44 383 GLY A N 1
ATOM 2877 C CA . GLY A 1 383 ? -6.143 21.245 18.584 1.00 96.44 383 GLY A CA 1
ATOM 2878 C C . GLY A 1 383 ? -5.638 20.146 19.518 1.00 96.44 383 GLY A C 1
ATOM 2879 O O . GLY A 1 383 ? -4.710 19.404 19.198 1.00 96.44 383 GLY A O 1
ATOM 2880 N N . LEU A 1 384 ? -6.254 20.064 20.696 1.00 96.12 384 LEU A N 1
ATOM 2881 C CA . LEU A 1 384 ? -6.048 18.980 21.651 1.00 96.12 384 LEU A CA 1
ATOM 2882 C C . LEU A 1 384 ? -7.397 18.292 21.934 1.00 96.12 384 LEU A C 1
ATOM 2884 O O . LEU A 1 384 ? -8.402 18.994 22.071 1.00 96.12 384 LEU A O 1
ATOM 2888 N N . PRO A 1 385 ? -7.426 16.956 22.077 1.00 97.31 385 PRO A N 1
ATOM 2889 C CA . PRO A 1 385 ? -6.284 16.058 21.914 1.00 97.31 385 PRO A CA 1
ATOM 2890 C C . PRO A 1 385 ? -5.805 15.923 20.455 1.00 97.31 385 PRO A C 1
ATOM 2892 O O . PRO A 1 385 ? -6.561 16.172 19.520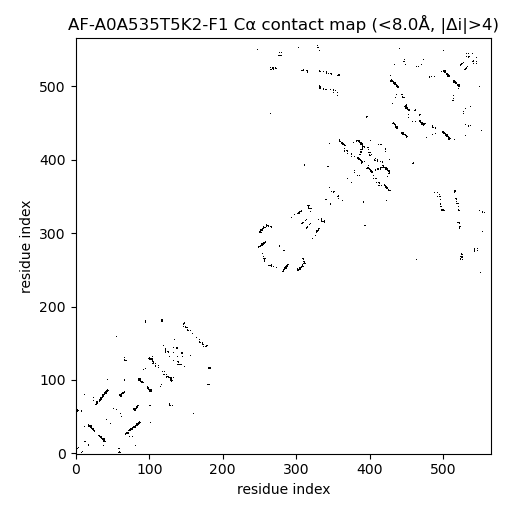 1.00 97.31 385 PRO A O 1
ATOM 2895 N N . LEU A 1 386 ? -4.552 15.501 20.265 1.00 97.06 386 LEU A N 1
ATOM 2896 C CA . LEU A 1 386 ? -4.012 15.090 18.961 1.00 97.06 386 LEU A CA 1
ATOM 2897 C C . LEU A 1 386 ? -3.246 13.768 19.079 1.00 97.06 386 LEU A C 1
ATOM 2899 O O . LEU A 1 386 ? -2.736 13.424 20.146 1.00 97.06 386 LEU A O 1
ATOM 2903 N N . VAL A 1 387 ? -3.186 13.008 17.989 1.00 97.31 387 VAL A N 1
ATOM 2904 C CA . VAL A 1 387 ? -2.528 11.696 17.940 1.00 97.31 387 VAL A CA 1
ATOM 2905 C C . VAL A 1 387 ? -1.118 11.848 17.397 1.00 97.31 387 VAL A C 1
ATOM 2907 O O . VAL A 1 387 ? -0.915 12.434 16.338 1.00 97.31 387 VAL A O 1
ATOM 2910 N N . ILE A 1 388 ? -0.147 11.266 18.089 1.00 96.56 388 ILE A N 1
ATOM 2911 C CA . ILE A 1 388 ? 1.237 11.139 17.638 1.00 96.56 388 ILE A CA 1
ATOM 2912 C C . ILE A 1 388 ? 1.569 9.660 17.538 1.00 96.56 388 ILE A C 1
ATOM 2914 O O . ILE A 1 388 ? 1.314 8.917 18.481 1.00 96.56 388 ILE A O 1
ATOM 2918 N N . LYS A 1 389 ? 2.144 9.220 16.420 1.00 95.69 389 LYS A N 1
ATOM 2919 C CA . LYS A 1 389 ? 2.551 7.821 16.230 1.00 95.69 389 LYS A CA 1
ATOM 2920 C C . LYS A 1 389 ? 3.732 7.692 15.261 1.00 95.69 389 LYS A C 1
ATOM 2922 O O . LYS A 1 389 ? 3.910 8.562 14.404 1.00 95.69 389 LYS A O 1
ATOM 2927 N N . PRO A 1 390 ? 4.542 6.623 15.354 1.00 94.50 390 PRO A N 1
ATOM 2928 C CA . PRO A 1 390 ? 5.517 6.298 14.319 1.00 94.50 390 PRO A CA 1
ATOM 2929 C C . PRO A 1 390 ? 4.805 6.030 12.988 1.00 94.50 390 PRO A C 1
ATOM 2931 O O . PRO A 1 390 ? 3.693 5.497 12.969 1.00 94.50 390 PRO A O 1
ATOM 2934 N N . VAL A 1 391 ? 5.439 6.378 11.864 1.00 94.25 391 VAL A N 1
ATOM 2935 C CA . VAL A 1 391 ? 4.824 6.172 10.540 1.00 94.25 391 VAL A CA 1
ATOM 2936 C C . VAL A 1 391 ? 4.694 4.683 10.194 1.00 94.25 391 VAL A C 1
ATOM 2938 O O . VAL A 1 391 ? 3.671 4.297 9.631 1.00 94.25 391 VAL A O 1
ATOM 2941 N N . ARG A 1 392 ? 5.705 3.859 10.520 1.00 91.56 392 ARG A N 1
ATOM 2942 C CA . ARG A 1 392 ? 5.794 2.432 10.140 1.00 91.56 392 ARG A CA 1
ATOM 2943 C C . ARG A 1 392 ? 5.895 1.486 11.336 1.00 91.56 392 ARG A C 1
ATOM 2945 O O . ARG A 1 392 ? 6.828 0.690 11.420 1.00 91.56 392 ARG A O 1
ATOM 2952 N N . GLU A 1 393 ? 4.948 1.582 12.259 1.00 86.56 393 GLU A N 1
ATOM 2953 C CA . GLU A 1 393 ? 4.796 0.607 13.344 1.00 86.56 393 GLU A CA 1
ATOM 2954 C C . GLU A 1 393 ? 3.346 0.161 13.505 1.00 86.56 393 GLU A C 1
ATOM 2956 O O . GLU A 1 393 ? 2.417 0.899 13.166 1.00 86.56 393 GLU A O 1
ATOM 2961 N N . GLY A 1 394 ? 3.168 -1.054 14.020 1.00 80.12 394 GLY A N 1
ATOM 2962 C CA . GLY A 1 394 ? 1.874 -1.658 14.325 1.00 80.12 394 GLY A CA 1
ATOM 2963 C C . GLY A 1 394 ? 1.514 -1.592 15.811 1.00 80.12 394 GLY A C 1
ATOM 2964 O O . GLY A 1 394 ? 2.262 -1.084 16.649 1.00 80.12 394 GLY A O 1
ATOM 2965 N N . SER A 1 395 ? 0.336 -2.127 16.141 1.00 71.44 395 SER A N 1
ATOM 2966 C CA . SER A 1 395 ? -0.070 -2.452 17.517 1.00 71.44 395 SER A CA 1
ATOM 2967 C C . SER A 1 395 ? 0.073 -1.329 18.561 1.00 71.44 395 SER A C 1
ATOM 2969 O O . SER A 1 395 ? 0.362 -1.582 19.730 1.00 71.44 395 SER A O 1
ATOM 2971 N N . THR A 1 396 ? -0.182 -0.079 18.160 1.00 77.88 396 THR A N 1
ATOM 2972 C CA . THR A 1 396 ? -0.199 1.094 19.062 1.00 77.88 396 THR A CA 1
ATOM 2973 C C . THR A 1 396 ? 1.178 1.389 19.702 1.00 77.88 396 THR A C 1
ATOM 2975 O O . THR A 1 396 ? 1.297 2.205 20.614 1.00 77.88 396 THR A O 1
ATOM 2978 N N . ILE A 1 397 ? 2.257 0.773 19.207 1.00 81.44 397 ILE A N 1
ATOM 2979 C CA . ILE A 1 397 ? 3.611 0.971 19.734 1.00 81.44 397 ILE A CA 1
ATOM 2980 C C . ILE A 1 397 ? 4.089 2.387 19.404 1.00 81.44 397 ILE A C 1
ATOM 2982 O O . ILE A 1 397 ? 4.054 2.827 18.256 1.00 81.44 397 ILE A O 1
ATOM 2986 N N . GLY A 1 398 ? 4.529 3.116 20.431 1.00 87.06 398 GLY A N 1
ATOM 2987 C CA . GLY A 1 398 ? 4.976 4.502 20.295 1.00 87.06 398 GLY A CA 1
ATOM 2988 C C . GLY A 1 398 ? 3.853 5.510 20.022 1.00 87.06 398 GLY A C 1
ATOM 2989 O O . GLY A 1 398 ? 4.154 6.663 19.720 1.00 87.06 398 GLY A O 1
ATOM 2990 N N . LEU A 1 399 ? 2.581 5.102 20.119 1.00 93.75 399 LEU A N 1
ATOM 2991 C CA . LEU A 1 399 ? 1.437 5.996 19.968 1.00 93.75 399 LEU A CA 1
ATOM 2992 C C . LEU A 1 399 ? 1.201 6.804 21.250 1.00 93.75 399 LEU A C 1
ATOM 2994 O O . LEU A 1 399 ? 1.299 6.291 22.361 1.00 93.75 399 LEU A O 1
ATOM 2998 N N . THR A 1 400 ? 0.863 8.079 21.097 1.00 95.25 400 THR A N 1
ATOM 2999 C CA . THR A 1 400 ? 0.469 8.984 22.180 1.00 95.25 400 THR A CA 1
ATOM 3000 C C . THR A 1 400 ? -0.775 9.760 21.758 1.00 95.25 400 THR A C 1
ATOM 3002 O O . THR A 1 400 ? -0.778 10.398 20.708 1.00 95.25 400 THR A O 1
ATOM 3005 N N . ILE A 1 401 ? -1.826 9.734 22.580 1.00 96.06 401 ILE A N 1
ATOM 3006 C CA . ILE A 1 401 ? -2.943 10.686 22.479 1.00 96.06 401 ILE A CA 1
ATOM 3007 C C . ILE A 1 401 ? -2.609 11.848 23.409 1.00 96.06 401 ILE A C 1
ATOM 3009 O O . ILE A 1 401 ? -2.786 11.764 24.625 1.00 96.06 401 ILE A O 1
ATOM 3013 N N . ALA A 1 402 ? -2.056 12.912 22.837 1.00 96.44 402 ALA A N 1
ATOM 3014 C CA . ALA A 1 402 ? -1.571 14.058 23.582 1.00 96.44 402 ALA A CA 1
ATOM 3015 C C . ALA A 1 402 ? -2.730 14.992 23.940 1.00 96.44 402 ALA A C 1
ATOM 3017 O O . ALA A 1 402 ? -3.458 15.440 23.057 1.00 96.44 402 ALA A O 1
ATOM 3018 N N . ARG A 1 403 ? -2.902 15.281 25.237 1.00 97.12 403 ARG A N 1
ATOM 3019 C CA . ARG A 1 403 ? -3.955 16.164 25.783 1.00 97.12 403 ARG A CA 1
ATOM 3020 C C . ARG A 1 403 ? -3.428 17.518 26.266 1.00 97.12 403 ARG A C 1
ATOM 3022 O O . ARG A 1 403 ? -4.223 18.387 26.608 1.00 97.12 403 ARG A O 1
ATOM 3029 N N . ASP A 1 404 ? -2.114 17.694 26.265 1.00 96.31 404 ASP A N 1
ATOM 3030 C CA . ASP A 1 404 ? -1.400 18.910 26.643 1.00 96.31 404 ASP A CA 1
ATOM 3031 C C . ASP A 1 404 ? -0.083 19.013 25.850 1.00 96.31 404 ASP A C 1
ATOM 3033 O O . ASP A 1 404 ? 0.292 18.097 25.111 1.00 96.31 404 ASP A O 1
ATOM 3037 N N . ALA A 1 405 ? 0.605 20.150 25.965 1.00 95.81 405 ALA A N 1
ATOM 3038 C CA . ALA A 1 405 ? 1.830 20.423 25.214 1.00 95.81 405 ALA A CA 1
ATOM 3039 C C . ALA A 1 405 ? 3.003 19.506 25.595 1.00 95.81 405 ALA A C 1
ATOM 3041 O O . ALA A 1 405 ? 3.780 19.109 24.722 1.00 95.81 405 ALA A O 1
ATOM 3042 N N . ASP A 1 406 ? 3.105 19.114 26.865 1.00 94.38 406 ASP A N 1
ATOM 3043 C CA . ASP A 1 406 ? 4.158 18.214 27.340 1.00 94.38 406 ASP A CA 1
ATOM 3044 C C . ASP A 1 406 ? 3.967 16.802 26.767 1.00 94.38 406 ASP A C 1
ATOM 3046 O O . ASP A 1 406 ? 4.932 16.149 26.356 1.00 94.38 406 ASP A O 1
ATOM 3050 N N . ALA A 1 407 ? 2.719 16.341 26.655 1.00 95.12 407 ALA A N 1
ATOM 3051 C CA . ALA A 1 407 ? 2.355 15.094 25.996 1.00 95.12 407 ALA A CA 1
ATOM 3052 C C . ALA A 1 407 ? 2.630 15.138 24.486 1.00 95.12 407 ALA A C 1
ATOM 3054 O O . ALA A 1 407 ? 3.038 14.128 23.913 1.00 95.12 407 ALA A O 1
ATOM 3055 N N . VAL A 1 408 ? 2.474 16.299 23.835 1.00 95.62 408 VAL A N 1
ATOM 3056 C CA . VAL A 1 408 ? 2.885 16.467 22.432 1.00 95.62 408 VAL A CA 1
ATOM 3057 C C . VAL A 1 408 ? 4.401 16.305 22.320 1.00 95.62 408 VAL A C 1
ATOM 3059 O O . VAL A 1 408 ? 4.876 15.462 21.563 1.00 95.62 408 VAL A O 1
ATOM 3062 N N . ALA A 1 409 ? 5.176 17.051 23.110 1.00 93.56 409 ALA A N 1
ATOM 3063 C CA . ALA A 1 409 ? 6.635 16.992 23.065 1.00 93.56 409 ALA A CA 1
ATOM 3064 C C . ALA A 1 409 ? 7.172 15.581 23.366 1.00 93.56 409 ALA A C 1
ATOM 3066 O O . ALA A 1 409 ? 7.970 15.030 22.603 1.00 93.56 409 ALA A O 1
ATOM 3067 N N . SER A 1 410 ? 6.706 14.970 24.457 1.00 92.88 410 SER A N 1
ATOM 3068 C CA . SER A 1 410 ? 7.123 13.626 24.868 1.00 92.88 410 SER A CA 1
ATOM 3069 C C . SER A 1 410 ? 6.646 12.539 23.904 1.00 92.88 410 SER A C 1
ATOM 3071 O O . SER A 1 410 ? 7.413 11.616 23.626 1.00 92.88 410 SER A O 1
ATOM 3073 N N . GLY A 1 411 ? 5.450 12.673 23.324 1.00 94.38 411 GLY A N 1
ATOM 3074 C CA . GLY A 1 411 ? 4.939 11.771 22.293 1.00 94.38 411 GLY A CA 1
ATOM 3075 C C . GLY A 1 411 ? 5.809 11.772 21.037 1.00 94.38 411 GLY A C 1
ATOM 3076 O O . GLY A 1 411 ? 6.130 10.709 20.508 1.00 94.38 411 GLY A O 1
ATOM 3077 N N . LEU A 1 412 ? 6.278 12.945 20.593 1.00 93.69 412 LEU A N 1
ATOM 3078 C CA . LEU A 1 412 ? 7.197 13.057 19.452 1.00 93.69 412 LEU A CA 1
ATOM 3079 C C . LEU A 1 412 ? 8.552 12.398 19.727 1.00 93.69 412 LEU A C 1
ATOM 3081 O O . LEU A 1 412 ? 9.108 11.722 18.858 1.00 93.69 412 LEU A O 1
ATOM 3085 N N . VAL A 1 413 ? 9.071 12.551 20.947 1.00 91.75 413 VAL A N 1
ATOM 3086 C CA . VAL A 1 413 ? 10.301 11.874 21.385 1.00 91.75 413 VAL A CA 1
ATOM 3087 C C . VAL A 1 413 ? 10.097 10.363 21.508 1.00 91.75 413 VAL A C 1
ATOM 3089 O O . VAL A 1 413 ? 11.006 9.599 21.201 1.00 91.75 413 VAL A O 1
ATOM 3092 N N . LEU A 1 414 ? 8.929 9.903 21.961 1.00 92.19 414 LEU A N 1
ATOM 3093 C CA . LEU A 1 414 ? 8.632 8.478 22.068 1.00 92.19 414 LEU A CA 1
ATOM 3094 C C . LEU A 1 414 ? 8.519 7.835 20.684 1.00 92.19 414 LEU A C 1
ATOM 3096 O O . LEU A 1 414 ? 9.184 6.834 20.430 1.00 92.19 414 LEU A O 1
ATOM 3100 N N . ALA A 1 415 ? 7.726 8.422 19.786 1.00 93.69 415 ALA A N 1
ATOM 3101 C CA . ALA A 1 415 ? 7.517 7.898 18.441 1.00 93.69 415 ALA A CA 1
ATOM 3102 C C . ALA A 1 415 ? 8.825 7.832 17.633 1.00 93.69 415 ALA A C 1
ATOM 3104 O O . ALA A 1 415 ? 9.058 6.856 16.915 1.00 93.69 415 ALA A O 1
ATOM 3105 N N . SER A 1 416 ? 9.720 8.812 17.812 1.00 91.44 416 SER A N 1
ATOM 3106 C CA . SER A 1 416 ? 11.007 8.861 17.104 1.00 91.44 416 SER A CA 1
ATOM 3107 C C . SER A 1 416 ? 11.987 7.744 17.483 1.00 91.44 416 SER A C 1
ATOM 3109 O O . SER A 1 416 ? 12.920 7.459 16.731 1.00 91.44 416 SER A O 1
ATOM 3111 N N . LYS A 1 417 ? 11.765 7.060 18.615 1.00 91.00 417 LYS A N 1
ATOM 3112 C CA . LYS A 1 417 ? 12.544 5.871 19.007 1.00 91.00 417 LYS A CA 1
ATOM 3113 C C . LYS A 1 417 ? 12.231 4.649 18.146 1.00 91.00 417 LYS A C 1
ATOM 3115 O O . LYS A 1 417 ? 13.066 3.752 18.065 1.00 91.00 417 LYS A O 1
ATOM 3120 N N . TYR A 1 418 ? 11.047 4.606 17.536 1.00 89.56 418 TYR A N 1
ATOM 3121 C CA . TYR A 1 418 ? 10.575 3.456 16.763 1.00 89.56 418 TYR A CA 1
ATOM 3122 C C . TYR A 1 418 ? 10.623 3.703 15.252 1.00 89.56 418 TYR A C 1
ATOM 3124 O O . TYR A 1 418 ? 10.899 2.788 14.476 1.00 89.56 418 TYR A O 1
ATOM 3132 N N . ASP A 1 419 ? 10.438 4.949 14.813 1.00 90.62 419 ASP A N 1
ATOM 3133 C CA . ASP A 1 419 ? 10.620 5.329 13.417 1.00 90.62 419 ASP A CA 1
ATOM 3134 C C . ASP A 1 419 ? 11.246 6.724 13.310 1.00 90.62 419 ASP A C 1
ATOM 3136 O O . ASP A 1 419 ? 10.889 7.647 14.032 1.00 90.62 419 ASP A O 1
ATOM 3140 N N . ARG A 1 420 ? 12.157 6.904 12.350 1.00 89.06 420 ARG A N 1
ATOM 3141 C CA . ARG A 1 420 ? 12.737 8.216 12.022 1.00 89.06 420 ARG A CA 1
ATOM 3142 C C . ARG A 1 420 ? 11.681 9.233 11.591 1.00 89.06 420 ARG A C 1
ATOM 3144 O O . ARG A 1 420 ? 11.933 10.431 11.686 1.00 89.06 420 ARG A O 1
ATOM 3151 N N . ARG A 1 421 ? 10.552 8.753 11.067 1.00 92.75 421 ARG A N 1
ATOM 3152 C CA . ARG A 1 421 ? 9.422 9.571 10.624 1.00 92.75 421 ARG A CA 1
ATOM 3153 C C . ARG A 1 421 ? 8.278 9.408 11.613 1.00 92.75 421 ARG A C 1
ATOM 3155 O O . ARG A 1 421 ? 7.870 8.286 11.918 1.00 92.75 421 ARG A O 1
ATOM 3162 N N . VAL A 1 422 ? 7.773 10.536 12.091 1.00 94.94 422 VAL A N 1
ATOM 3163 C CA . VAL A 1 422 ? 6.674 10.624 13.051 1.00 94.94 422 VAL A CA 1
ATOM 3164 C C . VAL A 1 422 ? 5.496 11.308 12.374 1.00 94.94 422 VAL A C 1
ATOM 3166 O O . VAL A 1 422 ? 5.675 12.238 11.587 1.00 94.94 422 VAL A O 1
ATOM 3169 N N . LEU A 1 423 ? 4.299 10.819 12.674 1.00 96.19 423 LEU A N 1
ATOM 3170 C CA . LEU A 1 423 ? 3.039 11.346 12.182 1.00 96.19 423 LEU A CA 1
ATOM 3171 C C . LEU A 1 423 ? 2.286 11.993 13.346 1.00 96.19 423 LEU A C 1
ATOM 3173 O O . LEU A 1 423 ? 2.056 11.347 14.370 1.00 96.19 423 LEU A O 1
ATOM 3177 N N . ALA A 1 424 ? 1.905 13.258 13.169 1.00 97.00 424 ALA A N 1
ATOM 3178 C CA . ALA A 1 424 ? 0.998 13.984 14.052 1.00 97.00 424 ALA A CA 1
ATOM 3179 C C . ALA A 1 424 ? -0.335 14.187 13.328 1.00 97.00 424 ALA A C 1
ATOM 3181 O O . ALA A 1 424 ? -0.353 14.644 12.189 1.00 97.00 424 ALA A O 1
ATOM 3182 N N . GLN A 1 425 ? -1.443 13.819 13.960 1.00 96.94 425 GLN A N 1
ATOM 3183 C CA . GLN A 1 425 ? -2.746 13.690 13.316 1.00 96.94 425 GLN A CA 1
ATOM 3184 C C . GLN A 1 425 ? -3.858 14.225 14.211 1.00 96.94 425 GLN A C 1
ATOM 3186 O O . GLN A 1 425 ? -3.805 14.085 15.436 1.00 96.94 425 GLN A O 1
ATOM 3191 N N . ARG A 1 426 ? -4.890 14.813 13.597 1.00 96.81 426 ARG A N 1
ATOM 3192 C CA . ARG A 1 426 ? -6.113 15.205 14.302 1.00 96.81 426 ARG A CA 1
ATOM 3193 C C . ARG A 1 426 ? -6.719 13.988 14.999 1.00 96.81 426 ARG A C 1
ATOM 3195 O O . ARG A 1 426 ? -6.924 12.949 14.375 1.00 96.81 426 ARG A O 1
ATOM 3202 N N . PHE A 1 427 ? -7.009 14.127 16.288 1.00 96.81 427 PHE A N 1
ATOM 3203 C CA . PHE A 1 427 ? -7.747 13.108 17.021 1.00 96.81 427 PHE A CA 1
ATOM 3204 C C . PHE A 1 427 ? -9.195 13.064 16.530 1.00 96.81 427 PHE A C 1
ATOM 3206 O O . PHE A 1 427 ? -9.831 14.113 16.446 1.00 96.81 427 PHE A O 1
ATOM 3213 N N . GLN A 1 428 ? -9.698 11.864 16.236 1.00 95.69 428 GLN A N 1
ATOM 3214 C CA . GLN A 1 428 ? -11.111 11.651 15.937 1.00 95.69 428 GLN A CA 1
ATOM 3215 C C . GLN A 1 428 ? -11.789 10.949 17.101 1.00 95.69 428 GLN A C 1
ATOM 3217 O O . GLN A 1 428 ? -11.311 9.925 17.586 1.00 95.69 428 GLN A O 1
ATOM 3222 N N . GLU A 1 429 ? -12.907 11.519 17.532 1.00 93.88 429 GLU A N 1
ATOM 3223 C CA . GLU A 1 429 ? -13.772 10.951 18.555 1.00 93.88 429 GLU A CA 1
ATOM 3224 C C . GLU A 1 429 ? -14.960 10.266 17.883 1.00 93.88 429 GLU A C 1
ATOM 3226 O O . GLU A 1 429 ? -15.583 10.832 16.985 1.00 93.88 429 GLU A O 1
ATOM 3231 N N . GLY A 1 430 ? -15.278 9.046 18.309 1.00 94.38 430 GLY A N 1
ATOM 3232 C CA . GLY A 1 430 ? -16.360 8.282 17.708 1.00 94.38 430 GLY A CA 1
ATOM 3233 C C . GLY A 1 430 ? -16.344 6.810 18.095 1.00 94.38 430 GLY A C 1
ATOM 3234 O O . GLY A 1 430 ? -15.605 6.388 18.984 1.00 94.38 430 GLY A O 1
ATOM 3235 N N . THR A 1 431 ? -17.180 6.025 17.420 1.00 94.75 431 THR A N 1
ATOM 3236 C CA . THR A 1 431 ? -17.205 4.567 17.574 1.00 94.75 431 THR A CA 1
ATOM 3237 C C . THR A 1 431 ? -16.077 3.943 16.759 1.00 94.75 431 THR A C 1
ATOM 3239 O O . THR A 1 431 ? -16.064 4.061 15.533 1.00 94.75 431 THR A O 1
ATOM 3242 N N . GLU A 1 432 ? -15.146 3.265 17.432 1.00 95.12 432 GLU A N 1
ATOM 3243 C CA . GLU A 1 432 ? -14.086 2.499 16.776 1.00 95.12 432 GLU A CA 1
ATOM 3244 C C . GLU A 1 432 ? -14.661 1.190 16.222 1.00 95.12 432 GLU A C 1
ATOM 3246 O O . GLU A 1 432 ? -15.188 0.339 16.950 1.00 95.12 432 GLU A O 1
ATOM 3251 N N . ILE A 1 433 ? -14.575 1.044 14.905 1.00 96.62 433 ILE A N 1
ATOM 3252 C CA . ILE A 1 433 ? -14.992 -0.150 14.187 1.00 96.62 433 ILE A CA 1
ATOM 3253 C C . ILE A 1 433 ? -13.848 -0.662 13.322 1.00 96.62 433 ILE A C 1
ATOM 3255 O O . ILE A 1 433 ? -12.912 0.050 12.962 1.00 96.62 433 ILE A O 1
ATOM 3259 N N . THR A 1 434 ? -13.966 -1.914 12.921 1.00 97.19 434 THR A N 1
ATOM 3260 C CA . THR A 1 434 ? -13.077 -2.512 11.943 1.00 97.19 434 THR A CA 1
ATOM 3261 C C . THR A 1 434 ? -13.868 -3.292 10.907 1.00 97.19 434 THR A C 1
ATOM 3263 O O . THR A 1 434 ? -14.931 -3.856 11.195 1.00 97.19 434 THR A O 1
ATOM 3266 N N . VAL A 1 435 ? -13.348 -3.319 9.685 1.00 98.50 435 VAL A N 1
ATOM 3267 C CA . VAL A 1 435 ? -13.960 -4.011 8.554 1.00 98.50 435 VAL A CA 1
ATOM 3268 C C . VAL A 1 435 ? -12.931 -4.930 7.914 1.00 98.50 435 VAL A C 1
ATOM 3270 O O . VAL A 1 435 ? -11.898 -4.493 7.404 1.00 98.50 435 VAL A O 1
ATOM 3273 N N . GLY A 1 436 ? -13.208 -6.232 7.940 1.00 98.25 436 GLY A N 1
ATOM 3274 C CA . GLY A 1 436 ? -12.412 -7.210 7.206 1.00 98.25 436 GLY A CA 1
ATOM 3275 C C . GLY A 1 436 ? -12.763 -7.196 5.719 1.00 98.25 436 GLY A C 1
ATOM 3276 O O . GLY A 1 436 ? -13.934 -7.127 5.355 1.00 98.25 436 GLY A O 1
ATOM 3277 N N . VAL A 1 437 ? -11.761 -7.302 4.852 1.00 98.56 437 VAL A N 1
ATOM 3278 C CA . VAL A 1 437 ? -11.951 -7.384 3.399 1.00 98.56 437 VAL A CA 1
ATOM 3279 C C . VAL A 1 437 ? -11.197 -8.595 2.872 1.00 98.56 437 VAL A C 1
ATOM 3281 O O . VAL A 1 437 ? -10.016 -8.773 3.168 1.00 98.56 437 VAL A O 1
ATOM 3284 N N . LEU A 1 438 ? -11.879 -9.433 2.093 1.00 98.19 438 LEU A N 1
ATOM 3285 C CA . LEU A 1 438 ? -11.306 -10.594 1.419 1.00 98.19 438 LEU A CA 1
ATOM 3286 C C . LEU A 1 438 ? -11.366 -10.385 -0.094 1.00 98.19 438 LEU A C 1
ATOM 3288 O O . LEU A 1 438 ? -12.397 -9.983 -0.617 1.00 98.19 438 LEU A O 1
ATOM 3292 N N . ALA A 1 439 ? -10.296 -10.717 -0.808 1.00 95.31 439 ALA A N 1
ATOM 3293 C CA . ALA A 1 439 ? -10.276 -10.755 -2.271 1.00 95.31 439 ALA A CA 1
ATOM 3294 C C . ALA A 1 439 ? -9.710 -12.106 -2.713 1.00 95.31 439 ALA A C 1
ATOM 3296 O O . ALA A 1 439 ? -8.498 -12.252 -2.878 1.00 95.31 439 ALA A O 1
ATOM 3297 N N . THR A 1 440 ? -10.586 -13.118 -2.786 1.00 92.19 440 THR A N 1
ATOM 3298 C CA . THR A 1 440 ? -10.214 -14.538 -2.979 1.00 92.19 440 THR A CA 1
ATOM 3299 C C . THR A 1 440 ? -11.171 -15.306 -3.914 1.00 92.19 440 THR A C 1
ATOM 3301 O O . THR A 1 440 ? -11.898 -16.190 -3.456 1.00 92.19 440 THR A O 1
ATOM 3304 N N . PRO A 1 441 ? -11.185 -15.035 -5.235 1.00 84.06 441 PRO A N 1
ATOM 3305 C CA . PRO A 1 441 ? -10.604 -13.876 -5.918 1.00 84.06 441 PRO A CA 1
ATOM 3306 C C . PRO A 1 441 ? -11.545 -12.662 -5.908 1.00 84.06 441 PRO A C 1
ATOM 3308 O O . PRO A 1 441 ? -11.080 -11.529 -6.003 1.00 84.06 441 PRO A O 1
ATOM 3311 N N . ASP A 1 442 ? -12.849 -12.901 -5.765 1.00 93.19 442 ASP A N 1
ATOM 3312 C CA . ASP A 1 442 ? -13.861 -11.853 -5.722 1.00 93.19 442 ASP A CA 1
ATOM 3313 C C . ASP A 1 442 ? -13.743 -11.050 -4.427 1.00 93.19 442 ASP A C 1
ATOM 3315 O O . ASP A 1 442 ? -13.425 -11.599 -3.362 1.00 93.19 442 ASP A O 1
ATOM 3319 N N . LEU A 1 443 ? -14.004 -9.746 -4.533 1.00 95.94 443 LEU A N 1
ATOM 3320 C CA . LEU A 1 443 ? -14.031 -8.849 -3.387 1.00 95.94 443 LEU A CA 1
ATOM 3321 C C . LEU A 1 443 ? -15.265 -9.154 -2.531 1.00 95.94 443 LEU A C 1
ATOM 3323 O O . LEU A 1 443 ? -16.400 -9.067 -2.996 1.00 95.94 443 LEU A O 1
ATOM 3327 N N . GLN A 1 444 ? -15.032 -9.461 -1.265 1.00 98.12 444 GLN A N 1
ATOM 3328 C CA . GLN A 1 444 ? -16.047 -9.655 -0.248 1.00 98.12 444 GLN A CA 1
ATOM 3329 C C . GLN A 1 444 ? -15.678 -8.812 0.971 1.00 98.12 444 GLN A C 1
ATOM 3331 O O . GLN A 1 444 ? -14.686 -9.081 1.649 1.00 98.12 444 GLN A O 1
ATOM 3336 N N . VAL A 1 445 ? -16.499 -7.807 1.259 1.00 98.38 445 VAL A N 1
ATOM 3337 C CA . VAL A 1 445 ? -16.393 -7.011 2.483 1.00 98.38 445 VAL A CA 1
ATOM 3338 C C . VAL A 1 445 ? -17.182 -7.714 3.589 1.00 98.38 445 VAL A C 1
ATOM 3340 O O . VAL A 1 445 ? -18.320 -8.135 3.377 1.00 98.38 445 VAL A O 1
ATOM 3343 N N . LEU A 1 446 ? -16.559 -7.909 4.748 1.00 98.31 446 LEU A N 1
ATOM 3344 C CA . LEU A 1 446 ? -17.139 -8.612 5.893 1.00 98.31 446 LEU A CA 1
ATOM 3345 C C . LEU A 1 446 ? -17.988 -7.658 6.755 1.00 98.31 446 LEU A C 1
ATOM 3347 O O . LEU A 1 446 ? -17.860 -6.438 6.621 1.00 98.31 446 LEU A O 1
ATOM 3351 N N . PRO A 1 447 ? -18.872 -8.179 7.630 1.00 98.06 447 PRO A N 1
ATOM 3352 C CA . PRO A 1 447 ? -19.637 -7.360 8.569 1.00 98.06 447 PRO A CA 1
ATOM 3353 C C . PRO A 1 447 ? -18.745 -6.448 9.418 1.00 98.06 447 PRO A C 1
ATOM 3355 O O . PRO A 1 447 ? -17.637 -6.835 9.794 1.00 98.06 447 PRO A O 1
ATOM 3358 N N . THR A 1 448 ? -19.245 -5.254 9.743 1.00 97.94 448 THR A N 1
ATOM 3359 C CA . THR A 1 448 ? -18.555 -4.325 10.645 1.00 97.94 448 THR A CA 1
ATOM 3360 C C . THR A 1 448 ? -18.467 -4.910 12.052 1.00 97.94 448 THR A C 1
ATOM 3362 O O . THR A 1 448 ? -19.426 -5.497 12.556 1.00 97.94 448 THR A O 1
ATOM 3365 N N . LEU A 1 449 ? -17.324 -4.729 12.702 1.00 95.75 449 LEU A N 1
ATOM 3366 C CA . LEU A 1 449 ? -17.077 -5.176 14.069 1.00 95.75 449 LEU A CA 1
ATOM 3367 C C . LEU A 1 449 ? -16.727 -3.952 14.913 1.00 95.75 449 LEU A C 1
ATOM 3369 O O . LEU A 1 449 ? -15.770 -3.253 14.607 1.00 95.75 449 LEU A O 1
ATOM 3373 N N . GLU A 1 450 ? -17.508 -3.685 15.956 1.00 94.81 450 GLU A N 1
ATOM 3374 C CA . GLU A 1 450 ? -17.222 -2.633 16.938 1.00 94.81 450 GLU A CA 1
ATOM 3375 C C . GLU A 1 450 ? -16.289 -3.164 18.021 1.00 94.81 450 GLU A C 1
ATOM 3377 O O . GLU A 1 450 ? -16.535 -4.230 18.600 1.00 94.81 450 GLU A O 1
ATOM 3382 N N . ILE A 1 451 ? -15.235 -2.400 18.291 1.00 85.88 451 ILE A N 1
ATOM 3383 C CA . ILE A 1 451 ? -14.239 -2.711 19.305 1.00 85.88 451 ILE A CA 1
ATOM 3384 C C . ILE A 1 451 ? -14.632 -1.967 20.578 1.00 85.88 451 ILE A C 1
ATOM 3386 O O . ILE A 1 451 ? -14.507 -0.749 20.664 1.00 85.88 451 ILE A O 1
ATOM 3390 N N . VAL A 1 452 ? -15.110 -2.702 21.582 1.00 81.69 452 VAL A N 1
ATOM 3391 C CA . VAL A 1 452 ? -15.411 -2.136 22.900 1.00 81.69 452 VAL A CA 1
ATOM 3392 C C . VAL A 1 452 ? -14.287 -2.514 23.850 1.00 81.69 452 VAL A C 1
ATOM 3394 O O . VAL A 1 452 ? -14.066 -3.692 24.127 1.00 81.69 452 VAL A O 1
ATOM 3397 N N . SER A 1 453 ? -13.567 -1.511 24.334 1.00 69.75 453 SER A N 1
ATOM 3398 C CA . SER A 1 453 ? -12.480 -1.652 25.299 1.00 69.75 453 SER A CA 1
ATOM 3399 C C . SER A 1 453 ? -12.886 -1.000 26.617 1.00 69.75 453 SER A C 1
ATOM 3401 O O . SER A 1 453 ? -13.492 0.071 26.611 1.00 69.75 453 SER A O 1
ATOM 3403 N N . ASP A 1 454 ? -12.514 -1.612 27.742 1.00 63.09 454 ASP A N 1
ATOM 3404 C CA . ASP A 1 454 ? -12.636 -0.973 29.062 1.00 63.09 454 ASP A CA 1
ATOM 3405 C C . ASP A 1 454 ? -11.600 0.155 29.246 1.00 63.09 454 ASP A C 1
ATOM 3407 O O . ASP A 1 454 ? -11.748 1.023 30.110 1.00 63.09 454 ASP A O 1
ATOM 3411 N N . ASN A 1 455 ? -10.551 0.166 28.413 1.00 59.47 455 ASN A N 1
ATOM 3412 C CA . ASN A 1 455 ? -9.534 1.212 28.377 1.00 59.47 455 ASN A CA 1
ATOM 3413 C C . ASN A 1 455 ? -9.901 2.318 27.369 1.00 59.47 455 ASN A C 1
ATOM 3415 O O . ASN A 1 455 ? -10.391 1.999 26.284 1.00 59.47 455 ASN A O 1
ATOM 3419 N N . PRO A 1 456 ? -9.543 3.595 27.634 1.00 56.47 456 PRO A N 1
ATOM 3420 C CA . PRO A 1 456 ? -9.777 4.719 26.716 1.00 56.47 456 PRO A CA 1
ATOM 3421 C C . PRO A 1 456 ? -9.088 4.608 25.345 1.00 56.47 456 PRO A C 1
ATOM 3423 O O . PRO A 1 456 ? -9.339 5.437 24.475 1.00 56.47 456 PRO A O 1
ATOM 3426 N N . VAL A 1 457 ? -8.164 3.656 25.177 1.00 58.41 457 VAL A N 1
ATOM 3427 C CA . VAL A 1 457 ? -7.385 3.425 23.955 1.00 58.41 457 VAL A CA 1
ATOM 3428 C C . VAL A 1 457 ? -7.316 1.925 23.701 1.00 58.41 457 VAL A C 1
ATOM 3430 O O . VAL A 1 457 ? -7.023 1.161 24.622 1.00 58.41 457 VAL A O 1
ATOM 3433 N N . TYR A 1 458 ? -7.532 1.503 22.454 1.00 58.97 458 TYR A N 1
ATOM 3434 C CA . TYR A 1 458 ? -7.323 0.120 22.033 1.00 58.97 458 TYR A CA 1
ATOM 3435 C C . TYR A 1 458 ? -5.822 -0.167 21.824 1.00 58.97 458 TYR A C 1
ATOM 3437 O O . TYR A 1 458 ? -5.265 -0.109 20.720 1.00 58.97 458 TYR A O 1
ATOM 3445 N N . ASP A 1 459 ? -5.124 -0.394 22.935 1.00 62.31 459 ASP A N 1
ATOM 3446 C CA . ASP A 1 459 ? -3.685 -0.655 22.996 1.00 62.31 459 ASP A CA 1
ATOM 3447 C C . ASP A 1 459 ? -3.330 -2.152 22.858 1.00 62.31 459 ASP A C 1
ATOM 3449 O O . ASP A 1 459 ? -4.195 -3.011 22.684 1.00 62.31 459 ASP A O 1
ATOM 3453 N N . TYR A 1 460 ? -2.031 -2.479 22.875 1.00 56.78 460 TYR A N 1
ATOM 3454 C CA . TYR A 1 460 ? -1.542 -3.860 22.745 1.00 56.78 460 TYR A CA 1
ATOM 3455 C C . TYR A 1 460 ? -2.149 -4.805 23.799 1.00 56.78 460 TYR A C 1
ATOM 3457 O O . TYR A 1 460 ? -2.471 -5.954 23.498 1.00 56.78 460 TYR A O 1
ATOM 3465 N N . ASP A 1 461 ? -2.320 -4.331 25.034 1.00 56.59 461 ASP A N 1
ATOM 3466 C CA . ASP A 1 461 ? -2.863 -5.136 26.128 1.00 56.59 461 ASP A CA 1
ATOM 3467 C C . ASP A 1 461 ? -4.367 -5.395 25.932 1.00 56.59 461 ASP A C 1
ATOM 3469 O O . ASP A 1 461 ? -4.820 -6.531 26.091 1.00 56.59 461 ASP A O 1
ATOM 3473 N N . ALA A 1 462 ? -5.128 -4.394 25.477 1.00 57.28 462 ALA A N 1
ATOM 3474 C CA . ALA A 1 462 ? -6.533 -4.555 25.095 1.00 57.28 462 ALA A CA 1
ATOM 3475 C C . ALA A 1 462 ? -6.727 -5.486 23.878 1.00 57.28 462 ALA A C 1
ATOM 3477 O O . ALA A 1 462 ? -7.728 -6.203 23.803 1.00 57.28 462 ALA A O 1
ATOM 3478 N N . LYS A 1 463 ? -5.767 -5.504 22.941 1.00 60.09 463 LYS A N 1
ATOM 3479 C CA . LYS A 1 463 ? -5.797 -6.306 21.702 1.00 60.09 463 LYS A CA 1
ATOM 3480 C C . LYS A 1 463 ? -5.555 -7.801 21.913 1.00 60.09 463 LYS A C 1
ATOM 3482 O O . LYS A 1 463 ? -6.089 -8.612 21.160 1.00 60.09 463 LYS A O 1
ATOM 3487 N N . TYR A 1 464 ? -4.734 -8.178 22.896 1.00 57.19 464 TYR A N 1
ATOM 3488 C CA . TYR A 1 464 ? -4.199 -9.547 22.973 1.00 57.19 464 TYR A CA 1
ATOM 3489 C C . TYR A 1 464 ? -4.363 -10.240 24.332 1.00 57.19 464 TYR A C 1
ATOM 3491 O O . TYR A 1 464 ? -4.025 -11.425 24.451 1.00 57.19 464 TYR A O 1
ATOM 3499 N N . THR A 1 465 ? -4.923 -9.558 25.335 1.00 57.53 465 THR A N 1
ATOM 3500 C CA . THR A 1 465 ? -5.285 -10.163 26.622 1.00 57.53 465 THR A CA 1
ATOM 3501 C C . THR A 1 465 ? -6.760 -10.565 26.630 1.00 57.53 465 THR A C 1
ATOM 3503 O O . THR A 1 465 ? -7.655 -9.737 26.465 1.00 57.53 465 THR A O 1
ATOM 3506 N N . ALA A 1 466 ? -7.027 -11.857 26.849 1.00 52.03 466 ALA A N 1
ATOM 3507 C CA . ALA A 1 466 ? -8.387 -12.386 26.902 1.00 52.03 466 ALA A CA 1
ATOM 3508 C C . ALA A 1 466 ? -9.220 -11.679 27.987 1.00 52.03 466 ALA A C 1
ATOM 3510 O O . ALA A 1 466 ? -8.806 -11.613 29.144 1.00 52.03 466 ALA A O 1
ATOM 3511 N N . GLY A 1 467 ? -10.399 -11.178 27.605 1.00 54.75 467 GLY A N 1
ATOM 3512 C CA . GLY A 1 467 ? -11.353 -10.533 28.512 1.00 54.75 467 GLY A CA 1
ATOM 3513 C C . GLY A 1 467 ? -11.211 -9.015 28.678 1.00 54.75 467 GLY A C 1
ATOM 3514 O O . GLY A 1 467 ? -11.952 -8.467 29.481 1.00 54.75 467 GLY A O 1
ATOM 3515 N N . LYS A 1 468 ? -10.303 -8.341 27.950 1.00 57.81 468 LYS A N 1
ATOM 3516 C CA . LYS A 1 468 ? -10.129 -6.868 28.005 1.00 57.81 468 LYS A CA 1
ATOM 3517 C C . LYS A 1 468 ? -10.787 -6.091 26.861 1.00 57.81 468 LYS A C 1
ATOM 3519 O O . LYS A 1 468 ? -10.872 -4.867 26.920 1.00 57.81 468 LYS A O 1
ATOM 3524 N N . SER A 1 469 ? -11.233 -6.786 25.820 1.00 64.62 469 SER A N 1
ATOM 3525 C CA . SER A 1 469 ? -11.999 -6.204 24.723 1.00 64.62 469 SER A CA 1
ATOM 3526 C C . SER A 1 469 ? -13.141 -7.126 24.311 1.00 64.62 469 SER A C 1
ATOM 3528 O O . SER A 1 469 ? -13.036 -8.355 24.365 1.00 64.62 469 SER A O 1
ATOM 3530 N N . HIS A 1 470 ? -14.263 -6.513 23.946 1.00 76.94 470 HIS A N 1
ATOM 3531 C CA . HIS A 1 470 ? -15.473 -7.180 23.495 1.00 76.94 470 HIS A CA 1
ATOM 3532 C C . HIS A 1 470 ? -15.757 -6.788 22.048 1.00 76.94 470 HIS A C 1
ATOM 3534 O O . HIS A 1 470 ? -15.738 -5.609 21.696 1.00 76.94 470 HIS A O 1
ATOM 3540 N N . HIS A 1 471 ? -16.036 -7.786 21.212 1.00 87.81 471 HIS A N 1
ATOM 3541 C CA . HIS A 1 471 ? -16.366 -7.587 19.805 1.00 87.81 471 HIS A CA 1
ATOM 3542 C C . HIS A 1 471 ? -17.878 -7.628 19.630 1.00 87.81 471 HIS A C 1
ATOM 3544 O O . HIS A 1 471 ? -18.524 -8.608 20.014 1.00 87.81 471 HIS A O 1
ATOM 3550 N N . ILE A 1 472 ? -18.447 -6.581 19.037 1.00 92.25 472 ILE A N 1
ATOM 3551 C CA . ILE A 1 472 ? -19.878 -6.534 18.729 1.00 92.25 472 ILE A CA 1
ATOM 3552 C C . ILE A 1 472 ? -20.050 -6.543 17.216 1.00 92.25 472 ILE A C 1
ATOM 3554 O O . ILE A 1 472 ? -19.558 -5.657 16.519 1.00 92.25 472 ILE A O 1
ATOM 3558 N N . ILE A 1 473 ? -20.735 -7.573 16.713 1.00 94.94 473 ILE A N 1
ATOM 3559 C CA . ILE A 1 473 ? -20.945 -7.804 15.283 1.00 94.94 473 ILE A CA 1
ATOM 3560 C C . ILE A 1 473 ? -22.450 -7.995 15.028 1.00 94.94 473 ILE A C 1
ATOM 3562 O O . ILE A 1 473 ? -23.035 -8.925 15.589 1.00 94.94 473 ILE A O 1
ATOM 3566 N N . PRO A 1 474 ? -23.087 -7.169 14.179 1.00 95.19 474 PRO A N 1
ATOM 3567 C CA . PRO A 1 474 ? -22.523 -5.976 13.546 1.00 95.19 474 PRO A CA 1
ATOM 3568 C C . PRO A 1 474 ? -22.287 -4.835 14.555 1.00 95.19 474 PRO A C 1
ATOM 3570 O O . PRO A 1 474 ? -22.937 -4.789 15.601 1.00 95.19 474 PRO A O 1
ATOM 3573 N N . ALA A 1 475 ? -21.407 -3.886 14.220 1.00 96.00 475 ALA A N 1
ATOM 3574 C CA . ALA A 1 475 ? -21.148 -2.691 15.032 1.00 96.00 475 ALA A CA 1
ATOM 3575 C C . ALA A 1 475 ? -22.441 -1.921 15.357 1.00 96.00 475 ALA A C 1
ATOM 3577 O O . ALA A 1 475 ? -23.305 -1.790 14.487 1.00 96.00 475 ALA A O 1
ATOM 3578 N N . ARG A 1 476 ? -22.597 -1.362 16.566 1.00 95.56 476 ARG A N 1
ATOM 3579 C CA . ARG A 1 476 ? -23.840 -0.691 17.015 1.00 95.56 476 ARG A CA 1
ATOM 3580 C C . ARG A 1 476 ? -23.969 0.751 16.516 1.00 95.56 476 ARG A C 1
ATOM 3582 O O . ARG A 1 476 ? -24.353 1.649 17.259 1.00 95.56 476 ARG A O 1
ATOM 3589 N N . ILE A 1 477 ? -23.705 0.952 15.235 1.00 95.94 477 ILE A N 1
ATOM 3590 C CA . ILE A 1 477 ? -23.956 2.198 14.510 1.00 95.94 477 ILE A CA 1
ATOM 3591 C C . ILE A 1 477 ? -25.154 2.012 13.559 1.00 95.94 477 ILE A C 1
ATOM 3593 O O . ILE A 1 477 ? -25.522 0.870 13.252 1.00 95.94 477 ILE A O 1
ATOM 3597 N N . PRO A 1 478 ? -25.805 3.100 13.109 1.00 97.50 478 PRO A N 1
ATOM 3598 C CA . PRO A 1 478 ? -26.874 3.031 12.116 1.00 97.50 478 PRO A CA 1
ATOM 3599 C C . PRO A 1 478 ? -26.485 2.221 10.871 1.00 97.50 478 PRO A C 1
ATOM 3601 O O . PRO A 1 478 ? -25.354 2.308 10.404 1.00 97.50 478 PRO A O 1
ATOM 3604 N N . GLU A 1 479 ? -27.441 1.482 10.298 1.00 97.19 479 GLU A N 1
ATOM 3605 C CA . GLU A 1 479 ? -27.183 0.582 9.158 1.00 97.19 479 GLU A CA 1
ATOM 3606 C C . GLU A 1 479 ? -26.517 1.288 7.976 1.00 97.19 479 GLU A C 1
ATOM 3608 O O . GLU A 1 479 ? -25.518 0.800 7.466 1.00 97.19 479 GLU A O 1
ATOM 3613 N N . HIS A 1 480 ? -27.005 2.472 7.600 1.00 97.81 480 HIS A N 1
ATOM 3614 C CA . HIS A 1 480 ? -26.425 3.232 6.491 1.00 97.81 480 HIS A CA 1
ATOM 3615 C C . HIS A 1 480 ? -24.944 3.588 6.713 1.00 97.81 480 HIS A C 1
ATOM 3617 O O . HIS A 1 480 ? -24.182 3.585 5.756 1.00 97.81 480 HIS A O 1
ATOM 3623 N N . LEU A 1 481 ? -24.515 3.820 7.962 1.00 97.75 481 LEU A N 1
ATOM 3624 C CA . LEU A 1 481 ? -23.104 4.070 8.286 1.00 97.75 481 LEU A CA 1
ATOM 3625 C C . LEU A 1 481 ? -22.271 2.787 8.255 1.00 97.75 481 LEU A C 1
ATOM 3627 O O . LEU A 1 481 ? -21.082 2.833 7.950 1.00 97.75 481 LEU A O 1
ATOM 3631 N N . ARG A 1 482 ? -22.877 1.625 8.546 1.00 98.12 482 ARG A N 1
ATOM 3632 C CA . ARG A 1 482 ? -22.212 0.330 8.340 1.00 98.12 482 ARG A CA 1
ATOM 3633 C C . ARG A 1 482 ? -21.964 0.086 6.858 1.00 98.12 482 ARG A C 1
ATOM 3635 O O . ARG A 1 482 ? -20.849 -0.273 6.497 1.00 98.12 482 ARG A O 1
ATOM 3642 N N . GLU A 1 483 ? -22.978 0.308 6.026 1.00 98.12 483 GLU A N 1
ATOM 3643 C CA . GLU A 1 483 ? -22.881 0.168 4.570 1.00 98.12 483 GLU A CA 1
ATOM 3644 C C . GLU A 1 483 ? -21.821 1.115 3.985 1.00 98.12 483 GLU A C 1
ATOM 3646 O O . GLU A 1 483 ? -21.012 0.691 3.160 1.00 98.12 483 GLU A O 1
ATOM 3651 N N . GLU A 1 484 ? -21.780 2.368 4.450 1.00 98.25 484 GLU A N 1
ATOM 3652 C CA . GLU A 1 484 ? -20.785 3.366 4.041 1.00 98.25 484 GLU A CA 1
ATOM 3653 C C . GLU A 1 484 ? -19.365 2.966 4.467 1.00 98.25 484 GLU A C 1
ATOM 3655 O O . GLU A 1 484 ? -18.480 2.857 3.623 1.00 98.25 484 GLU A O 1
ATOM 3660 N N . ALA A 1 485 ? -19.154 2.599 5.735 1.00 98.38 485 ALA A N 1
ATOM 3661 C CA . ALA A 1 485 ? -17.852 2.125 6.205 1.00 98.38 485 ALA A CA 1
ATOM 3662 C C . ALA A 1 485 ? -17.379 0.851 5.478 1.00 98.38 485 ALA A C 1
ATOM 3664 O O . ALA A 1 485 ? -16.187 0.678 5.217 1.00 98.38 485 ALA A O 1
ATOM 3665 N N . GLN A 1 486 ? -18.297 -0.057 5.131 1.00 98.69 486 GLN A N 1
ATOM 3666 C CA . GLN A 1 486 ? -17.985 -1.238 4.325 1.00 98.69 486 GLN A CA 1
ATOM 3667 C C . GLN A 1 486 ? -17.609 -0.869 2.887 1.00 98.69 486 GLN A C 1
ATOM 3669 O O . GLN A 1 486 ? -16.665 -1.441 2.335 1.00 98.69 486 GLN A O 1
ATOM 3674 N N . HIS A 1 487 ? -18.323 0.082 2.283 1.00 98.50 487 HIS A N 1
ATOM 3675 C CA . HIS A 1 487 ? -17.981 0.611 0.969 1.00 98.50 487 HIS A CA 1
ATOM 3676 C C . HIS A 1 487 ? -16.564 1.196 0.973 1.00 98.50 487 HIS A C 1
ATOM 3678 O O . HIS A 1 487 ? -15.723 0.769 0.179 1.00 98.50 487 HIS A O 1
ATOM 3684 N N . ASP A 1 488 ? -16.278 2.080 1.925 1.00 98.56 488 ASP A N 1
ATOM 3685 C CA . ASP A 1 488 ? -14.999 2.771 2.060 1.00 98.56 488 ASP A CA 1
ATOM 3686 C C . ASP A 1 488 ? -13.843 1.811 2.344 1.00 98.56 488 ASP A C 1
ATOM 3688 O O . ASP A 1 488 ? -12.774 1.931 1.743 1.00 98.56 488 ASP A O 1
ATOM 3692 N N . ALA A 1 489 ? -14.062 0.786 3.174 1.00 98.75 489 ALA A N 1
ATOM 3693 C CA . ALA A 1 489 ? -13.084 -0.277 3.393 1.00 98.75 489 ALA A CA 1
ATOM 3694 C C . ALA A 1 489 ? -12.773 -1.057 2.103 1.00 98.75 489 ALA A C 1
ATOM 3696 O O . ALA A 1 489 ? -11.613 -1.382 1.829 1.00 98.75 489 ALA A O 1
ATOM 3697 N N . GLY A 1 490 ? -13.794 -1.335 1.286 1.00 98.56 490 GLY A N 1
ATOM 3698 C CA . GLY A 1 490 ? -13.631 -1.956 -0.027 1.00 98.56 490 GLY A CA 1
ATOM 3699 C C . GLY A 1 490 ? -12.826 -1.082 -0.993 1.00 98.56 490 GLY A C 1
ATOM 3700 O O . GLY A 1 490 ? -11.913 -1.582 -1.654 1.00 98.56 490 GLY A O 1
ATOM 3701 N N . VAL A 1 491 ? -13.112 0.223 -1.036 1.00 98.56 491 VAL A N 1
ATOM 3702 C CA . VAL A 1 491 ? -12.359 1.189 -1.851 1.00 98.56 491 VAL A CA 1
ATOM 3703 C C . VAL A 1 491 ? -10.912 1.280 -1.370 1.00 98.56 491 VAL A C 1
ATOM 3705 O O . VAL A 1 491 ? -10.006 1.131 -2.188 1.00 98.56 491 VAL A O 1
ATOM 3708 N N . ALA A 1 492 ? -10.674 1.436 -0.062 1.00 98.62 492 ALA A N 1
ATOM 3709 C CA . ALA A 1 492 ? -9.340 1.491 0.540 1.00 98.62 492 ALA A CA 1
ATOM 3710 C C . ALA A 1 492 ? -8.495 0.266 0.160 1.00 98.62 492 ALA A C 1
ATOM 3712 O O . ALA A 1 492 ? -7.361 0.402 -0.303 1.00 98.62 492 ALA A O 1
ATOM 3713 N N . PHE A 1 493 ? -9.075 -0.932 0.277 1.00 98.62 493 PHE A N 1
ATOM 3714 C CA . PHE A 1 493 ? -8.435 -2.184 -0.120 1.00 98.62 493 PHE A CA 1
ATOM 3715 C C . PHE A 1 493 ? -8.003 -2.172 -1.594 1.00 98.62 493 PHE A C 1
ATOM 3717 O O . PHE A 1 493 ? -6.877 -2.549 -1.925 1.00 98.62 493 PHE A O 1
ATOM 3724 N N . GLN A 1 494 ? -8.887 -1.725 -2.489 1.00 97.94 494 GLN A N 1
ATOM 3725 C CA . GLN A 1 494 ? -8.624 -1.700 -3.927 1.00 97.94 494 GLN A CA 1
ATOM 3726 C C . GLN A 1 494 ? -7.569 -0.657 -4.312 1.00 97.94 494 GLN A C 1
ATOM 3728 O O . GLN A 1 494 ? -6.646 -0.980 -5.061 1.00 97.94 494 GLN A O 1
ATOM 3733 N N . VAL A 1 495 ? -7.669 0.575 -3.802 1.00 97.94 495 VAL A N 1
ATOM 3734 C CA . VAL A 1 495 ? -6.760 1.673 -4.187 1.00 97.94 495 VAL A CA 1
ATOM 3735 C C . VAL A 1 495 ? -5.346 1.489 -3.643 1.00 97.94 495 VAL A C 1
ATOM 3737 O O . VAL A 1 495 ? -4.388 1.912 -4.287 1.00 97.94 495 VAL A O 1
ATOM 3740 N N . LEU A 1 496 ? -5.198 0.809 -2.502 1.00 98.00 496 LEU A N 1
ATOM 3741 C CA . LEU A 1 496 ? -3.893 0.422 -1.958 1.00 98.00 496 LEU A CA 1
ATOM 3742 C C . LEU A 1 496 ? -3.316 -0.836 -2.634 1.00 98.00 496 LEU A C 1
ATOM 3744 O O . LEU A 1 496 ? -2.168 -1.202 -2.380 1.00 98.00 496 LEU A O 1
ATOM 3748 N N . GLY A 1 497 ? -4.078 -1.485 -3.523 1.00 96.62 497 GLY A N 1
ATOM 3749 C CA . GLY A 1 497 ? -3.644 -2.667 -4.268 1.00 96.62 497 GLY A CA 1
ATOM 3750 C C . GLY A 1 497 ? -3.564 -3.938 -3.422 1.00 96.62 497 GLY A C 1
ATOM 3751 O O . GLY A 1 497 ? -2.783 -4.841 -3.742 1.00 96.62 497 GLY A O 1
ATOM 3752 N N . CYS A 1 498 ? -4.327 -4.011 -2.329 1.00 97.94 498 CYS A N 1
ATOM 3753 C CA . CYS A 1 498 ? -4.349 -5.169 -1.446 1.00 97.94 498 CYS A CA 1
ATOM 3754 C C . CYS A 1 498 ? -4.888 -6.422 -2.161 1.00 97.94 498 CYS A C 1
ATOM 3756 O O . CYS A 1 498 ? -5.605 -6.360 -3.161 1.00 97.94 498 CYS A O 1
ATOM 3758 N N . SER A 1 499 ? -4.528 -7.597 -1.644 1.00 95.75 499 SER A N 1
ATOM 3759 C CA . SER A 1 499 ? -4.964 -8.899 -2.163 1.00 95.75 499 SER A CA 1
ATOM 3760 C C . SER A 1 499 ? -5.094 -9.914 -1.028 1.00 95.75 499 SER A C 1
ATOM 3762 O O . SER A 1 499 ? -4.425 -9.805 -0.002 1.00 95.75 499 SER A O 1
ATOM 3764 N N . GLY A 1 500 ? -5.937 -10.933 -1.215 1.00 96.88 500 GLY A N 1
ATOM 3765 C CA . GLY A 1 500 ? -6.146 -11.997 -0.238 1.00 96.88 500 GLY A CA 1
ATOM 3766 C C . GLY A 1 500 ? -7.006 -11.530 0.932 1.00 96.88 500 GLY A C 1
ATOM 3767 O O . GLY A 1 500 ? -8.202 -11.807 0.947 1.00 96.88 500 GLY A O 1
ATOM 3768 N N . MET A 1 501 ? -6.407 -10.817 1.884 1.00 97.81 501 MET A N 1
ATOM 3769 C CA . MET A 1 501 ? -7.094 -10.272 3.054 1.00 97.81 501 MET A CA 1
ATOM 3770 C C . MET A 1 501 ? -6.498 -8.937 3.495 1.00 97.81 501 MET A C 1
ATOM 3772 O O . MET A 1 501 ? -5.314 -8.679 3.278 1.00 97.81 501 MET A O 1
ATOM 3776 N N . ALA A 1 502 ? -7.319 -8.118 4.144 1.00 98.06 502 ALA A N 1
ATOM 3777 C CA . ALA A 1 502 ? -6.877 -7.013 4.979 1.00 98.06 502 ALA A CA 1
ATOM 3778 C C . ALA A 1 502 ? -7.940 -6.694 6.037 1.00 98.06 502 ALA A C 1
ATOM 3780 O O . ALA A 1 502 ? -9.081 -7.161 5.962 1.00 98.06 502 ALA A O 1
ATOM 3781 N N . ARG A 1 503 ? -7.559 -5.864 7.003 1.00 97.44 503 ARG A N 1
ATOM 3782 C CA . ARG A 1 503 ? -8.464 -5.252 7.974 1.00 97.44 503 ARG A CA 1
ATOM 3783 C C . ARG A 1 503 ? -8.333 -3.734 7.896 1.00 97.44 503 ARG A C 1
ATOM 3785 O O . ARG A 1 503 ? -7.212 -3.234 7.964 1.00 97.44 503 ARG A O 1
ATOM 3792 N N . VAL A 1 504 ? -9.449 -3.028 7.764 1.00 98.38 504 VAL A N 1
ATOM 3793 C CA . VAL A 1 504 ? -9.502 -1.561 7.723 1.00 98.38 504 VAL A CA 1
ATOM 3794 C C . VAL A 1 504 ? -10.055 -1.058 9.050 1.00 98.38 504 VAL A C 1
ATOM 3796 O O . VAL A 1 504 ? -11.173 -1.418 9.416 1.00 98.38 504 VAL A O 1
ATOM 3799 N N . ASP A 1 505 ? -9.269 -0.255 9.761 1.00 97.25 505 ASP A N 1
ATOM 3800 C CA . ASP A 1 505 ? -9.647 0.305 11.062 1.00 97.25 505 ASP A CA 1
ATOM 3801 C C . ASP A 1 505 ? -10.203 1.722 10.866 1.00 97.25 505 ASP A C 1
ATOM 3803 O O . ASP A 1 505 ? -9.592 2.542 10.173 1.00 97.25 505 ASP A O 1
ATOM 3807 N N . ILE A 1 506 ? -11.385 1.989 11.428 1.00 98.06 506 ILE A N 1
ATOM 3808 C CA . ILE A 1 506 ? -12.201 3.177 11.143 1.00 98.06 506 ILE A CA 1
ATOM 3809 C C . ILE A 1 506 ? -12.775 3.735 12.452 1.00 98.06 506 ILE A C 1
ATOM 3811 O O . ILE A 1 506 ? -13.204 2.980 13.322 1.00 98.06 506 ILE A O 1
ATOM 3815 N N . ILE A 1 507 ? -12.842 5.060 12.579 1.00 97.44 507 ILE A N 1
ATOM 3816 C CA . ILE A 1 507 ? -13.654 5.732 13.604 1.00 97.44 507 ILE A CA 1
ATOM 3817 C C . ILE A 1 507 ? -14.856 6.377 12.928 1.00 97.44 507 ILE A C 1
ATOM 3819 O O . ILE A 1 507 ? -14.683 7.208 12.043 1.00 97.44 507 ILE A O 1
ATOM 3823 N N . VAL A 1 508 ? -16.067 6.027 13.362 1.00 97.50 508 VAL A N 1
ATOM 3824 C CA . VAL A 1 508 ? -17.292 6.713 12.930 1.00 97.50 508 VAL A CA 1
ATOM 3825 C C . VAL A 1 508 ? -17.620 7.812 13.929 1.00 97.50 508 VAL A C 1
ATOM 3827 O O . VAL A 1 508 ? -17.930 7.515 15.086 1.00 97.50 508 VAL A O 1
ATOM 3830 N N . ASP A 1 509 ? -17.514 9.068 13.501 1.00 96.56 509 ASP A N 1
ATOM 3831 C CA . ASP A 1 509 ? -17.753 10.222 14.372 1.00 96.56 509 ASP A CA 1
ATOM 3832 C C . ASP A 1 509 ? -19.248 10.475 14.647 1.00 96.56 509 ASP A C 1
ATOM 3834 O O . ASP A 1 509 ? -20.139 9.814 14.107 1.00 96.56 509 ASP A O 1
ATOM 3838 N N . ALA A 1 510 ? -19.534 11.442 15.522 1.00 94.62 510 ALA A N 1
ATOM 3839 C CA . ALA A 1 510 ? -20.902 11.801 15.898 1.00 94.62 510 ALA A CA 1
ATOM 3840 C C . ALA A 1 510 ? -21.729 12.412 14.748 1.00 94.62 510 ALA A C 1
ATOM 3842 O O . ALA A 1 510 ? -22.960 12.355 14.795 1.00 94.62 510 ALA A O 1
ATOM 3843 N N . ASP A 1 511 ? -21.071 12.975 13.730 1.00 95.88 511 ASP A N 1
ATOM 3844 C CA . ASP A 1 511 ? -21.711 13.505 12.521 1.00 95.88 511 ASP A CA 1
ATOM 3845 C C . ASP A 1 511 ? -21.994 12.398 11.486 1.00 95.88 511 ASP A C 1
ATOM 3847 O O . ASP A 1 511 ? -22.696 12.633 10.499 1.00 95.88 511 ASP A O 1
ATOM 3851 N N . GLY A 1 512 ? -21.504 11.180 11.740 1.00 95.19 512 GLY A N 1
ATOM 3852 C CA . GLY A 1 512 ? -21.676 10.001 10.902 1.00 95.19 512 GLY A CA 1
ATOM 3853 C C . GLY A 1 512 ? -20.573 9.806 9.863 1.00 95.19 512 GLY A C 1
ATOM 3854 O O . GLY A 1 512 ? -20.759 9.015 8.950 1.00 95.19 512 GLY A O 1
ATOM 3855 N N . THR A 1 513 ? -19.436 10.491 9.975 1.00 97.38 513 THR A N 1
ATOM 3856 C CA . THR A 1 513 ? -18.329 10.360 9.015 1.00 97.38 513 THR A CA 1
ATOM 3857 C C . THR A 1 513 ? -17.439 9.162 9.375 1.00 97.38 513 THR A C 1
ATOM 3859 O O . THR A 1 513 ? -16.939 9.108 10.506 1.00 97.38 513 THR A O 1
ATOM 3862 N N . PRO A 1 514 ? -17.196 8.208 8.455 1.00 97.75 514 PRO A N 1
ATOM 3863 C CA . PRO A 1 514 ? -16.247 7.114 8.656 1.00 97.75 514 PRO A CA 1
ATOM 3864 C C . PRO A 1 514 ? -14.802 7.550 8.354 1.00 97.75 514 PRO A C 1
ATOM 3866 O O . PRO A 1 514 ? -14.369 7.635 7.210 1.00 97.75 514 PRO A O 1
ATOM 3869 N N . TRP A 1 515 ? -14.010 7.777 9.397 1.00 98.38 515 TRP A N 1
ATOM 3870 C CA . TRP A 1 515 ? -12.601 8.156 9.284 1.00 98.38 515 TRP A CA 1
ATOM 3871 C C . TRP A 1 515 ? -11.682 6.936 9.253 1.00 98.38 515 TRP A C 1
ATOM 3873 O O . TRP A 1 515 ? -11.504 6.266 10.273 1.00 98.38 515 TRP A O 1
ATOM 3883 N N . ILE A 1 516 ? -11.035 6.673 8.118 1.00 98.38 516 ILE A N 1
ATOM 3884 C CA . ILE A 1 516 ? -10.094 5.558 7.972 1.00 98.38 516 ILE A CA 1
ATOM 3885 C C . ILE A 1 516 ? -8.765 5.888 8.656 1.00 98.38 516 ILE A C 1
ATOM 3887 O O . ILE A 1 516 ? -8.104 6.881 8.339 1.00 98.38 516 ILE A O 1
ATOM 3891 N N . LEU A 1 517 ? -8.346 5.021 9.579 1.00 96.00 517 LEU A N 1
ATOM 3892 C CA . LEU A 1 517 ? -7.117 5.184 10.353 1.00 96.00 517 LEU A CA 1
ATOM 3893 C C . LEU A 1 517 ? -5.926 4.470 9.716 1.00 96.00 517 LEU A C 1
ATOM 3895 O O . LEU A 1 517 ? -4.842 5.050 9.613 1.00 96.00 517 LEU A O 1
ATOM 3899 N N . GLU A 1 518 ? -6.114 3.203 9.341 1.00 95.56 518 GLU A N 1
ATOM 3900 C CA . GLU A 1 518 ? -5.084 2.349 8.748 1.00 95.56 518 GLU A CA 1
ATOM 3901 C C . GLU A 1 518 ? -5.672 1.096 8.081 1.00 95.56 518 GLU A C 1
ATOM 3903 O O . GLU A 1 518 ? -6.815 0.705 8.325 1.00 95.56 518 GLU A O 1
ATOM 3908 N N . VAL A 1 519 ? -4.857 0.457 7.234 1.00 97.69 519 VAL A N 1
ATOM 3909 C CA . VAL A 1 519 ? -5.161 -0.825 6.587 1.00 97.69 519 VAL A CA 1
ATOM 3910 C C . VAL A 1 519 ? -4.074 -1.828 6.959 1.00 97.69 519 VAL A C 1
ATOM 3912 O O . VAL A 1 519 ? -2.901 -1.610 6.675 1.00 97.69 519 VAL A O 1
ATOM 3915 N N . ASN A 1 520 ? -4.462 -2.944 7.570 1.00 96.88 520 ASN A N 1
ATOM 3916 C CA . ASN A 1 520 ? -3.563 -3.994 8.043 1.00 96.88 520 ASN A CA 1
ATOM 3917 C C . ASN A 1 520 ? -3.589 -5.165 7.057 1.00 96.88 520 ASN A C 1
ATOM 3919 O O . ASN A 1 520 ? -4.638 -5.790 6.871 1.00 96.88 520 ASN A O 1
ATOM 3923 N N . THR A 1 521 ? -2.458 -5.469 6.414 1.00 96.94 521 THR A N 1
ATOM 3924 C CA . THR A 1 521 ? -2.403 -6.481 5.336 1.00 96.94 521 THR A CA 1
ATOM 3925 C C . THR A 1 521 ? -2.194 -7.908 5.836 1.00 96.94 521 THR A C 1
ATOM 3927 O O . THR A 1 521 ? -2.522 -8.853 5.116 1.00 96.94 521 THR A O 1
ATOM 3930 N N . VAL A 1 522 ? -1.701 -8.078 7.067 1.00 94.94 522 VAL A N 1
ATOM 3931 C CA . VAL A 1 522 ? -1.645 -9.373 7.761 1.00 94.94 522 VAL A CA 1
ATOM 3932 C C . VAL A 1 522 ? -2.271 -9.210 9.150 1.00 94.94 522 VAL A C 1
ATOM 3934 O O . VAL A 1 522 ? -1.569 -9.163 10.159 1.00 94.94 522 VAL A O 1
ATOM 3937 N N . PRO A 1 523 ? -3.609 -9.074 9.229 1.00 93.38 523 PRO A N 1
ATOM 3938 C CA . PRO A 1 523 ? -4.279 -8.931 10.515 1.00 93.38 523 PRO A CA 1
ATOM 3939 C C . PRO A 1 523 ? -4.087 -10.186 11.374 1.00 93.38 523 PRO A C 1
ATOM 3941 O O . PRO A 1 523 ? -3.828 -11.272 10.855 1.00 93.38 523 PRO A O 1
ATOM 3944 N N . GLY A 1 524 ? -4.263 -10.042 12.690 1.00 90.88 524 GLY A N 1
ATOM 3945 C CA . GLY A 1 524 ? -4.246 -11.165 13.631 1.00 90.88 524 GLY A CA 1
ATOM 3946 C C . GLY A 1 524 ? -5.135 -12.329 13.176 1.00 90.88 524 GLY A C 1
ATOM 3947 O O . GLY A 1 524 ? -6.256 -12.121 12.700 1.00 90.88 524 GLY A O 1
ATOM 3948 N N . LEU A 1 525 ? -4.634 -13.557 13.336 1.00 91.62 525 LEU A N 1
ATOM 3949 C CA . LEU A 1 525 ? -5.330 -14.802 12.982 1.00 91.62 525 LEU A CA 1
ATOM 3950 C C . LEU A 1 525 ? -5.483 -15.742 14.185 1.00 91.62 525 LEU A C 1
ATOM 3952 O O . LEU A 1 525 ? -5.662 -16.946 14.018 1.00 91.62 525 LEU A O 1
ATOM 3956 N N . THR A 1 526 ? -5.400 -15.197 15.398 1.00 88.69 526 THR A N 1
ATOM 3957 C CA . THR A 1 526 ? -5.660 -15.936 16.638 1.00 88.69 526 THR A CA 1
ATOM 3958 C C . THR A 1 526 ? -7.166 -16.157 16.845 1.00 88.69 526 THR A C 1
ATOM 3960 O O . THR A 1 526 ? -8.002 -15.551 16.173 1.00 88.69 526 THR A O 1
ATOM 3963 N N . ALA A 1 527 ? -7.538 -16.991 17.820 1.00 81.31 527 ALA A N 1
ATOM 3964 C CA . ALA A 1 527 ? -8.932 -17.354 18.082 1.00 81.31 527 ALA A CA 1
ATOM 3965 C C . ALA A 1 527 ? -9.764 -16.182 18.621 1.00 81.31 527 ALA A C 1
ATOM 3967 O O . ALA A 1 527 ? -10.985 -16.263 18.643 1.00 81.31 527 ALA A O 1
ATOM 3968 N N . LEU A 1 528 ? -9.087 -15.118 19.058 1.00 79.81 528 LEU A N 1
ATOM 3969 C CA . LEU A 1 528 ? -9.666 -13.874 19.556 1.00 79.81 528 LEU A CA 1
ATOM 3970 C C . LEU A 1 528 ? -9.394 -12.707 18.595 1.00 79.81 528 LEU A C 1
ATOM 3972 O O . LEU A 1 528 ? -9.451 -11.554 19.000 1.00 79.81 528 LEU A O 1
ATOM 3976 N N . SER A 1 529 ? -8.996 -12.979 17.349 1.00 87.38 529 SER A N 1
ATOM 3977 C CA . SER A 1 529 ? -8.686 -11.920 16.391 1.00 87.38 529 SER A CA 1
ATOM 3978 C C . SER A 1 529 ? -9.921 -11.448 15.624 1.00 87.38 529 SER A C 1
ATOM 3980 O O . SER A 1 529 ? -10.804 -12.225 15.266 1.00 87.38 529 SER A O 1
ATOM 3982 N N . LEU A 1 530 ? -9.911 -10.158 15.286 1.00 91.94 530 LEU A N 1
ATOM 3983 C CA . LEU A 1 530 ? -11.023 -9.440 14.659 1.00 91.94 530 LEU A CA 1
ATOM 3984 C C . LEU A 1 530 ? -11.414 -10.001 13.280 1.00 91.94 530 LEU A C 1
ATOM 3986 O O . LEU A 1 530 ? -12.599 -10.125 12.975 1.00 91.94 530 LEU A O 1
ATOM 3990 N N . LEU A 1 531 ? -10.433 -10.362 12.438 1.00 94.88 531 LEU A N 1
ATOM 3991 C CA . LEU A 1 531 ? -10.715 -10.887 11.096 1.00 94.88 531 LEU A CA 1
ATOM 3992 C C . LEU A 1 531 ? -11.398 -12.272 11.151 1.00 94.88 531 LEU A C 1
ATOM 3994 O O . LEU A 1 531 ? -12.430 -12.426 10.494 1.00 94.88 531 LEU A O 1
ATOM 3998 N N . PRO A 1 532 ? -10.896 -13.266 11.918 1.00 95.06 532 PRO A N 1
ATOM 3999 C CA . PRO A 1 532 ? -11.613 -14.522 12.147 1.00 95.06 532 PRO A CA 1
ATOM 4000 C C . PRO A 1 532 ? -13.046 -14.350 12.664 1.00 95.06 532 PRO A C 1
ATOM 4002 O O . PRO A 1 532 ? -13.943 -15.035 12.172 1.00 95.06 532 PRO A O 1
ATOM 4005 N N . ASP A 1 533 ? -13.287 -13.427 13.598 1.00 94.31 533 ASP A N 1
ATOM 4006 C CA . ASP A 1 533 ? -14.631 -13.183 14.135 1.00 94.31 533 ASP A CA 1
ATOM 4007 C C . ASP A 1 533 ? -15.580 -12.584 13.086 1.00 94.31 533 ASP A C 1
ATOM 4009 O O . ASP A 1 533 ? -16.703 -13.070 12.915 1.00 94.31 533 ASP A O 1
ATOM 4013 N N . ALA A 1 534 ? -15.119 -11.590 12.319 1.00 95.62 534 ALA A N 1
ATOM 4014 C CA . ALA A 1 534 ? -15.886 -11.019 11.211 1.00 95.62 534 ALA A CA 1
ATOM 4015 C C . ALA A 1 534 ? -16.176 -12.063 10.115 1.00 95.62 534 ALA A C 1
ATOM 4017 O O . ALA A 1 534 ? -17.284 -12.121 9.578 1.00 95.62 534 ALA A O 1
ATOM 4018 N N . ALA A 1 535 ? -15.209 -12.937 9.812 1.00 96.75 535 ALA A N 1
ATOM 4019 C C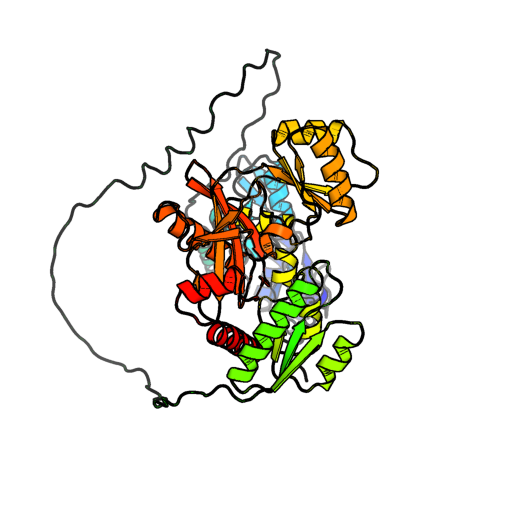A . ALA A 1 535 ? -15.381 -14.028 8.856 1.00 96.75 535 ALA A CA 1
ATOM 4020 C C . ALA A 1 535 ? -16.420 -15.047 9.351 1.00 96.75 535 ALA A C 1
ATOM 4022 O O . ALA A 1 535 ? -17.323 -15.423 8.602 1.00 96.75 535 ALA A O 1
ATOM 4023 N N . LYS A 1 536 ? -16.358 -15.426 10.632 1.00 96.25 536 LYS A N 1
ATOM 4024 C CA . LYS A 1 536 ? -17.325 -16.331 11.263 1.00 96.25 536 LYS A CA 1
ATOM 4025 C C . LYS A 1 536 ? -18.740 -15.757 11.238 1.00 96.25 536 LYS A C 1
ATOM 4027 O O . LYS A 1 536 ? -19.677 -16.487 10.918 1.00 96.25 536 LYS A O 1
ATOM 4032 N N . ALA A 1 537 ? -18.902 -14.464 11.521 1.00 96.31 537 ALA A N 1
ATOM 4033 C CA . ALA A 1 537 ? -20.192 -13.781 11.424 1.00 96.31 537 ALA A CA 1
ATOM 4034 C C . ALA A 1 537 ? -20.746 -13.759 9.987 1.00 96.31 537 ALA A C 1
ATOM 4036 O O . ALA A 1 537 ? -21.958 -13.806 9.792 1.00 96.31 537 ALA A O 1
ATOM 4037 N N . ALA A 1 538 ? -19.866 -13.765 8.981 1.00 96.81 538 ALA A N 1
ATOM 4038 C CA . ALA A 1 538 ? -20.219 -13.930 7.571 1.00 96.81 538 ALA A CA 1
ATOM 4039 C C . ALA A 1 538 ? -20.427 -15.401 7.142 1.00 96.81 538 ALA A C 1
ATOM 4041 O O . ALA A 1 538 ? -20.577 -15.675 5.951 1.00 96.81 538 ALA A O 1
ATOM 4042 N N . GLY A 1 539 ? -20.413 -16.357 8.079 1.00 97.31 539 GLY A N 1
ATOM 4043 C CA . GLY A 1 539 ? -20.586 -17.785 7.801 1.00 97.31 539 GLY A CA 1
ATOM 4044 C C . GLY A 1 539 ? -19.342 -18.489 7.249 1.00 97.31 539 GLY A C 1
ATOM 4045 O O . GLY A 1 539 ? -19.458 -19.585 6.707 1.00 97.31 539 GLY A O 1
ATOM 4046 N N . ILE A 1 540 ? -18.157 -17.885 7.369 1.00 97.56 540 ILE A N 1
ATOM 4047 C CA . ILE A 1 540 ? -16.885 -18.449 6.905 1.00 97.56 540 ILE A CA 1
ATOM 4048 C C . ILE A 1 540 ? -16.149 -19.030 8.114 1.00 97.56 540 ILE A C 1
ATOM 4050 O O . ILE A 1 540 ? -15.759 -18.297 9.024 1.00 97.56 540 ILE A O 1
ATOM 4054 N N . THR A 1 541 ? -15.943 -20.348 8.140 1.00 97.38 541 THR A N 1
ATOM 4055 C CA . THR A 1 541 ? -15.147 -20.968 9.208 1.00 97.38 541 THR A CA 1
ATOM 4056 C C . THR A 1 541 ? -13.676 -20.559 9.094 1.00 97.38 541 THR A C 1
ATOM 4058 O O . THR A 1 541 ? -13.201 -20.190 8.020 1.00 97.38 541 THR A O 1
ATOM 4061 N N . PHE A 1 542 ? -12.914 -20.640 10.188 1.00 97.50 542 PHE A N 1
ATOM 4062 C CA . PHE A 1 542 ? -11.483 -20.322 10.139 1.00 97.50 542 PHE A CA 1
ATOM 4063 C C . PHE A 1 542 ? -10.713 -21.252 9.182 1.00 97.50 542 PHE A C 1
ATOM 4065 O O . PHE A 1 542 ? -9.825 -20.805 8.451 1.00 97.50 542 PHE A O 1
ATOM 4072 N N . THR A 1 543 ? -11.100 -22.528 9.135 1.00 97.56 543 THR A N 1
ATOM 4073 C CA . THR A 1 543 ? -10.551 -23.517 8.203 1.00 97.56 543 THR A CA 1
ATOM 4074 C C . THR A 1 543 ? -10.860 -23.142 6.748 1.00 97.56 543 THR A C 1
ATOM 4076 O O . THR A 1 543 ? -9.947 -23.112 5.922 1.00 97.56 543 THR A O 1
ATOM 4079 N N . ASP A 1 544 ? -12.093 -22.724 6.437 1.00 97.38 544 ASP A N 1
ATOM 4080 C CA . ASP A 1 544 ? -12.456 -22.228 5.098 1.00 97.38 544 ASP A CA 1
ATOM 4081 C C . ASP A 1 544 ? -11.732 -20.928 4.732 1.00 97.38 544 ASP A C 1
ATOM 4083 O O . ASP A 1 544 ? -11.332 -20.745 3.580 1.00 97.38 544 ASP A O 1
ATOM 4087 N N . LEU A 1 545 ? -11.525 -20.026 5.696 1.00 97.75 545 LEU A N 1
ATOM 4088 C CA . LEU A 1 545 ? -10.753 -18.801 5.493 1.00 97.75 545 LEU A CA 1
ATOM 4089 C C . LEU A 1 545 ? -9.311 -19.130 5.081 1.00 97.75 545 LEU A C 1
ATOM 4091 O O . LEU A 1 545 ? -8.831 -18.622 4.066 1.00 97.75 545 LEU A O 1
ATOM 4095 N N . CYS A 1 546 ? -8.640 -20.020 5.819 1.00 98.06 546 CYS A N 1
ATOM 4096 C CA . CYS A 1 546 ? -7.284 -20.463 5.488 1.00 98.06 546 CYS A CA 1
ATOM 4097 C C . CYS A 1 546 ? -7.232 -21.127 4.106 1.00 98.06 546 CYS A C 1
ATOM 4099 O O . CYS A 1 546 ? -6.349 -20.807 3.305 1.00 98.06 546 CYS A O 1
ATOM 4101 N N . LYS A 1 547 ? -8.215 -21.983 3.794 1.00 97.19 547 LYS A N 1
ATOM 4102 C CA . LYS A 1 547 ? -8.347 -22.625 2.482 1.00 97.19 547 LYS A CA 1
ATOM 4103 C C . LYS A 1 547 ? -8.446 -21.599 1.353 1.00 97.19 547 LYS A C 1
ATOM 4105 O O . LYS A 1 547 ? -7.681 -21.668 0.396 1.00 97.19 547 LYS A O 1
ATOM 4110 N N . ARG A 1 548 ? -9.354 -20.621 1.473 1.00 97.19 548 ARG A N 1
ATOM 4111 C CA . ARG A 1 548 ? -9.556 -19.560 0.468 1.00 97.19 548 ARG A CA 1
ATOM 4112 C C . ARG A 1 548 ? -8.281 -18.768 0.203 1.00 97.19 548 ARG A C 1
ATOM 4114 O O . ARG A 1 548 ? -7.990 -18.449 -0.948 1.00 97.19 548 ARG A O 1
ATOM 4121 N N . LEU A 1 549 ? -7.521 -18.455 1.252 1.00 97.81 549 LEU A N 1
ATOM 4122 C CA . LEU A 1 549 ? -6.272 -17.703 1.135 1.00 97.81 549 LEU A CA 1
ATOM 4123 C C . LEU A 1 549 ? -5.189 -18.499 0.400 1.00 97.81 549 LEU A C 1
ATOM 4125 O O . LEU A 1 549 ? -4.529 -17.939 -0.477 1.00 97.81 549 LEU A O 1
ATOM 4129 N N . VAL A 1 550 ? -5.027 -19.787 0.718 1.00 97.88 550 VAL A N 1
ATOM 4130 C CA . VAL A 1 550 ? -4.071 -20.675 0.032 1.00 97.88 550 VAL A CA 1
ATOM 4131 C C . VAL A 1 550 ? -4.473 -20.890 -1.426 1.00 97.88 550 VAL A C 1
ATOM 4133 O O . VAL A 1 550 ? -3.648 -20.698 -2.319 1.00 97.88 550 VAL A O 1
ATOM 4136 N N . ASP A 1 551 ? -5.741 -21.212 -1.688 1.00 96.25 551 ASP A N 1
ATOM 4137 C CA . ASP A 1 551 ? -6.245 -21.423 -3.049 1.00 96.25 551 ASP A CA 1
ATOM 4138 C C . ASP A 1 551 ? -6.042 -20.170 -3.916 1.00 96.25 551 ASP A C 1
ATOM 4140 O O . ASP A 1 551 ? -5.570 -20.262 -5.053 1.00 96.25 551 ASP A O 1
ATOM 4144 N N . HIS A 1 552 ? -6.335 -18.984 -3.368 1.00 95.88 552 HIS A N 1
ATOM 4145 C CA . HIS A 1 552 ? -6.100 -17.709 -4.047 1.00 95.88 552 HIS A CA 1
ATOM 4146 C C . HIS A 1 552 ? -4.614 -17.442 -4.292 1.00 95.88 552 HIS A C 1
ATOM 4148 O O . HIS A 1 552 ? -4.246 -17.018 -5.384 1.00 95.88 552 HIS A O 1
ATOM 4154 N N . ALA A 1 553 ? -3.744 -17.708 -3.314 1.00 96.38 553 ALA A N 1
ATOM 4155 C CA . ALA A 1 553 ? -2.299 -17.533 -3.461 1.00 96.38 553 ALA A CA 1
ATOM 4156 C C . ALA A 1 553 ? -1.734 -18.376 -4.613 1.00 96.38 553 ALA A C 1
ATOM 4158 O O . ALA A 1 553 ? -1.015 -17.855 -5.472 1.00 96.38 553 ALA A O 1
ATOM 4159 N N . VAL A 1 554 ? -2.108 -19.657 -4.663 1.00 95.50 554 VAL A N 1
ATOM 4160 C CA . VAL A 1 554 ? -1.696 -20.591 -5.716 1.00 95.50 554 VAL A CA 1
ATOM 4161 C C . VAL A 1 554 ? -2.257 -20.160 -7.073 1.00 95.50 554 VAL A C 1
ATOM 4163 O O . VAL A 1 554 ? -1.509 -20.074 -8.048 1.00 95.50 554 VAL A O 1
ATOM 4166 N N . ALA A 1 555 ? -3.546 -19.817 -7.146 1.00 92.81 555 ALA A N 1
ATOM 4167 C CA . ALA A 1 555 ? -4.175 -19.372 -8.387 1.00 92.81 555 ALA A CA 1
ATOM 4168 C C . ALA A 1 555 ? -3.574 -18.056 -8.913 1.00 92.81 555 ALA A C 1
ATOM 4170 O O . ALA A 1 555 ? -3.315 -17.927 -10.112 1.00 92.81 555 ALA A O 1
ATOM 4171 N N . ARG A 1 556 ? -3.312 -17.082 -8.032 1.00 90.75 556 ARG A N 1
ATOM 4172 C CA . ARG A 1 556 ? -2.661 -15.807 -8.372 1.00 90.75 556 ARG A CA 1
ATOM 4173 C C . ARG A 1 556 ? -1.265 -16.037 -8.941 1.00 90.75 556 ARG A C 1
ATOM 4175 O O . ARG A 1 556 ? -0.903 -15.406 -9.930 1.00 90.75 556 ARG A O 1
ATOM 4182 N N . HIS A 1 557 ? -0.503 -16.951 -8.346 1.00 90.56 557 HIS A N 1
ATOM 4183 C CA . HIS A 1 557 ? 0.837 -17.287 -8.813 1.00 90.56 557 HIS A CA 1
ATOM 4184 C C . HIS A 1 557 ? 0.818 -17.970 -10.192 1.00 90.56 557 HIS A C 1
ATOM 4186 O O . HIS A 1 557 ? 1.578 -17.584 -11.075 1.00 90.56 557 HIS A O 1
ATOM 4192 N N . GLN A 1 558 ? -0.094 -18.922 -10.417 1.00 87.56 558 GLN A N 1
ATOM 4193 C CA . GLN A 1 558 ? -0.236 -19.624 -11.703 1.00 87.56 558 GLN A CA 1
ATOM 4194 C C . GLN A 1 558 ? -0.643 -18.704 -12.864 1.00 87.56 558 GLN A C 1
ATOM 4196 O O . GLN A 1 558 ? -0.267 -18.955 -14.005 1.00 87.56 558 GLN A O 1
ATOM 4201 N N . ASN A 1 559 ? -1.404 -17.644 -12.581 1.00 82.19 559 ASN A N 1
ATOM 4202 C CA . ASN A 1 559 ? -1.867 -16.677 -13.581 1.00 82.19 559 ASN A CA 1
ATOM 4203 C C . ASN A 1 559 ? -0.968 -15.433 -13.683 1.00 82.19 559 ASN A C 1
ATOM 4205 O O . ASN A 1 559 ? -1.351 -14.440 -14.306 1.00 82.19 559 ASN A O 1
ATOM 4209 N N . ARG A 1 560 ? 0.213 -15.448 -13.053 1.00 76.69 560 ARG A N 1
ATOM 4210 C CA . ARG A 1 560 ? 1.127 -14.307 -13.061 1.00 76.69 560 ARG A CA 1
ATOM 4211 C C . ARG A 1 560 ? 1.665 -14.048 -14.471 1.00 76.69 560 ARG A C 1
ATOM 4213 O O . ARG A 1 560 ? 2.181 -14.945 -15.130 1.00 76.69 560 ARG A O 1
ATOM 4220 N N . ILE A 1 561 ? 1.622 -12.785 -14.889 1.00 57.94 561 ILE A N 1
ATOM 4221 C CA . ILE A 1 561 ? 2.272 -12.291 -16.107 1.00 57.94 561 ILE A CA 1
ATOM 4222 C C . ILE A 1 561 ? 3.570 -11.588 -15.689 1.00 57.94 561 ILE A C 1
ATOM 4224 O O . ILE A 1 561 ? 3.539 -10.637 -14.911 1.00 57.94 561 ILE A O 1
ATOM 4228 N N . GLY A 1 562 ? 4.717 -12.076 -16.160 1.00 59.97 562 GLY A N 1
ATOM 4229 C CA . GLY A 1 562 ? 6.043 -11.577 -15.782 1.00 59.97 562 GLY A CA 1
ATOM 4230 C C . GLY A 1 562 ? 7.138 -12.618 -16.040 1.00 59.97 562 GLY A C 1
ATOM 4231 O O . GLY A 1 562 ? 6.830 -13.683 -16.575 1.00 59.97 562 GLY A O 1
ATOM 4232 N N . PRO A 1 563 ? 8.409 -12.338 -15.691 1.00 51.38 563 PRO A N 1
ATOM 4233 C CA . PRO A 1 563 ? 9.469 -13.335 -15.790 1.00 51.38 563 PRO A CA 1
ATOM 4234 C C . PRO A 1 563 ? 9.113 -14.536 -14.907 1.00 51.38 563 PRO A C 1
ATOM 4236 O O . PRO A 1 563 ? 9.020 -14.419 -13.688 1.00 51.38 563 PRO A O 1
ATOM 4239 N N . THR A 1 564 ? 8.862 -15.681 -15.536 1.00 53.66 564 THR A N 1
ATOM 4240 C CA . THR A 1 564 ? 8.685 -16.957 -14.844 1.00 53.66 564 THR A CA 1
ATOM 4241 C C . THR A 1 564 ? 10.049 -17.439 -14.363 1.00 53.66 564 THR A C 1
ATOM 4243 O O . THR A 1 564 ? 11.037 -17.281 -15.089 1.00 53.66 564 THR A O 1
ATOM 4246 N N . SER A 1 565 ? 10.118 -18.028 -13.166 1.00 52.19 565 SER A N 1
ATOM 4247 C CA . SER A 1 565 ? 11.304 -18.786 -12.760 1.00 52.19 565 SER A CA 1
ATOM 4248 C C . SER A 1 565 ? 11.608 -19.817 -13.852 1.00 52.19 565 SER A C 1
ATOM 4250 O O . SER A 1 565 ? 10.709 -20.515 -14.328 1.00 52.19 565 SER A O 1
ATOM 4252 N N . ARG A 1 566 ? 12.846 -19.798 -14.350 1.00 40.28 566 ARG A N 1
ATOM 4253 C CA . ARG A 1 566 ? 13.353 -20.808 -15.283 1.00 40.28 566 ARG A CA 1
ATOM 4254 C C . ARG A 1 566 ? 13.730 -22.067 -14.532 1.00 40.28 566 ARG A C 1
ATOM 4256 O O . ARG A 1 566 ? 14.272 -21.912 -13.415 1.00 40.28 566 ARG A O 1
#

Secondary structure (DSSP, 8-state):
--S--HHHHHHHHTSTT-EEEEEGGGGSTTS---EEEEEEEE--HHHHHHHHHHHHHTT--EEEESS-TT----TT-EEEEEEEE----EEEETTEEEE-TTSBHHHHHHHHHHTTEES-GGGTT--SBHHHHHHHT-EETTEEGGGT-----S--TT--SHHHHHHHHHHT-PPPS---EEPPP--------PPP----SSSSSSSSSSSS---------------------------------PPPP-EEEEEE--SSTTHHHHHHHHHHHHHHHHHTT-EEEEEE-STTHHHHHHHTT-SEEEE---STTTSSSHHHHHHHHHT--BSS--HHHHHHHH-HHHHHHHHHHTT-----EEEEE--S---HHHHHHHHHHH-SSEEEEETT--TTTT-EEESSHHHHHHHHHHHTTT-SEEEEEE---EEEEEEEEEESSSEEEEEEEEEEESSSS--HHHHHSTTSEEEESS-SS-HHHHHHHHHHHHHHHHHTT--EEEEEEEEEETT--EEEEEEESS---STT-HHHHHHHHTT--HHHHHHHHHHHHHHHHHT--S----

Mean predicted aligned error: 17.94 Å

Foldseek 3Di:
DDLPDPVNVVVLVPQPAKDAFQQCLVQAPNSDAGGARIEDEDQDPVSVVVVLVSCLVSVFAEDEGASNYPDHYDNVHHGGYYYYHQHADWDDDAQDIDGGQNHWLCVVCVVCVVVQWDDSVQSNVPGIGNNVQLLVQDGDPPHTPQQEDAADDDADRPDNDPVVRVVVRVVSHDDHPDTTDHHDDPDDDDDDDDDDDDDDPPPVVPVVVPPPDDDDDDDDDDDDDDDDDDDDDDDDDDDDDPDDPLPPAWEEEEEAADDAPCRVLRVQLSVVLQVLVVVSVHNYDYDDDDPCVLVCLLVVRGQEYEQSYDFPCRQQQNVLVSCVVSLHQYFKFHRQLSNQQLQQVNLLVLLVVLVAAAFDKDKDFDDDADDLVNLVVLCVVQNPQKWKAARRTDFCQLIFRDGDSVSSRVSNVSRCVVHRMMMIGHDADAFKKKWKWFPLPNIDIFAIKTKDAPDPDCGNCCQPPPPGIDIDTRDPDDPVLRVVLSVSLSSSCVSSRIHGIKMWIWGQHPVRGTHTRGIGRNFRNHPSTPNQVRCVVVVQHSSNSSVSRRSSSSVCSVPDDDDRDD

pLDDT: mean 83.58, std 21.27, range [24.62, 98.75]

Sequence (566 aa):
MSWRKKSSLDWLRALPGVSQDEPLASRTSFGIGGPAEFFVESGRVEAIERTIAGCAEREIPYLLLGAGTNMLIADAGVEGLVIRVVNRDHSIEGTRVRAGAGLKMMRLARIVADANLRGFEFAIGVPGTVGGAVYQNAGCWGREMNDVLVDVAGFVPGKRDAADQDQELRQRVQEPSGRLGRAPRAGRGTQGRAPGRGNRLDAARQLHRQRGRRKGEGRSSAHRARARRGEAPLQRRARDRGRARGSLEMKVAVLCGGRSAEREVSLKSGAQVQSALRELGHEVVQVDIDASTWDVLRDGGFGCVFNALHGRLGEDGTVQGMLELLGLPYTGSGVLASALCMDKARAGSVMTAAGLDVPEFDEFEVKEGVSADTVEQLIAKYGLPLVIKPVREGSTIGLTIARDADAVASGLVLASKYDRRVLAQRFQEGTEITVGVLATPDLQVLPTLEIVSDNPVYDYDAKYTAGKSHHIIPARIPEHLREEAQHDAGVAFQVLGCSGMARVDIIVDADGTPWILEVNTVPGLTALSLLPDAAKAAGITFTDLCKRLVDHAVARHQNRIGPTSR

Radius of gyration: 31.51 Å; Cα contacts (8 Å, |Δi|>4): 1049; chains: 1; bounding box: 69×82×87 Å

Solvent-accessible surface area (backbone atoms only — not comparable to full-atom values): 31741 Å² total; per-residue (Å²): 134,76,43,82,41,70,71,44,52,54,50,55,73,66,40,82,75,52,42,64,60,39,60,33,17,84,50,22,70,79,59,44,27,19,30,20,50,25,29,34,72,44,56,48,68,72,58,50,51,52,52,54,51,54,26,60,78,47,62,42,51,64,44,79,35,54,56,27,55,97,51,89,47,52,73,90,32,43,77,43,38,35,41,32,41,53,19,64,57,67,51,78,56,97,62,47,73,51,68,30,46,28,24,40,28,51,58,50,33,48,53,39,49,77,66,42,41,40,83,50,68,46,35,61,84,44,82,40,12,41,41,50,30,62,74,65,50,42,63,37,93,94,44,40,38,51,58,65,41,81,78,78,84,81,84,50,84,92,58,87,50,70,67,61,31,51,50,57,46,50,71,60,40,54,86,77,90,48,75,48,37,77,55,86,80,86,82,85,86,78,97,72,85,87,75,79,97,72,87,88,71,72,76,74,66,58,72,74,69,66,78,81,75,85,83,88,79,89,80,90,81,90,82,80,88,83,88,83,87,89,85,87,82,89,82,79,85,78,76,89,71,96,62,86,80,70,78,74,74,40,38,31,35,31,32,15,29,48,87,35,98,40,19,71,59,6,42,48,14,26,54,47,50,44,52,37,43,42,76,72,56,30,50,68,45,80,42,67,51,57,92,59,44,63,60,53,59,70,74,62,71,51,63,31,35,41,67,33,24,29,42,65,54,49,30,41,19,53,49,42,48,52,34,60,74,68,66,46,25,44,36,38,34,50,37,68,22,15,35,36,37,38,27,43,64,59,36,44,54,54,37,42,74,72,72,43,53,46,63,60,65,50,76,47,71,66,85,78,76,78,59,68,69,58,44,52,51,48,40,73,72,47,39,75,48,24,32,26,26,24,30,69,61,52,71,59,55,44,51,28,80,17,74,49,68,67,42,42,47,51,21,53,60,46,5,40,76,78,21,62,41,30,31,42,29,37,57,83,67,55,53,45,32,36,30,32,37,36,31,56,78,64,82,44,66,35,52,40,32,21,64,46,53,86,52,102,57,87,34,54,63,40,67,73,42,90,88,40,50,48,80,38,78,64,32,98,61,60,66,72,54,49,54,48,46,38,50,53,40,50,50,48,39,56,79,52,52,50,31,30,36,35,34,31,36,32,35,34,30,91,90,61,52,57,30,47,71,50,48,36,46,46,58,60,54,34,100,80,19,69,48,49,52,28,35,42,77,68,74,36,50,68,46,54,50,54,48,41,31,50,54,37,16,44,51,54,52,76,69,59,86,71,92,68,85,126